Protein AF-0000000070378206 (afdb_homodimer)

Foldseek 3Di:
DDPDPPCVVCVVDDWDFDDAQWKKKKKKAWDPVVVQCVVLVADPPDRPLLQVLLVQLVQQLCVVPVQFFKKFDADRMIITIGDSRDCVVPRTFCVVNVVSQVSSQVSSQVCVCVRSVDHRPDRTHMHIGMDTHNAPVRVLVVLVVVQVVLQVVLLLRVLQVCCVPVVVDDSVVSCVVPVPDDSVVSQCCCCVVPNDRPVPPDLCSRGNKMKGKDKDFDPVVVVVVVVVVVVVVVVVVVVVVVPPVPPDPPDDPDDDDDDDPDDPDDDDDDDDDDDDDDPPPPPPPPPPPPPPCPPVSVVVVVVVRIDMDMDMDSDDSNDCPVCVVCVVRSVRDD/DDPDPVCCVCVVDDWDFDDAQWKKKKKKAWDPVVVQCVVLVADPPDRPLLQVLLVQLVQQLCVVPVQFFKKFDADRMIITIGDSRDCVVPRTFCVVNVVSQVSSQVSSQVCVCVRSVDHRPDRTHMHIGMDTHNAPVRVLVVLVVVQVVLQVVLLLRVLQVCCVPVVVDDSVVSCVVPVPDDSVVSQCCCCVVPNDRPVPPDLCSRGNKMKGKDKDFDPVVVVVVVVVVVVVVVVVVVVVVPPPVPPDPPDDDDDDDDDDPDDPDDDDDDDDDDPDCPPPPPPPPPPPPPPPCPPVSVVVVVSVRIDMDMDMDSDDSNDCPVCVVCVVRSVRDD

Organism: Tetrahymena thermophila (strain SB210) (NCBI:txid312017)

Sequence (668 aa):
MACSQYEYVKKFETYQTLLPNTYIVVRIDGKGFTKFTANHNFEKPNDKRGLDLMNKAAESVMETFNEIMLAYGQSDEFSFVFKKDAELYQRRTEKIVSCVVSCFTAAYAMHFSDYFNIKPSFLPMFDARAVCYPDFKNLRDYLNWRQVDCHINNLYNTCFWTMVQKGNMTPQKAQEILKDTLSDRKNEILFNDYGINYAKLEPQFRKGSTLIRVLVLKDKHANKEAEQAESQQKREKCEENQGLNKEGALQQQNEEGEEQKENAEELLKEESDSVMTKGEKKYIAGQKKQKKLNSKQLEKIEKSKYRSKIITLSDDIIQNEFWDKYKDSLKLQEMACSQYEYVKKFETYQTLLPNTYIVVRIDGKGFTKFTANHNFEKPNDKRGLDLMNKAAESVMETFNEIMLAYGQSDEFSFVFKKDAELYQRRTEKIVSCVVSCFTAAYAMHFSDYFNIKPSFLPMFDARAVCYPDFKNLRDYLNWRQVDCHINNLYNTCFWTMVQKGNMTPQKAQEILKDTLSDRKNEILFNDYGINYAKLEPQFRKGSTLIRVLVLKDKHANKEAEQAESQQKREKCEENQGLNKEGALQQQNEEGEEQKENAEELLKEESDSVMTKGEKKYIAGQKKQKKLNSKQLEKIEKSKYRSKIITLSDDIIQNEFWDKYKDSLKLQE

pLDDT: mean 78.63, std 29.26, range [15.64, 98.94]

Nearest PDB structures (foldseek):
  3otc-assembly1_B-2  TM=8.927E-01  e=5.371E-29  Homo sapiens
  7cv1-assembly1_D  TM=9.487E-01  e=8.049E-28  Homo sapiens
  7cv1-assembly1_B  TM=9.642E-01  e=3.622E-27  Homo sapiens
  7cv1-assembly1_A  TM=9.271E-01  e=4.410E-28  Homo sapiens
  3otc-assembly1_A-2  TM=8.741E-01  e=6.057E-29  Homo sapiens

Structure (mmCIF, N/CA/C/O backbone):
data_AF-0000000070378206-model_v1
#
loop_
_entity.id
_entity.type
_entity.pdbx_description
1 polymer 'tRNA(His) guanylyltransferase'
#
loop_
_atom_site.group_PDB
_atom_site.id
_atom_site.type_symbol
_atom_site.label_atom_id
_atom_site.label_alt_id
_atom_site.label_comp_id
_atom_site.label_asym_id
_atom_site.label_entity_id
_atom_site.label_seq_id
_atom_site.pdbx_PDB_ins_code
_atom_site.Cartn_x
_atom_site.Cartn_y
_atom_site.Cartn_z
_atom_site.occupancy
_atom_site.B_iso_or_equiv
_atom_site.auth_seq_id
_atom_site.auth_comp_id
_atom_site.auth_asym_id
_atom_site.auth_atom_id
_atom_site.pdbx_PDB_model_num
ATOM 1 N N . MET A 1 1 ? 10.484 -13.492 -20.547 1 46.25 1 MET A N 1
ATOM 2 C CA . MET A 1 1 ? 9.055 -13.789 -20.625 1 46.25 1 MET A CA 1
ATOM 3 C C . MET A 1 1 ? 8.758 -14.711 -21.797 1 46.25 1 MET A C 1
ATOM 5 O O . MET A 1 1 ? 9.219 -14.469 -22.922 1 46.25 1 MET A O 1
ATOM 9 N N . ALA A 1 2 ? 8.531 -15.969 -21.531 1 51.62 2 ALA A N 1
ATOM 10 C CA . ALA A 1 2 ? 8.359 -16.984 -22.578 1 51.62 2 ALA A CA 1
ATOM 11 C C . ALA A 1 2 ? 7.238 -16.594 -23.531 1 51.62 2 ALA A C 1
ATOM 13 O O . ALA A 1 2 ? 6.215 -16.047 -23.109 1 51.62 2 ALA A O 1
ATOM 14 N N . CYS A 1 3 ? 7.633 -16.578 -24.781 1 63.62 3 CYS A N 1
ATOM 15 C CA . CYS A 1 3 ? 6.719 -16.344 -25.891 1 63.62 3 CYS A CA 1
ATOM 16 C C . CYS A 1 3 ? 5.602 -17.375 -25.922 1 63.62 3 CYS A C 1
ATOM 18 O O . CYS A 1 3 ? 5.84 -18.547 -26.219 1 63.62 3 CYS A O 1
ATOM 20 N N . SER A 1 4 ? 4.617 -17.219 -24.969 1 73.38 4 SER A N 1
ATOM 21 C CA . SER A 1 4 ? 3.48 -18.125 -25.031 1 73.38 4 SER A CA 1
ATOM 22 C C . SER A 1 4 ? 2.393 -17.609 -25.953 1 73.38 4 SER A C 1
ATOM 24 O O . SER A 1 4 ? 2.412 -16.438 -26.344 1 73.38 4 SER A O 1
ATOM 26 N N . GLN A 1 5 ? 1.573 -18.453 -26.453 1 86.31 5 GLN A N 1
ATOM 27 C CA . GLN A 1 5 ? 0.438 -18.125 -27.312 1 86.31 5 GLN A CA 1
ATOM 28 C C . GLN A 1 5 ? -0.484 -17.125 -26.625 1 86.31 5 GLN A C 1
ATOM 30 O O . GLN A 1 5 ? -1.308 -16.484 -27.297 1 86.31 5 GLN A O 1
ATOM 35 N N . TYR A 1 6 ? -0.263 -16.906 -25.328 1 91.06 6 TYR A N 1
ATOM 36 C CA . TYR A 1 6 ? -1.155 -16.047 -24.562 1 91.06 6 TYR A CA 1
ATOM 37 C C . TYR A 1 6 ? -0.575 -14.641 -24.422 1 91.06 6 TYR A C 1
ATOM 39 O O . TYR A 1 6 ? -1.22 -13.742 -23.875 1 91.06 6 TYR A O 1
ATOM 47 N N . GLU A 1 7 ? 0.493 -14.328 -25 1 90 7 GLU A N 1
ATOM 48 C CA . GLU A 1 7 ? 1.244 -13.102 -24.781 1 90 7 GLU A CA 1
ATOM 49 C C . GLU A 1 7 ? 0.476 -11.883 -25.281 1 90 7 GLU A C 1
ATOM 51 O O . GLU A 1 7 ? 0.762 -10.75 -24.891 1 90 7 GLU A O 1
ATOM 56 N N . TYR A 1 8 ? -0.521 -12.156 -26.188 1 92.38 8 TYR A N 1
ATOM 57 C CA . TYR A 1 8 ? -1.282 -11.047 -26.75 1 92.38 8 TYR A CA 1
ATOM 58 C C . TYR A 1 8 ? -2.018 -10.281 -25.656 1 92.38 8 TYR A C 1
ATOM 60 O O . TYR A 1 8 ? -2.338 -9.102 -25.828 1 92.38 8 TYR A O 1
ATOM 68 N N . VAL A 1 9 ? -2.256 -10.852 -24.469 1 93.56 9 VAL A N 1
ATOM 69 C CA . VAL A 1 9 ? -3.029 -10.242 -23.391 1 93.56 9 VAL A CA 1
ATOM 70 C C . VAL A 1 9 ? -2.254 -9.062 -22.812 1 93.56 9 VAL A C 1
ATOM 72 O O . VAL A 1 9 ? -2.83 -8.203 -22.141 1 93.56 9 VAL A O 1
ATOM 75 N N . LYS A 1 10 ? -0.994 -9.031 -23.047 1 92.5 10 LYS A N 1
ATOM 76 C CA . LYS A 1 10 ? -0.169 -7.914 -22.609 1 92.5 10 LYS A CA 1
ATOM 77 C C . LYS A 1 10 ? -0.597 -6.613 -23.281 1 92.5 10 LYS A C 1
ATOM 79 O O . LYS A 1 10 ? -0.397 -5.531 -22.734 1 92.5 10 LYS A O 1
ATOM 84 N N . LYS A 1 11 ? -1.199 -6.766 -24.422 1 93.62 11 LYS A N 1
ATOM 85 C CA . LYS A 1 11 ? -1.599 -5.598 -25.203 1 93.62 11 LYS A CA 1
ATOM 86 C C . LYS A 1 11 ? -2.73 -4.84 -24.516 1 93.62 11 LYS A C 1
ATOM 88 O O . LYS A 1 11 ? -2.998 -3.682 -24.844 1 93.62 11 LYS A O 1
ATOM 93 N N . PHE A 1 12 ? -3.402 -5.508 -23.578 1 95.56 12 PHE A N 1
ATOM 94 C CA . PHE A 1 12 ? -4.488 -4.852 -22.859 1 95.56 12 PHE A CA 1
ATOM 95 C C . PHE A 1 12 ? -3.938 -3.906 -21.797 1 95.56 12 PHE A C 1
ATOM 97 O O . PHE A 1 12 ? -4.664 -3.053 -21.281 1 95.56 12 PHE A O 1
ATOM 104 N N . GLU A 1 13 ? -2.68 -4.102 -21.469 1 93.88 13 GLU A N 1
ATOM 105 C CA . GLU A 1 13 ? -2.064 -3.232 -20.469 1 93.88 13 GLU A CA 1
ATOM 106 C C . GLU A 1 13 ? -1.88 -1.816 -21 1 93.88 13 GLU A C 1
ATOM 108 O O . GLU A 1 13 ? -1.353 -1.629 -22.109 1 93.88 13 GLU A O 1
ATOM 113 N N . THR A 1 14 ? -2.451 -0.897 -20.297 1 90.19 14 THR A N 1
ATOM 114 C CA . THR A 1 14 ? -2.27 0.521 -20.594 1 90.19 14 THR A CA 1
ATOM 115 C C . THR A 1 14 ? -1.779 1.268 -19.359 1 90.19 14 THR A C 1
ATOM 117 O O . THR A 1 14 ? -1.916 0.777 -18.234 1 90.19 14 THR A O 1
ATOM 120 N N . TYR A 1 15 ? -0.938 2.332 -19.656 1 88.88 15 TYR A N 1
ATOM 121 C CA . TYR A 1 15 ? -0.542 3.148 -18.516 1 88.88 15 TYR A CA 1
ATOM 122 C C . TYR A 1 15 ? -0.722 4.633 -18.812 1 88.88 15 TYR A C 1
ATOM 124 O O . TYR A 1 15 ? -0.643 5.051 -19.969 1 88.88 15 TYR A O 1
ATOM 132 N N . GLN A 1 16 ? -1.082 5.312 -17.766 1 93.38 16 GLN A N 1
ATOM 133 C CA . GLN A 1 16 ? -1.147 6.77 -17.797 1 93.38 16 GLN A CA 1
ATOM 134 C C . GLN A 1 16 ? 0.08 7.395 -17.141 1 93.38 16 GLN A C 1
ATOM 136 O O . GLN A 1 16 ? 0.667 6.812 -16.234 1 93.38 16 GLN A O 1
ATOM 141 N N . THR A 1 17 ? 0.446 8.5 -17.703 1 96.25 17 THR A N 1
ATOM 142 C CA . THR A 1 17 ? 1.583 9.211 -17.141 1 96.25 17 THR A CA 1
ATOM 143 C C . THR A 1 17 ? 1.162 10.594 -16.641 1 96.25 17 THR A C 1
ATOM 145 O O . THR A 1 17 ? 0.266 11.219 -17.219 1 96.25 17 THR A O 1
ATOM 148 N N . LEU A 1 18 ? 1.827 11.031 -15.609 1 97.75 18 LEU A N 1
ATOM 149 C CA . LEU A 1 18 ? 1.624 12.375 -15.086 1 97.75 18 LEU A CA 1
ATOM 150 C C . LEU A 1 18 ? 2.371 13.406 -15.922 1 97.75 18 LEU A C 1
ATOM 152 O O . LEU A 1 18 ? 3.455 13.125 -16.438 1 97.75 18 LEU A O 1
ATOM 156 N N . LEU A 1 19 ? 1.802 14.602 -16.031 1 97.25 19 LEU A N 1
ATOM 157 C CA . LEU A 1 19 ? 2.299 15.648 -16.906 1 97.25 19 LEU A CA 1
ATOM 158 C C . LEU A 1 19 ? 3.717 16.062 -16.531 1 97.25 19 LEU A C 1
ATOM 160 O O . LEU A 1 19 ? 4.012 16.25 -15.344 1 97.25 19 LEU A O 1
ATOM 164 N N . PRO A 1 20 ? 4.578 16.125 -17.5 1 96.44 20 PRO A N 1
ATOM 165 C CA . PRO A 1 20 ? 5.918 16.641 -17.219 1 96.44 20 PRO A CA 1
ATOM 166 C C . PRO A 1 20 ? 5.902 18.094 -16.719 1 96.44 20 PRO A C 1
ATOM 168 O O . PRO A 1 20 ? 4.922 18.812 -16.922 1 96.44 20 PRO A O 1
ATOM 171 N N . ASN A 1 21 ? 6.969 18.484 -16.031 1 96.31 21 ASN A N 1
ATOM 172 C CA . ASN A 1 21 ? 7.176 19.859 -15.586 1 96.31 21 ASN A CA 1
ATOM 173 C C . ASN A 1 21 ? 6.035 20.344 -14.688 1 96.31 21 ASN A C 1
ATOM 175 O O . ASN A 1 21 ? 5.543 21.453 -14.844 1 96.31 21 ASN A O 1
ATOM 179 N N . THR A 1 22 ? 5.488 19.438 -13.93 1 98 22 THR A N 1
ATOM 180 C CA . THR A 1 22 ? 4.52 19.734 -12.875 1 98 22 THR A CA 1
ATOM 181 C C . THR A 1 22 ? 4.957 19.125 -11.547 1 98 22 THR A C 1
ATOM 183 O O . THR A 1 22 ? 5.75 18.172 -11.523 1 98 2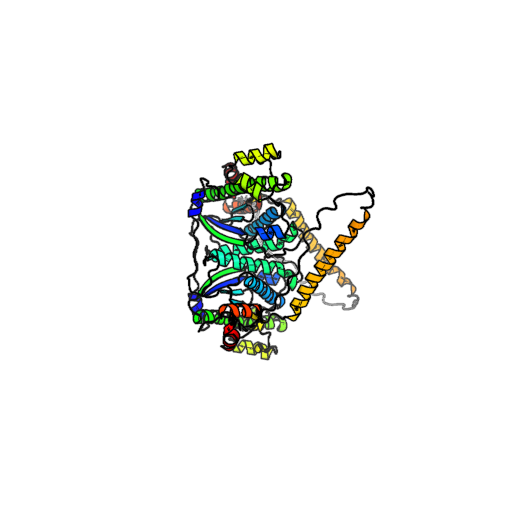2 THR A O 1
ATOM 186 N N . TYR A 1 23 ? 4.477 19.75 -10.422 1 98.12 23 TYR A N 1
ATOM 187 C CA . TYR A 1 23 ? 4.621 19.125 -9.117 1 98.12 23 TYR A CA 1
ATOM 188 C C . TYR A 1 23 ? 3.613 18 -8.945 1 98.12 23 TYR A C 1
ATOM 190 O O . TYR A 1 23 ? 2.404 18.203 -9.055 1 98.12 23 TYR A O 1
ATOM 198 N N . ILE A 1 24 ? 4.141 16.828 -8.781 1 98.62 24 ILE A N 1
ATOM 199 C CA . ILE A 1 24 ? 3.268 15.711 -8.453 1 98.62 24 ILE A CA 1
ATOM 200 C C . ILE A 1 24 ? 3.006 15.688 -6.945 1 98.62 24 ILE A C 1
ATOM 202 O O . ILE A 1 24 ? 3.943 15.719 -6.148 1 98.62 24 ILE A O 1
ATOM 206 N N . VAL A 1 25 ? 1.767 15.703 -6.547 1 98.88 25 VAL A N 1
ATOM 207 C CA . VAL A 1 25 ? 1.389 15.492 -5.152 1 98.88 25 VAL A CA 1
ATOM 208 C C . VAL A 1 25 ? 0.644 14.164 -5.012 1 98.88 25 VAL A C 1
ATOM 210 O O . VAL A 1 25 ? -0.417 13.977 -5.613 1 98.88 25 VAL A O 1
ATOM 213 N N . VAL A 1 26 ? 1.234 13.219 -4.309 1 98.94 26 VAL A N 1
ATOM 214 C CA . VAL A 1 26 ? 0.526 12 -3.928 1 98.94 26 VAL A CA 1
ATOM 215 C C . VAL A 1 26 ? -0.104 12.18 -2.549 1 98.94 26 VAL A C 1
ATOM 217 O O . VAL A 1 26 ? 0.604 12.344 -1.552 1 98.94 26 VAL A O 1
ATOM 220 N N . ARG A 1 27 ? -1.399 12.172 -2.5 1 98.88 27 ARG A N 1
ATOM 221 C CA . ARG A 1 27 ? -2.113 12.305 -1.233 1 98.88 27 ARG A CA 1
ATOM 222 C C . ARG A 1 27 ? -2.635 10.953 -0.755 1 98.88 27 ARG A C 1
ATOM 224 O O . ARG A 1 27 ? -3.348 10.266 -1.486 1 98.88 27 ARG A O 1
ATOM 231 N N . ILE A 1 28 ? -2.242 10.586 0.389 1 98.81 28 ILE A N 1
ATOM 232 C CA . ILE A 1 28 ? -2.684 9.352 1.04 1 98.81 28 ILE A CA 1
ATOM 233 C C . ILE A 1 28 ? -3.717 9.68 2.115 1 98.81 28 ILE A C 1
ATOM 235 O O . ILE A 1 28 ? -3.625 10.719 2.779 1 98.81 28 ILE A O 1
ATOM 239 N N . ASP A 1 29 ? -4.703 8.812 2.271 1 98.62 29 ASP A N 1
ATOM 240 C CA . ASP A 1 29 ? -5.766 8.984 3.26 1 98.62 29 ASP A CA 1
ATOM 241 C C . ASP A 1 29 ? -6.184 7.645 3.857 1 98.62 29 ASP A C 1
ATOM 243 O O . ASP A 1 29 ? -6.43 6.684 3.127 1 98.62 29 ASP A O 1
ATOM 247 N N . GLY A 1 30 ? -6.305 7.582 5.133 1 98.62 30 GLY A N 1
ATOM 248 C CA . GLY A 1 30 ? -6.676 6.352 5.812 1 98.62 30 GLY A CA 1
ATOM 249 C C . GLY A 1 30 ? -8.047 5.84 5.414 1 98.62 30 GLY A C 1
ATOM 250 O O . GLY A 1 30 ? -8.984 6.621 5.234 1 98.62 30 GLY A O 1
ATOM 251 N N . LYS A 1 31 ? -8.148 4.555 5.246 1 97.94 31 LYS A N 1
ATOM 252 C CA . LYS A 1 31 ? -9.422 3.896 4.98 1 97.94 31 LYS A CA 1
ATOM 253 C C . LYS A 1 31 ? -9.961 3.205 6.23 1 97.94 31 LYS A C 1
ATOM 255 O O . LYS A 1 31 ? -9.352 2.256 6.73 1 97.94 31 LYS A O 1
ATOM 260 N N . GLY A 1 32 ? -11.109 3.609 6.715 1 96.06 32 GLY A N 1
ATOM 261 C CA . GLY A 1 32 ? -11.711 2.998 7.891 1 96.06 32 GLY A CA 1
ATOM 262 C C . GLY A 1 32 ? -11.016 3.383 9.18 1 96.06 32 GLY A C 1
ATOM 263 O O . GLY A 1 32 ? -10.992 2.604 10.141 1 96.06 32 GLY A O 1
ATOM 264 N N . PHE A 1 33 ? -10.453 4.562 9.266 1 97.12 33 PHE A N 1
ATOM 265 C CA . PHE A 1 33 ? -9.633 4.93 10.414 1 97.12 33 PHE A CA 1
ATOM 266 C C . PHE A 1 33 ? -10.5 5.348 11.594 1 97.12 33 PHE A C 1
ATOM 268 O O . PHE A 1 33 ? -10.023 5.391 12.727 1 97.12 33 PHE A O 1
ATOM 275 N N . THR A 1 34 ? -11.766 5.727 11.32 1 94.88 34 THR A N 1
ATOM 276 C CA . THR A 1 34 ? -12.664 5.945 12.453 1 94.88 34 THR A CA 1
ATOM 277 C C . THR A 1 34 ? -12.773 4.688 13.305 1 94.88 34 THR A C 1
ATOM 279 O O . THR A 1 34 ? -12.555 4.738 14.523 1 94.88 34 THR A O 1
ATOM 282 N N . LYS A 1 35 ? -13.055 3.572 12.672 1 96 35 LYS A N 1
ATOM 283 C CA . LYS A 1 35 ? -13.141 2.287 13.359 1 96 35 LYS A CA 1
ATOM 284 C C 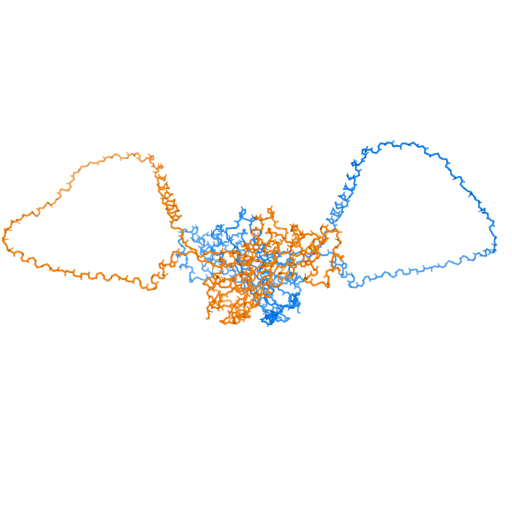. LYS A 1 35 ? -11.773 1.831 13.859 1 96 35 LYS A C 1
ATOM 286 O O . LYS A 1 35 ? -11.656 1.305 14.961 1 96 35 LYS A O 1
ATOM 291 N N . PHE A 1 36 ? -10.797 2.033 13.086 1 97.56 36 PHE A N 1
ATOM 292 C CA . PHE A 1 36 ? -9.438 1.615 13.422 1 97.56 36 PHE A CA 1
ATOM 293 C C . PHE A 1 36 ? -8.977 2.275 14.711 1 97.56 36 PHE A C 1
ATOM 295 O O . PHE A 1 36 ? -8.461 1.604 15.609 1 97.56 36 PHE A O 1
ATOM 302 N N . THR A 1 37 ? -9.109 3.654 14.805 1 97.19 37 THR A N 1
ATOM 303 C CA . THR A 1 37 ? -8.648 4.402 15.969 1 97.19 37 THR A CA 1
ATOM 304 C C . THR A 1 37 ? -9.5 4.086 17.188 1 97.19 37 THR A C 1
ATOM 306 O O . THR A 1 37 ? -8.992 4.035 18.312 1 97.19 37 THR A O 1
ATOM 309 N N . ALA A 1 38 ? -10.797 3.838 17.016 1 96 38 ALA A N 1
ATOM 310 C CA . ALA A 1 38 ? -11.68 3.459 18.125 1 96 38 ALA A CA 1
ATOM 311 C C . ALA A 1 38 ? -11.266 2.117 18.719 1 96 38 ALA A C 1
ATOM 313 O O . ALA A 1 38 ? -11.148 1.982 19.938 1 96 38 ALA A O 1
ATOM 314 N N . ASN A 1 39 ? -10.961 1.184 17.844 1 95.88 39 ASN A N 1
ATOM 315 C CA . ASN A 1 39 ? -10.617 -0.168 18.266 1 95.88 39 ASN A CA 1
ATOM 316 C C . ASN A 1 39 ? -9.266 -0.203 18.984 1 95.88 39 ASN A C 1
ATOM 318 O O . ASN A 1 39 ? -9.008 -1.105 19.781 1 95.88 39 ASN A O 1
ATOM 322 N N . HIS A 1 40 ? -8.477 0.753 18.734 1 97.31 40 HIS A N 1
ATOM 323 C CA . HIS A 1 40 ? -7.16 0.774 19.344 1 97.31 40 HIS A CA 1
ATOM 324 C C . HIS A 1 40 ? -7.074 1.849 20.422 1 97.31 40 HIS A C 1
ATOM 326 O O . HIS A 1 40 ? -5.98 2.211 20.859 1 97.31 40 HIS A O 1
ATOM 332 N N . ASN A 1 41 ? -8.188 2.492 20.75 1 96 41 ASN A N 1
ATOM 333 C CA . ASN A 1 41 ? -8.328 3.43 21.859 1 96 41 ASN A CA 1
ATOM 334 C C . ASN A 1 41 ? -7.43 4.652 21.688 1 96 41 ASN A C 1
ATOM 336 O O . ASN A 1 41 ? -6.719 5.047 22.609 1 96 41 ASN A O 1
ATOM 340 N N . PHE A 1 42 ? -7.445 5.184 20.531 1 97.69 42 PHE A N 1
ATOM 341 C CA . PHE A 1 42 ? -6.762 6.453 20.312 1 97.69 42 PHE A CA 1
ATOM 342 C C . PHE A 1 42 ? -7.375 7.547 21.188 1 97.69 42 PHE A C 1
ATOM 344 O O . PHE A 1 42 ? -8.594 7.629 21.312 1 97.69 42 PHE A O 1
ATOM 351 N N . GLU A 1 43 ? -6.516 8.367 21.688 1 97.38 43 GLU A N 1
ATOM 352 C CA . GLU A 1 43 ? -7.012 9.547 22.391 1 97.38 43 GLU A CA 1
ATOM 353 C C . GLU A 1 43 ? -7.742 10.492 21.438 1 97.38 43 GLU A C 1
ATOM 355 O O . GLU A 1 43 ? -7.359 10.633 20.281 1 97.38 43 GLU A O 1
ATOM 360 N N . LYS A 1 44 ? -8.773 11.102 21.938 1 96.12 44 LYS A N 1
ATOM 361 C CA . LYS A 1 44 ? -9.523 12.102 21.172 1 96.12 44 LYS A CA 1
ATOM 362 C C . LYS A 1 44 ? -9.359 13.492 21.781 1 96.12 44 LYS A C 1
ATOM 364 O O . LYS A 1 44 ? -9.266 13.633 23 1 96.12 44 LYS A O 1
ATOM 369 N N . PRO A 1 45 ? -9.312 14.578 21.031 1 96.75 45 PRO A N 1
ATOM 370 C CA . PRO A 1 45 ? -9.453 14.633 19.578 1 96.75 45 PRO A CA 1
ATOM 371 C C . PRO A 1 45 ? -8.164 14.273 18.844 1 96.75 45 PRO A C 1
ATOM 373 O O . PRO A 1 45 ? -8.188 13.961 17.656 1 96.75 45 PRO A O 1
ATOM 376 N N . ASN A 1 46 ? -7.031 14.43 19.547 1 97.44 46 ASN A N 1
ATOM 377 C CA . ASN A 1 46 ? -5.738 14.117 18.953 1 97.44 46 ASN A CA 1
ATOM 378 C C . ASN A 1 46 ? -4.969 13.086 19.766 1 97.44 46 ASN A C 1
ATOM 380 O O . ASN A 1 46 ? -4.895 13.195 21 1 97.44 46 ASN A O 1
ATOM 384 N N . ASP A 1 47 ? -4.449 12.07 19.156 1 98.06 47 ASP A N 1
ATOM 385 C CA . ASP A 1 47 ? -3.545 11.109 19.781 1 98.06 47 ASP A CA 1
ATOM 386 C C . ASP A 1 47 ? -2.115 11.289 19.281 1 98.06 47 ASP A C 1
ATOM 388 O O . ASP A 1 47 ? -1.808 10.953 18.125 1 98.06 47 ASP A O 1
ATOM 392 N N . LYS A 1 48 ? -1.313 11.867 20.125 1 98.06 48 LYS A N 1
ATOM 393 C CA . LYS A 1 48 ? 0.062 12.188 19.75 1 98.06 48 LYS A CA 1
ATOM 394 C C . LYS A 1 48 ? 0.791 10.945 19.234 1 98.06 48 LYS A C 1
ATOM 396 O O . LYS A 1 48 ? 1.59 11.031 18.312 1 98.06 48 LYS A O 1
ATOM 401 N N . ARG A 1 49 ? 0.59 9.734 19.859 1 98.12 49 ARG A N 1
ATOM 402 C CA . ARG A 1 49 ? 1.208 8.5 19.391 1 98.12 49 ARG A CA 1
ATOM 403 C C . ARG A 1 49 ? 0.844 8.211 17.938 1 98.12 49 ARG A C 1
ATOM 405 O O . ARG A 1 49 ? 1.714 7.883 17.125 1 98.12 49 ARG A O 1
ATOM 412 N N . GLY A 1 50 ? -0.486 8.383 17.625 1 98.44 50 GLY A N 1
ATOM 413 C CA . GLY A 1 50 ? -0.965 8.148 16.281 1 98.44 50 GLY A CA 1
ATOM 414 C C . GLY A 1 50 ? -0.386 9.109 15.266 1 98.44 50 GLY A C 1
ATOM 415 O O . GLY A 1 50 ? 0.007 8.703 14.164 1 98.44 50 GLY A O 1
ATOM 416 N N . LEU A 1 51 ? -0.322 10.367 15.641 1 98.69 51 LEU A N 1
ATOM 417 C CA . LEU A 1 51 ? 0.191 11.391 14.742 1 98.69 51 LEU A CA 1
ATOM 418 C C . LEU A 1 51 ? 1.688 11.211 14.516 1 98.69 51 LEU A C 1
ATOM 420 O O . LEU A 1 51 ? 2.18 11.414 13.398 1 98.69 51 LEU A O 1
ATOM 424 N N . ASP A 1 52 ? 2.396 10.867 15.562 1 98.75 52 ASP A N 1
ATOM 425 C CA . ASP A 1 52 ? 3.83 10.625 15.43 1 98.75 52 ASP A CA 1
ATOM 426 C C . ASP A 1 52 ? 4.102 9.383 14.594 1 98.75 52 ASP A C 1
ATOM 428 O O . ASP A 1 52 ? 5.098 9.32 13.867 1 98.75 52 ASP A O 1
ATOM 432 N N . LEU A 1 53 ? 3.268 8.375 14.711 1 98.81 53 LEU A N 1
ATOM 433 C CA . LEU A 1 53 ? 3.367 7.195 13.859 1 98.81 53 LEU A CA 1
ATOM 434 C C . LEU A 1 53 ? 3.168 7.559 12.391 1 98.81 53 LEU A C 1
ATOM 436 O O . LEU A 1 53 ? 3.889 7.062 11.523 1 98.81 53 LEU A O 1
ATOM 440 N N . MET A 1 54 ? 2.178 8.43 12.125 1 98.88 54 MET A N 1
ATOM 441 C CA . MET A 1 54 ? 1.988 8.93 10.766 1 98.88 54 MET A CA 1
ATOM 442 C C . MET A 1 54 ? 3.256 9.609 10.25 1 98.88 54 MET A C 1
ATOM 444 O O . MET A 1 54 ? 3.66 9.391 9.109 1 98.88 54 MET A O 1
ATOM 448 N N . ASN A 1 55 ? 3.875 10.406 11.125 1 98.88 55 ASN A N 1
ATOM 449 C CA . ASN A 1 55 ? 5.117 11.086 10.766 1 98.88 55 ASN A CA 1
ATOM 450 C C . ASN A 1 55 ? 6.227 10.086 10.453 1 98.88 55 ASN A C 1
ATOM 452 O O . ASN A 1 55 ? 6.996 10.281 9.508 1 98.88 55 ASN A O 1
ATOM 456 N N . LYS A 1 56 ? 6.301 9.062 11.227 1 98.81 56 LYS A N 1
ATOM 457 C CA . LYS A 1 56 ? 7.316 8.039 11 1 98.81 56 LYS A CA 1
ATOM 458 C C . LYS A 1 56 ? 7.117 7.348 9.656 1 98.81 56 LYS A C 1
ATOM 460 O O . LYS A 1 56 ? 8.078 7.098 8.93 1 98.81 56 LYS A O 1
ATOM 465 N N . ALA A 1 57 ? 5.91 7.02 9.352 1 98.88 57 ALA A N 1
ATOM 466 C CA . ALA A 1 57 ? 5.602 6.426 8.055 1 98.88 57 ALA A CA 1
ATOM 467 C C . ALA A 1 57 ? 5.98 7.363 6.914 1 98.88 57 ALA A C 1
ATOM 469 O O . ALA A 1 57 ? 6.559 6.93 5.914 1 98.88 57 ALA A O 1
ATOM 470 N N . ALA A 1 58 ? 5.688 8.641 7.082 1 98.94 58 ALA A N 1
ATOM 471 C CA . ALA A 1 58 ? 6.016 9.633 6.059 1 98.94 58 ALA A CA 1
ATOM 472 C C . ALA A 1 58 ? 7.527 9.758 5.883 1 98.94 58 ALA A C 1
ATOM 474 O O . ALA A 1 58 ? 8.016 9.883 4.758 1 98.94 58 ALA A O 1
ATOM 475 N N . GLU A 1 59 ? 8.195 9.75 6.977 1 98.81 59 GLU A N 1
ATOM 476 C CA . GLU A 1 59 ? 9.656 9.797 6.922 1 98.81 59 GLU A CA 1
ATOM 477 C C . GLU A 1 59 ? 10.211 8.633 6.117 1 98.81 59 GLU A C 1
ATOM 479 O O . GLU A 1 59 ? 11.125 8.812 5.305 1 98.81 59 GLU A O 1
ATOM 484 N N . SER A 1 60 ? 9.672 7.453 6.316 1 98.62 60 SER A N 1
ATOM 485 C CA . SER A 1 60 ? 10.094 6.262 5.586 1 98.62 60 SER A CA 1
ATOM 486 C C . SER A 1 60 ? 9.859 6.422 4.086 1 98.62 60 SER A C 1
ATOM 488 O O . SER A 1 60 ? 10.688 6 3.275 1 98.62 60 SER A O 1
ATOM 490 N N . VAL A 1 61 ? 8.75 7.027 3.715 1 98.88 61 VAL A N 1
ATOM 491 C CA . VAL A 1 61 ? 8.445 7.27 2.309 1 98.88 61 VAL A CA 1
ATOM 492 C C . VAL A 1 61 ? 9.477 8.219 1.709 1 98.88 61 VAL A C 1
ATOM 494 O O . VAL A 1 61 ? 10.016 7.957 0.631 1 98.88 61 VAL A O 1
ATOM 497 N N . MET A 1 62 ? 9.82 9.258 2.426 1 98.69 62 MET A N 1
ATOM 498 C CA . MET A 1 62 ? 10.773 10.242 1.917 1 98.69 62 MET A CA 1
ATOM 499 C C . MET A 1 62 ? 12.172 9.641 1.829 1 98.69 62 MET A C 1
ATOM 501 O O . MET A 1 62 ? 12.945 9.984 0.935 1 98.69 62 MET A O 1
ATOM 505 N N . GLU A 1 63 ? 12.469 8.766 2.75 1 97.94 63 GLU A N 1
ATOM 506 C CA . GLU A 1 63 ? 13.758 8.078 2.688 1 97.94 63 GLU A CA 1
ATOM 507 C C . GLU A 1 63 ? 13.836 7.172 1.464 1 97.94 63 GLU A C 1
ATOM 509 O O . GLU A 1 63 ? 14.906 7.027 0.861 1 97.94 63 GLU A O 1
ATOM 514 N N . THR A 1 64 ? 12.75 6.613 1.127 1 98.19 64 THR A N 1
ATOM 515 C CA . THR A 1 64 ? 12.688 5.66 0.024 1 98.19 64 THR A CA 1
ATOM 516 C C . THR A 1 64 ? 12.695 6.387 -1.318 1 98.19 64 THR A C 1
ATOM 518 O O . THR A 1 64 ? 13.344 5.945 -2.266 1 98.19 64 THR A O 1
ATOM 521 N N . PHE A 1 65 ? 11.945 7.48 -1.384 1 98.19 65 PHE A N 1
ATOM 522 C CA . PHE A 1 65 ? 11.82 8.234 -2.625 1 98.19 65 PHE A CA 1
ATOM 523 C C . PHE A 1 65 ? 12.492 9.594 -2.506 1 98.19 65 PHE A C 1
ATOM 525 O O . PHE A 1 65 ? 11.883 10.555 -2.037 1 98.19 65 PHE A O 1
ATOM 532 N N . ASN A 1 66 ? 13.617 9.703 -3.041 1 95.56 66 ASN A N 1
ATOM 533 C CA . ASN A 1 66 ? 14.477 10.859 -2.832 1 95.56 66 ASN A CA 1
ATOM 534 C C . ASN A 1 66 ? 13.977 12.078 -3.602 1 95.56 66 ASN A C 1
ATOM 536 O O . ASN A 1 66 ? 14.398 13.203 -3.33 1 95.56 66 ASN A O 1
ATOM 540 N N . GLU A 1 67 ? 13.086 11.867 -4.512 1 97.06 67 GLU A N 1
ATOM 541 C CA . GLU A 1 67 ? 12.609 12.984 -5.316 1 97.06 67 GLU A CA 1
ATOM 542 C C . GLU A 1 67 ? 11.461 13.711 -4.625 1 97.06 67 GLU A C 1
ATOM 544 O O . GLU A 1 67 ? 10.961 14.719 -5.129 1 97.06 67 GLU A O 1
ATOM 549 N N . ILE A 1 68 ? 11.055 13.195 -3.486 1 98.31 68 ILE A N 1
ATOM 550 C CA . ILE A 1 68 ? 10.078 13.914 -2.678 1 98.31 68 ILE A CA 1
ATOM 551 C C . ILE A 1 68 ? 10.758 15.039 -1.913 1 98.31 68 ILE A C 1
ATOM 553 O O . ILE A 1 68 ? 11.664 14.797 -1.112 1 98.31 68 ILE A O 1
ATOM 557 N N . MET A 1 69 ? 10.312 16.25 -2.051 1 96.5 69 MET A N 1
ATOM 558 C CA . MET A 1 69 ? 10.984 17.391 -1.464 1 96.5 69 MET A CA 1
ATOM 559 C C . MET A 1 69 ? 10.32 17.812 -0.158 1 96.5 69 MET A C 1
ATOM 561 O O . MET A 1 69 ? 10.945 18.453 0.689 1 96.5 69 MET A O 1
ATOM 565 N N . LEU A 1 70 ? 9.047 17.531 -0.039 1 97.94 70 LEU A N 1
ATOM 566 C CA . LEU A 1 70 ? 8.242 17.969 1.1 1 97.94 70 LEU A CA 1
ATOM 567 C C . LEU A 1 70 ? 7.055 17.031 1.318 1 97.94 70 LEU A C 1
ATOM 569 O O . LEU A 1 70 ? 6.48 16.516 0.357 1 97.94 70 LEU A O 1
ATOM 573 N N . ALA A 1 71 ? 6.727 16.781 2.547 1 98.88 71 ALA A N 1
ATOM 574 C CA . ALA A 1 71 ? 5.492 16.078 2.9 1 98.88 71 ALA A CA 1
ATOM 575 C C . ALA A 1 71 ? 4.711 16.859 3.963 1 98.88 71 ALA A C 1
ATOM 577 O O . ALA A 1 71 ? 5.305 17.453 4.859 1 98.88 71 ALA A O 1
ATOM 578 N N . TYR A 1 72 ? 3.41 16.922 3.822 1 98.88 72 TYR A N 1
ATOM 579 C CA . TYR A 1 72 ? 2.531 17.531 4.805 1 98.88 72 TYR A CA 1
ATOM 580 C C . TYR A 1 72 ? 1.458 16.562 5.273 1 98.88 72 TYR A C 1
ATOM 582 O O . TYR A 1 72 ? 0.801 15.914 4.453 1 98.88 72 TYR A O 1
ATOM 590 N N . GLY A 1 73 ? 1.326 16.406 6.574 1 98.75 73 GLY A N 1
ATOM 591 C CA . GLY A 1 73 ? 0.353 15.477 7.113 1 98.75 73 GLY A CA 1
ATOM 592 C C . GLY A 1 73 ? -0.559 16.094 8.156 1 98.75 73 GLY A C 1
ATOM 593 O O . GLY A 1 73 ? -0.137 16.969 8.914 1 98.75 73 GLY A O 1
ATOM 594 N N . GLN A 1 74 ? -1.798 15.68 8.18 1 98 74 GLN A N 1
ATOM 595 C CA . GLN A 1 74 ? -2.801 15.953 9.203 1 98 74 GLN A CA 1
ATOM 596 C C . GLN A 1 74 ? -3.764 14.781 9.359 1 98 74 GLN A C 1
ATOM 598 O O . GLN A 1 74 ? -4.09 14.102 8.383 1 98 74 GLN A O 1
ATOM 603 N N . SER A 1 75 ? -4.156 14.508 10.578 1 97 75 SER A N 1
ATOM 604 C CA . SER A 1 75 ? -5.062 13.398 10.859 1 97 75 SER A CA 1
ATOM 605 C C . SER A 1 75 ? -4.551 12.102 10.258 1 97 75 SER A C 1
ATOM 607 O O . SER A 1 75 ? -3.424 11.68 10.531 1 97 75 SER A O 1
ATOM 609 N N . ASP A 1 76 ? -5.324 11.453 9.438 1 98.06 76 ASP A N 1
ATOM 610 C CA . ASP A 1 76 ? -4.91 10.219 8.781 1 98.06 76 ASP A CA 1
ATOM 611 C C . ASP A 1 76 ? -4.562 10.461 7.316 1 98.06 76 ASP A C 1
ATOM 613 O O . ASP A 1 76 ? -4.629 9.539 6.496 1 98.06 76 ASP A O 1
ATOM 617 N N . GLU A 1 77 ? -4.156 11.719 6.984 1 98.62 77 GLU A N 1
ATOM 618 C CA . GLU A 1 77 ? -3.842 12.117 5.617 1 98.62 77 GLU A CA 1
ATOM 619 C C . GLU A 1 77 ? -2.406 12.625 5.508 1 98.62 77 GLU A C 1
ATOM 621 O O . GLU A 1 77 ? -1.912 13.305 6.41 1 98.62 77 GLU A O 1
ATOM 626 N N . PHE A 1 78 ? -1.754 12.281 4.414 1 98.88 78 PHE A N 1
ATOM 627 C CA . PHE A 1 78 ? -0.447 12.844 4.094 1 98.88 78 PHE A CA 1
ATOM 628 C C . PHE A 1 78 ? -0.345 13.164 2.607 1 98.88 78 PHE A C 1
ATOM 630 O O . PHE A 1 78 ? -0.81 12.391 1.768 1 98.88 78 PHE A O 1
ATOM 637 N N . SER A 1 79 ? 0.256 14.305 2.322 1 98.94 79 SER A N 1
ATOM 638 C CA . SER A 1 79 ? 0.581 14.719 0.961 1 98.94 79 SER A CA 1
ATOM 639 C C . SER A 1 79 ? 2.086 14.688 0.718 1 98.94 79 SER A C 1
ATOM 641 O O . SER A 1 79 ? 2.852 15.336 1.435 1 98.94 79 SER A O 1
ATOM 643 N N . PHE A 1 80 ? 2.514 13.945 -0.268 1 98.94 80 PHE A N 1
ATOM 644 C CA . PHE A 1 80 ? 3.916 13.875 -0.662 1 98.94 80 PHE A CA 1
ATOM 645 C C . PHE A 1 80 ? 4.16 14.664 -1.941 1 98.94 80 PHE A C 1
ATOM 647 O O . PHE A 1 80 ? 3.576 14.359 -2.984 1 98.94 80 PHE A O 1
ATOM 654 N N . VAL A 1 81 ? 5.043 15.648 -1.869 1 98.81 81 VAL A N 1
ATOM 655 C CA . VAL A 1 81 ? 5.297 16.547 -2.988 1 98.81 81 VAL A CA 1
ATOM 656 C C . VAL A 1 81 ? 6.605 16.172 -3.674 1 98.81 81 VAL A C 1
ATOM 658 O O . VAL A 1 81 ? 7.68 16.266 -3.074 1 98.81 81 VAL A O 1
ATOM 661 N N . PHE A 1 82 ? 6.477 15.773 -4.93 1 98.44 82 PHE A N 1
ATOM 662 C CA . PHE A 1 82 ? 7.656 15.508 -5.742 1 98.44 82 PHE A CA 1
ATOM 663 C C . PHE A 1 82 ? 8.172 16.797 -6.383 1 98.44 82 PHE A C 1
ATOM 665 O O . PHE A 1 82 ? 7.398 17.703 -6.66 1 98.44 82 PHE A O 1
ATOM 672 N N . LYS A 1 83 ? 9.453 16.781 -6.59 1 96.69 83 LYS A N 1
ATOM 673 C CA . LYS A 1 83 ? 10.062 17.891 -7.332 1 96.69 83 LYS A CA 1
ATOM 674 C C . LYS A 1 83 ? 9.414 18.047 -8.703 1 96.69 83 LYS A C 1
ATOM 676 O O . LYS A 1 83 ? 8.938 17.078 -9.289 1 96.69 83 LYS A O 1
ATOM 681 N N . LYS A 1 84 ? 9.508 19.25 -9.148 1 96.62 84 LYS A N 1
ATOM 682 C CA . LYS A 1 84 ? 8.852 19.562 -10.414 1 96.62 84 LYS A CA 1
ATOM 683 C C . LYS A 1 84 ? 9.445 18.75 -11.562 1 96.62 84 LYS A C 1
ATOM 685 O O . LYS A 1 84 ? 8.734 18.375 -12.5 1 96.62 84 LYS A O 1
ATOM 690 N N . ASP A 1 85 ? 10.734 18.453 -11.531 1 95.75 85 ASP A N 1
ATOM 691 C CA . ASP A 1 85 ? 11.43 17.734 -12.594 1 95.75 85 ASP A CA 1
ATOM 692 C C . ASP A 1 85 ? 11.555 16.25 -12.266 1 95.75 85 ASP A C 1
ATOM 694 O O . ASP A 1 85 ? 12.359 15.531 -12.875 1 95.75 85 ASP A O 1
ATOM 698 N N . ALA A 1 86 ? 10.789 15.797 -11.242 1 97.06 86 ALA A N 1
ATOM 699 C CA . ALA A 1 86 ? 10.836 14.383 -10.875 1 97.06 86 ALA A CA 1
ATOM 700 C C . ALA A 1 86 ? 10.492 13.492 -12.07 1 97.06 86 ALA A C 1
ATOM 702 O O . ALA A 1 86 ? 9.586 13.82 -12.852 1 97.06 86 ALA A O 1
ATOM 703 N N . GLU A 1 87 ? 11.242 12.391 -12.203 1 97.5 87 GLU A N 1
ATOM 704 C CA . GLU A 1 87 ? 11.039 11.453 -13.305 1 97.5 87 GLU A CA 1
ATOM 705 C C . GLU A 1 87 ? 10.867 10.023 -12.797 1 97.5 87 GLU A C 1
ATOM 707 O O . GLU A 1 87 ? 11.047 9.062 -13.547 1 97.5 87 GLU A O 1
ATOM 712 N N . LEU A 1 88 ? 10.539 9.953 -11.555 1 97.25 88 LEU A N 1
ATOM 713 C CA . LEU A 1 88 ? 10.359 8.648 -10.93 1 97.25 88 LEU A CA 1
ATOM 714 C C . LEU A 1 88 ? 9.438 7.773 -11.766 1 97.25 88 LEU A C 1
ATOM 716 O O . LEU A 1 88 ? 8.336 8.195 -12.133 1 97.25 88 LEU A O 1
ATOM 720 N N . TYR A 1 89 ? 9.914 6.52 -12.109 1 97.81 89 TYR A N 1
ATOM 721 C CA . TYR A 1 89 ? 9.148 5.508 -12.828 1 97.81 89 TYR A CA 1
ATOM 722 C C . TYR A 1 89 ? 8.57 6.078 -14.125 1 97.81 89 TYR A C 1
ATOM 724 O O . TYR A 1 89 ? 7.461 5.723 -14.523 1 97.81 89 TYR A O 1
ATOM 732 N N . GLN A 1 90 ? 9.273 7.02 -14.719 1 97.62 90 GLN A N 1
ATOM 733 C CA . GLN A 1 90 ? 8.859 7.664 -15.961 1 97.62 90 GLN A CA 1
ATOM 734 C C . GLN A 1 90 ? 7.492 8.32 -15.805 1 97.62 90 GLN A C 1
ATOM 736 O O . GLN A 1 90 ? 6.691 8.328 -16.75 1 97.62 90 GLN A O 1
ATOM 741 N N . ARG A 1 91 ? 7.113 8.648 -14.547 1 98.06 91 ARG A N 1
ATOM 742 C CA . ARG A 1 91 ? 5.918 9.391 -14.172 1 98.06 91 ARG A CA 1
ATOM 743 C C . ARG A 1 91 ? 4.656 8.578 -14.445 1 98.06 91 ARG A C 1
ATOM 745 O O . ARG A 1 91 ? 3.602 9.141 -14.742 1 98.06 91 ARG A O 1
ATOM 752 N N . ARG A 1 92 ? 4.781 7.242 -14.422 1 97.81 92 ARG A N 1
ATOM 753 C CA . ARG A 1 92 ? 3.602 6.387 -14.516 1 97.81 92 ARG A CA 1
ATOM 754 C C . ARG A 1 92 ? 2.74 6.496 -13.266 1 97.81 92 ARG A C 1
ATOM 756 O O . ARG A 1 92 ? 3.195 6.184 -12.164 1 97.81 92 ARG A O 1
ATOM 763 N N . THR A 1 93 ? 1.471 6.832 -13.461 1 98 93 THR A N 1
ATOM 764 C CA . THR A 1 93 ? 0.576 7.203 -12.375 1 98 93 THR A CA 1
ATOM 765 C C . THR A 1 93 ? 0.395 6.039 -11.406 1 98 93 THR A C 1
ATOM 767 O O . THR A 1 93 ? 0.664 6.176 -10.211 1 98 93 THR A O 1
ATOM 770 N N . GLU A 1 94 ? 0.049 4.883 -11.875 1 98 94 GLU A N 1
ATOM 771 C CA . GLU A 1 94 ? -0.267 3.746 -11.016 1 98 94 GLU A CA 1
ATOM 772 C C . GLU A 1 94 ? 0.974 3.252 -10.281 1 98 94 GLU A C 1
ATOM 774 O O . GLU A 1 94 ? 0.888 2.824 -9.125 1 98 94 GLU A O 1
ATOM 779 N N . LYS A 1 95 ? 2.088 3.293 -10.953 1 98.31 95 LYS A N 1
ATOM 780 C CA . LYS A 1 95 ? 3.318 2.836 -10.312 1 98.31 95 LYS A CA 1
ATOM 781 C C . LYS A 1 95 ? 3.721 3.764 -9.164 1 98.31 95 LYS A C 1
ATOM 783 O O . LYS A 1 95 ? 4.066 3.303 -8.078 1 98.31 95 LYS A O 1
ATOM 788 N N . ILE A 1 96 ? 3.621 5.09 -9.367 1 98.75 96 ILE A N 1
ATOM 789 C CA . ILE A 1 96 ? 3.969 6.059 -8.336 1 98.75 96 ILE A CA 1
ATOM 790 C C . ILE A 1 96 ? 2.998 5.938 -7.168 1 98.75 96 ILE A C 1
ATOM 792 O O . ILE A 1 96 ? 3.42 5.789 -6.02 1 98.75 96 ILE A O 1
ATOM 796 N N . VAL A 1 97 ? 1.758 5.914 -7.469 1 98.75 97 VAL A N 1
ATOM 797 C CA . VAL A 1 97 ? 0.724 5.895 -6.438 1 98.75 97 VAL A CA 1
ATOM 798 C C . VAL A 1 97 ? 0.829 4.605 -5.625 1 98.75 97 VAL A C 1
ATOM 800 O O . VAL A 1 97 ? 0.832 4.645 -4.391 1 98.75 97 VAL A O 1
ATOM 803 N N . SER A 1 98 ? 0.993 3.469 -6.281 1 98.81 98 SER A N 1
ATOM 804 C CA . SER A 1 98 ? 1.021 2.176 -5.605 1 98.81 98 SER A CA 1
ATOM 805 C C . SER A 1 98 ? 2.289 2.016 -4.773 1 98.81 98 SER A C 1
ATOM 807 O O . SER A 1 98 ? 2.236 1.539 -3.637 1 98.81 98 SER A O 1
ATOM 809 N N . CYS A 1 99 ? 3.398 2.453 -5.27 1 98.88 99 CYS A N 1
ATOM 810 C CA . CYS A 1 99 ? 4.645 2.303 -4.527 1 98.88 99 CYS A CA 1
ATOM 811 C C . CYS A 1 99 ? 4.66 3.203 -3.297 1 98.88 99 CYS A C 1
ATOM 813 O O . CYS A 1 99 ? 5.082 2.783 -2.219 1 98.88 99 CYS A O 1
ATOM 815 N N . VAL A 1 100 ? 4.168 4.43 -3.436 1 98.94 100 VAL A N 1
ATOM 816 C CA . VAL A 1 100 ? 4.172 5.379 -2.326 1 98.94 100 VAL A CA 1
ATOM 817 C C . VAL A 1 100 ? 3.248 4.883 -1.218 1 98.94 100 VAL A C 1
ATOM 819 O O . VAL A 1 100 ? 3.639 4.836 -0.049 1 98.94 100 VAL A O 1
ATOM 822 N N . VAL A 1 101 ? 2.061 4.453 -1.599 1 98.94 101 VAL A N 1
ATOM 823 C CA . VAL A 1 101 ? 1.113 4.035 -0.57 1 98.94 101 VAL A CA 1
ATOM 824 C C . VAL A 1 101 ? 1.562 2.709 0.036 1 98.94 101 VAL A C 1
ATOM 826 O O . VAL A 1 101 ? 1.375 2.471 1.231 1 98.94 101 VAL A O 1
ATOM 829 N N . SER A 1 102 ? 2.135 1.811 -0.774 1 98.94 102 SER A N 1
ATOM 830 C CA . SER A 1 102 ? 2.678 0.558 -0.258 1 98.94 102 SER A CA 1
ATOM 831 C C . SER A 1 102 ? 3.77 0.812 0.776 1 98.94 102 SER A C 1
ATOM 833 O O . SER A 1 102 ? 3.77 0.205 1.849 1 98.94 102 SER A O 1
ATOM 835 N N . CYS A 1 103 ? 4.652 1.731 0.498 1 98.94 103 CYS A N 1
ATOM 836 C CA . CYS A 1 103 ? 5.727 2.104 1.409 1 98.94 103 CYS A CA 1
ATOM 837 C C . CYS A 1 103 ? 5.168 2.67 2.709 1 98.94 103 CYS A C 1
ATOM 839 O O . CYS A 1 103 ? 5.578 2.26 3.797 1 98.94 103 CYS A O 1
ATOM 841 N N . PHE A 1 104 ? 4.227 3.582 2.57 1 98.94 104 PHE A N 1
ATOM 842 C CA . PHE A 1 104 ? 3.6 4.215 3.727 1 98.94 104 PHE A CA 1
ATOM 843 C C . PHE A 1 104 ? 2.912 3.176 4.605 1 98.94 104 PHE A C 1
ATOM 845 O O . PHE A 1 104 ? 3.102 3.162 5.824 1 98.94 104 PHE A O 1
ATOM 852 N N . THR A 1 105 ? 2.186 2.271 4.004 1 98.94 105 THR A N 1
ATOM 853 C CA . THR A 1 105 ? 1.437 1.237 4.711 1 98.94 105 THR A CA 1
ATOM 854 C C . THR A 1 105 ? 2.381 0.28 5.43 1 98.94 105 THR A C 1
ATOM 856 O O . THR A 1 105 ? 2.154 -0.07 6.59 1 98.94 105 THR A O 1
ATOM 859 N N . ALA A 1 106 ? 3.41 -0.16 4.691 1 98.88 106 ALA A N 1
ATOM 860 C CA . ALA A 1 106 ? 4.387 -1.054 5.309 1 98.88 106 ALA A CA 1
ATOM 861 C C . ALA A 1 106 ? 5.004 -0.42 6.551 1 98.88 106 ALA A C 1
ATOM 863 O O . ALA A 1 106 ? 5.07 -1.051 7.609 1 98.88 106 ALA A O 1
ATOM 864 N N . ALA A 1 107 ? 5.402 0.845 6.438 1 98.81 107 ALA A N 1
ATOM 865 C CA . ALA A 1 107 ? 6.02 1.554 7.555 1 98.81 107 ALA A CA 1
ATOM 866 C C . ALA A 1 107 ? 5.039 1.71 8.711 1 98.81 107 ALA A C 1
ATOM 868 O O . ALA A 1 107 ? 5.395 1.476 9.867 1 98.81 107 ALA A O 1
ATOM 869 N N . TYR A 1 108 ? 3.811 2.107 8.383 1 98.81 108 TYR A N 1
ATOM 870 C CA . TYR A 1 108 ? 2.797 2.293 9.414 1 98.81 108 TYR A CA 1
ATOM 871 C C . TYR A 1 108 ? 2.555 0.996 10.18 1 98.81 108 TYR A C 1
ATOM 873 O O . TYR A 1 108 ? 2.555 0.985 11.414 1 98.81 108 TYR A O 1
ATOM 881 N N . ALA A 1 109 ? 2.402 -0.102 9.438 1 98.38 109 ALA A N 1
ATOM 882 C CA . ALA A 1 109 ? 2.129 -1.402 10.039 1 98.38 109 ALA A CA 1
ATOM 883 C C . ALA A 1 109 ? 3.312 -1.882 10.875 1 98.38 109 ALA A C 1
ATOM 885 O O . ALA A 1 109 ? 3.137 -2.365 12 1 98.38 109 ALA A O 1
ATOM 886 N N . MET A 1 110 ? 4.461 -1.715 10.383 1 97.75 110 MET A N 1
ATOM 887 C CA . MET A 1 110 ? 5.656 -2.256 11.023 1 97.75 110 MET A CA 1
ATOM 888 C C . MET A 1 110 ? 6.008 -1.463 12.281 1 97.75 110 MET A C 1
ATOM 890 O O . MET A 1 110 ? 6.512 -2.025 13.25 1 97.75 110 MET A O 1
ATOM 894 N N . HIS A 1 111 ? 5.695 -0.131 12.297 1 98 111 HIS A N 1
ATOM 895 C CA . HIS A 1 111 ? 6.113 0.706 13.422 1 98 111 HIS A CA 1
ATOM 896 C C . HIS A 1 111 ? 4.973 0.91 14.414 1 98 111 HIS A C 1
ATOM 898 O O . HIS A 1 111 ? 5.152 1.547 15.453 1 98 111 HIS A O 1
ATOM 904 N N . PHE A 1 112 ? 3.818 0.367 14.141 1 98.31 112 PHE A N 1
ATOM 905 C CA . PHE A 1 112 ? 2.648 0.577 14.984 1 98.31 112 PHE A CA 1
ATOM 906 C C . PHE A 1 112 ? 2.949 0.198 16.438 1 98.31 112 PHE A C 1
ATOM 908 O O . PHE A 1 112 ? 2.67 0.969 17.359 1 98.31 112 PHE A O 1
ATOM 915 N N . SER A 1 113 ? 3.57 -0.937 16.656 1 96.69 113 SER A N 1
ATOM 916 C CA . SER A 1 113 ? 3.809 -1.444 18.016 1 96.69 113 SER A CA 1
ATOM 917 C C . SER A 1 113 ? 4.828 -0.588 18.75 1 96.69 113 SER A C 1
ATOM 919 O O . SER A 1 113 ? 4.84 -0.551 19.984 1 96.69 113 SER A O 1
ATOM 921 N N . ASP A 1 114 ? 5.68 0.101 18.016 1 97.06 114 ASP A N 1
ATOM 922 C CA . ASP A 1 114 ? 6.652 0.997 18.625 1 97.06 114 ASP A CA 1
ATOM 923 C C . ASP A 1 114 ? 5.957 2.15 19.344 1 97.06 114 ASP A C 1
ATOM 925 O O . ASP A 1 114 ? 6.496 2.707 20.312 1 97.06 114 ASP A O 1
ATOM 929 N N . TYR A 1 115 ? 4.77 2.477 18.922 1 98.06 115 TYR A N 1
ATOM 930 C CA . TYR A 1 115 ? 4.082 3.65 19.453 1 98.06 115 TYR A CA 1
ATOM 931 C C . TYR A 1 115 ? 2.936 3.246 20.359 1 98.06 115 TYR A C 1
ATOM 933 O O . TYR A 1 115 ? 2.605 3.967 21.312 1 98.06 115 TYR A O 1
ATOM 941 N N . PHE A 1 116 ? 2.375 2.074 20.156 1 97.5 116 PHE A N 1
ATOM 942 C CA . PHE A 1 116 ? 1.185 1.697 20.922 1 97.5 116 PHE A CA 1
ATOM 943 C C . PHE A 1 116 ? 1.46 0.477 21.781 1 97.5 116 PHE A C 1
ATOM 945 O O . PHE A 1 116 ? 0.635 0.107 22.625 1 97.5 116 PHE A O 1
ATOM 952 N N . ASN A 1 117 ? 2.562 -0.174 21.625 1 95.56 117 ASN A N 1
ATOM 953 C CA . ASN A 1 117 ? 2.996 -1.327 22.406 1 95.56 117 ASN A CA 1
ATOM 954 C C . ASN A 1 117 ? 2.023 -2.494 22.266 1 95.56 117 ASN A C 1
ATOM 956 O O . ASN A 1 117 ? 1.812 -3.246 23.219 1 95.56 117 ASN A O 1
ATOM 960 N N . ILE A 1 118 ? 1.272 -2.521 21.203 1 94.25 118 ILE A N 1
ATOM 961 C CA . ILE A 1 118 ? 0.393 -3.623 20.812 1 94.25 118 ILE A CA 1
ATOM 962 C C . ILE A 1 118 ? 0.468 -3.846 19.312 1 94.25 118 ILE A C 1
ATOM 964 O O . ILE A 1 118 ? 0.9 -2.963 18.562 1 94.25 118 ILE A O 1
ATOM 968 N N . LYS A 1 119 ? 0.099 -5.047 18.891 1 91.44 119 LYS A N 1
ATOM 969 C CA . LYS A 1 119 ? -0.067 -5.301 17.469 1 91.44 119 LYS A CA 1
ATOM 970 C C . LYS A 1 119 ? -1.41 -4.773 16.969 1 91.44 119 LYS A C 1
ATOM 972 O O . LYS A 1 119 ? -2.414 -4.848 17.688 1 91.44 119 LYS A O 1
ATOM 977 N N . PRO A 1 120 ? -1.407 -4.297 15.758 1 94.56 120 PRO A N 1
ATOM 978 C CA . PRO A 1 120 ? -2.707 -3.877 15.234 1 94.56 120 PRO A CA 1
ATOM 979 C C . PRO A 1 120 ? -3.705 -5.027 15.133 1 94.56 120 PRO A C 1
ATOM 981 O O . PRO A 1 120 ? -3.328 -6.148 14.781 1 94.56 120 PRO A O 1
ATOM 984 N N . SER A 1 121 ? -4.941 -4.758 15.477 1 91.38 121 SER A N 1
ATOM 985 C CA . SER A 1 121 ? -6 -5.758 15.406 1 91.38 121 SER A CA 1
ATOM 986 C C . SER A 1 121 ? -6.641 -5.793 14.023 1 91.38 121 SER A C 1
ATOM 988 O O . SER A 1 121 ? -7.328 -6.754 13.68 1 91.38 121 SER A O 1
ATOM 990 N N . PHE A 1 122 ? -6.484 -4.727 13.32 1 93.5 122 PHE A N 1
ATOM 991 C CA . PHE A 1 122 ? -6.98 -4.559 11.961 1 93.5 122 PHE A CA 1
ATOM 992 C C . PHE A 1 122 ? -5.863 -4.113 11.023 1 93.5 122 PHE A C 1
ATOM 994 O O . PHE A 1 122 ? -4.875 -3.523 11.469 1 93.5 122 PHE A O 1
ATOM 1001 N N . LEU A 1 123 ? -6.066 -4.438 9.758 1 97.5 123 LEU A N 1
ATOM 1002 C CA . LEU A 1 123 ? -5.09 -3.977 8.781 1 97.5 123 LEU A CA 1
ATOM 1003 C C . LEU A 1 123 ? -5.203 -2.471 8.562 1 97.5 123 LEU A C 1
ATOM 1005 O O . LEU A 1 123 ? -6.266 -1.975 8.18 1 97.5 123 LEU A O 1
ATOM 1009 N N . PRO A 1 124 ? -4.133 -1.736 8.922 1 98.62 124 PRO A N 1
ATOM 1010 C CA . PRO A 1 124 ? -4.172 -0.339 8.492 1 98.62 124 PRO A CA 1
ATOM 1011 C C . PRO A 1 124 ? -4.141 -0.193 6.969 1 98.62 124 PRO A C 1
ATOM 1013 O O . PRO A 1 124 ? -3.27 -0.769 6.309 1 98.62 124 PRO A O 1
ATOM 1016 N N . MET A 1 125 ? -5.066 0.48 6.418 1 98.56 125 MET A N 1
ATOM 1017 C CA . MET A 1 125 ? -5.164 0.637 4.969 1 98.56 125 MET A CA 1
ATOM 1018 C C . MET A 1 125 ? -5.281 2.109 4.586 1 98.56 125 MET A C 1
ATOM 1020 O O . MET A 1 125 ? -5.875 2.9 5.32 1 98.56 125 MET A O 1
ATOM 1024 N N . PHE A 1 126 ? -4.754 2.441 3.449 1 98.88 126 PHE A N 1
ATOM 1025 C CA . PHE A 1 126 ? -4.762 3.805 2.93 1 98.88 126 PHE A CA 1
ATOM 1026 C C . PHE A 1 126 ? -5.121 3.818 1.449 1 98.88 126 PHE A C 1
ATOM 1028 O O . PHE A 1 126 ? -4.777 2.891 0.713 1 98.88 126 PHE A O 1
ATOM 1035 N N . ASP A 1 127 ? -5.82 4.773 1.032 1 98.31 127 ASP A N 1
ATOM 1036 C CA . ASP A 1 127 ? -5.941 5.059 -0.395 1 98.31 127 ASP A CA 1
ATOM 1037 C C . ASP A 1 127 ? -5.02 6.203 -0.807 1 98.31 127 ASP A C 1
ATOM 1039 O O . ASP A 1 127 ? -4.461 6.895 0.047 1 98.31 127 ASP A O 1
ATOM 1043 N N . ALA A 1 128 ? -4.762 6.309 -2.084 1 98.75 128 ALA A N 1
ATOM 1044 C CA . ALA A 1 128 ? -3.855 7.344 -2.572 1 98.75 128 ALA A CA 1
ATOM 1045 C C . ALA A 1 128 ? -4.281 7.84 -3.951 1 98.75 128 ALA A C 1
ATOM 1047 O O . ALA A 1 128 ? -4.902 7.102 -4.723 1 98.75 128 ALA A O 1
ATOM 1048 N N . ARG A 1 129 ? -3.963 9.055 -4.223 1 98.38 129 ARG A N 1
ATOM 1049 C CA . ARG A 1 129 ? -4.164 9.672 -5.535 1 98.38 129 ARG A CA 1
ATOM 1050 C C . ARG A 1 129 ? -3.041 10.648 -5.859 1 98.38 129 ARG A C 1
ATOM 1052 O O . ARG A 1 129 ? -2.416 11.203 -4.957 1 98.38 129 ARG A O 1
ATOM 1059 N N . ALA A 1 130 ? -2.812 10.766 -7.133 1 98.62 130 ALA A N 1
ATOM 1060 C CA . ALA A 1 130 ? -1.8 11.711 -7.598 1 98.62 130 ALA A CA 1
ATOM 1061 C C . ALA A 1 130 ? -2.441 12.883 -8.328 1 98.62 130 ALA A C 1
ATOM 1063 O O . ALA A 1 130 ? -3.375 12.703 -9.109 1 98.62 130 ALA A O 1
ATOM 1064 N N . VAL A 1 131 ? -1.984 14.117 -8.047 1 98.56 131 VAL A N 1
ATOM 1065 C CA . VAL A 1 131 ? -2.457 15.336 -8.695 1 98.56 131 VAL A CA 1
ATOM 1066 C C . VAL A 1 131 ? -1.267 16.172 -9.164 1 98.56 131 VAL A C 1
ATOM 1068 O O . VAL A 1 131 ? -0.26 16.281 -8.461 1 98.56 131 VAL A O 1
ATOM 1071 N N . CYS A 1 132 ? -1.364 16.75 -10.344 1 98.44 132 CYS A N 1
ATOM 1072 C CA . CYS A 1 132 ? -0.309 17.594 -10.891 1 98.44 132 CYS A CA 1
ATOM 1073 C C . CYS A 1 132 ? -0.644 19.062 -10.711 1 98.44 132 CYS A C 1
ATOM 1075 O O . CYS A 1 132 ? -1.753 19.5 -11.031 1 98.44 132 CYS A O 1
ATOM 1077 N N . TYR A 1 133 ? 0.284 19.797 -10.172 1 98.25 133 TYR A N 1
ATOM 1078 C CA . TYR A 1 133 ? 0.18 21.234 -10.07 1 98.25 133 TYR A CA 1
ATOM 1079 C C . TYR A 1 133 ? 1.227 21.922 -10.945 1 98.25 133 TYR A C 1
ATOM 1081 O O . TYR A 1 133 ? 2.428 21.719 -10.766 1 98.25 133 TYR A O 1
ATOM 1089 N N . PRO A 1 134 ? 0.857 22.797 -11.812 1 96.75 134 PRO A N 1
ATOM 1090 C CA . PRO A 1 134 ? 1.765 23.297 -12.844 1 96.75 134 PRO A CA 1
ATOM 1091 C C . PRO A 1 134 ? 2.791 24.281 -12.289 1 96.75 134 PRO A C 1
ATOM 1093 O O . PRO A 1 134 ? 3.93 24.328 -12.766 1 96.75 134 PRO A O 1
ATOM 1096 N N . ASP A 1 135 ? 2.398 25.141 -11.312 1 95.62 135 ASP A N 1
ATOM 1097 C CA . ASP A 1 135 ? 3.342 26.125 -10.805 1 95.62 135 ASP A CA 1
ATOM 1098 C C . ASP A 1 135 ? 3.373 26.125 -9.281 1 95.62 135 ASP A C 1
ATOM 1100 O O . ASP A 1 135 ? 2.545 25.484 -8.641 1 95.62 135 ASP A O 1
ATOM 1104 N N . PHE A 1 136 ? 4.312 26.828 -8.766 1 95.75 136 PHE A N 1
ATOM 1105 C CA . PHE A 1 136 ? 4.539 26.828 -7.324 1 95.75 136 PHE A CA 1
ATOM 1106 C C . PHE A 1 136 ? 3.375 27.469 -6.59 1 95.75 136 PHE A C 1
ATOM 1108 O O . PHE A 1 136 ? 3.016 27.062 -5.488 1 95.75 136 PHE A O 1
ATOM 1115 N N . LYS A 1 137 ? 2.82 28.453 -7.176 1 95.75 137 LYS A N 1
ATOM 1116 C CA . LYS A 1 137 ? 1.676 29.109 -6.543 1 95.75 137 LYS A CA 1
ATOM 1117 C C . LYS A 1 137 ? 0.53 28.125 -6.336 1 95.75 137 LYS A C 1
ATOM 1119 O O . LYS A 1 137 ? -0.098 28.109 -5.277 1 95.75 137 LYS A O 1
ATOM 1124 N N . ASN A 1 138 ? 0.235 27.312 -7.379 1 97.19 138 ASN A N 1
ATOM 1125 C CA . ASN A 1 138 ? -0.809 26.297 -7.258 1 97.19 138 ASN A CA 1
ATOM 1126 C C . ASN A 1 138 ? -0.474 25.281 -6.18 1 97.19 138 ASN A C 1
ATOM 1128 O O . ASN A 1 138 ? -1.346 24.875 -5.402 1 97.19 138 ASN A O 1
ATOM 1132 N N . LEU A 1 139 ? 0.776 24.891 -6.152 1 97.62 139 LEU A N 1
ATOM 1133 C CA . LEU A 1 139 ? 1.217 23.922 -5.148 1 97.62 139 LEU A CA 1
ATOM 1134 C C . LEU A 1 139 ? 1.072 24.5 -3.744 1 97.62 139 LEU A C 1
ATOM 1136 O O . LEU A 1 139 ? 0.548 23.844 -2.848 1 97.62 139 LEU A O 1
ATOM 1140 N N . ARG A 1 140 ? 1.586 25.688 -3.525 1 97 140 ARG A N 1
ATOM 1141 C CA . ARG A 1 140 ? 1.506 26.344 -2.223 1 97 140 ARG A CA 1
ATOM 1142 C C . ARG A 1 140 ? 0.056 26.5 -1.775 1 97 140 ARG A C 1
ATOM 1144 O O . ARG A 1 140 ? -0.267 26.266 -0.606 1 97 140 ARG A O 1
ATOM 1151 N N . ASP A 1 141 ? -0.791 26.906 -2.697 1 97.62 141 ASP A N 1
ATOM 1152 C CA . ASP A 1 141 ? -2.207 27.047 -2.373 1 97.62 141 ASP A CA 1
ATOM 1153 C C . ASP A 1 141 ? -2.814 25.703 -1.963 1 97.62 141 ASP A C 1
ATOM 1155 O O . ASP A 1 141 ? -3.684 25.656 -1.091 1 97.62 141 ASP A O 1
ATOM 1159 N N . TYR A 1 142 ? -2.371 24.688 -2.598 1 98.25 142 TYR A N 1
ATOM 1160 C CA . TYR A 1 142 ? -2.82 23.359 -2.199 1 98.25 142 TYR A CA 1
ATOM 1161 C C . TYR A 1 142 ? -2.428 23.047 -0.757 1 98.25 142 TYR A C 1
ATOM 1163 O O . TYR A 1 142 ? -3.258 22.609 0.038 1 98.25 142 TYR A O 1
ATOM 1171 N N . LEU A 1 143 ? -1.203 23.266 -0.466 1 98.31 143 LEU A N 1
ATOM 1172 C CA . LEU A 1 143 ? -0.719 23 0.885 1 98.31 143 LEU A CA 1
ATOM 1173 C C . LEU A 1 143 ? -1.417 23.906 1.896 1 98.31 143 LEU A C 1
ATOM 1175 O O . LEU A 1 143 ? -1.733 23.469 3.008 1 98.31 143 LEU A O 1
ATOM 1179 N N . ASN A 1 144 ? -1.653 25.172 1.494 1 97.94 144 ASN A N 1
ATOM 1180 C CA . ASN A 1 144 ? -2.434 26.078 2.332 1 97.94 144 ASN A CA 1
ATOM 1181 C C . ASN A 1 144 ? -3.83 25.516 2.604 1 97.94 144 ASN A C 1
ATOM 1183 O O . ASN A 1 144 ? -4.316 25.578 3.734 1 97.94 144 ASN A O 1
ATOM 1187 N N . TRP A 1 145 ? -4.371 25.047 1.547 1 97.75 145 TRP A N 1
ATOM 1188 C CA . TRP A 1 145 ? -5.707 24.469 1.659 1 97.75 145 TRP A CA 1
ATOM 1189 C C . TRP A 1 145 ? -5.727 23.328 2.672 1 97.75 145 TRP A C 1
ATOM 1191 O O . TRP A 1 145 ? -6.641 23.234 3.492 1 97.75 145 TRP A O 1
ATOM 1201 N N . ARG A 1 146 ? -4.758 22.469 2.645 1 97.81 146 ARG A N 1
ATOM 1202 C CA . ARG A 1 146 ? -4.691 21.328 3.568 1 97.81 146 ARG A CA 1
ATOM 1203 C C . ARG A 1 146 ? -4.488 21.812 5.004 1 97.81 146 ARG A C 1
ATOM 1205 O O . ARG A 1 146 ? -5.074 21.266 5.938 1 97.81 146 ARG A O 1
ATOM 1212 N N . GLN A 1 147 ? -3.609 22.797 5.234 1 98 147 GLN A N 1
ATOM 1213 C CA . GLN A 1 147 ? -3.357 23.266 6.594 1 98 147 GLN A CA 1
ATOM 1214 C C . GLN A 1 147 ? -4.57 24 7.164 1 98 147 GLN A C 1
ATOM 1216 O O . GLN A 1 147 ? -4.879 23.875 8.352 1 98 147 GLN A O 1
ATOM 1221 N N . VAL A 1 148 ? -5.242 24.781 6.309 1 96.62 148 VAL A N 1
ATOM 1222 C CA . VAL A 1 148 ? -6.473 25.422 6.746 1 96.62 148 VAL A CA 1
ATOM 1223 C C . VAL A 1 148 ? -7.492 24.375 7.172 1 96.62 148 VAL A C 1
ATOM 1225 O O . VAL A 1 148 ? -8.156 24.516 8.203 1 96.62 148 VAL A O 1
ATOM 1228 N N . ASP A 1 149 ? -7.586 23.344 6.367 1 96.12 149 ASP A N 1
ATOM 1229 C CA . ASP A 1 149 ? -8.484 22.25 6.695 1 96.12 149 ASP A CA 1
ATOM 1230 C C . ASP A 1 149 ? -8.109 21.625 8.039 1 96.12 149 ASP A C 1
ATOM 1232 O O . ASP A 1 149 ? -8.992 21.266 8.828 1 96.12 149 ASP A O 1
ATOM 1236 N N . CYS A 1 150 ? -6.848 21.438 8.266 1 97.5 150 CYS A N 1
ATOM 1237 C CA . CYS A 1 150 ? -6.352 20.922 9.539 1 97.5 150 CYS A CA 1
ATOM 1238 C C . CYS A 1 150 ? -6.832 21.781 10.703 1 97.5 150 CYS A C 1
ATOM 1240 O O . CYS A 1 150 ? -7.344 21.25 11.695 1 97.5 150 CYS A O 1
ATOM 1242 N N . HIS A 1 151 ? -6.688 23.078 10.602 1 96.12 151 HIS A N 1
ATOM 1243 C CA . HIS A 1 151 ? -7.078 24.016 11.641 1 96.12 151 HIS A CA 1
ATOM 1244 C C . HIS A 1 151 ? -8.578 23.969 11.898 1 96.12 151 HIS A C 1
ATOM 1246 O O . HIS A 1 151 ? -9.016 23.875 13.047 1 96.12 151 HIS A O 1
ATOM 1252 N N . ILE A 1 152 ? -9.336 23.969 10.844 1 94.81 152 ILE A N 1
ATOM 1253 C CA . ILE A 1 152 ? -10.789 24 10.953 1 94.81 152 ILE A CA 1
ATOM 1254 C C . ILE A 1 152 ? -11.281 22.719 11.625 1 94.81 152 ILE A C 1
ATOM 1256 O O . ILE A 1 152 ? -12.055 22.766 12.586 1 94.81 152 ILE A O 1
ATOM 1260 N N . ASN A 1 153 ? -10.805 21.625 11.148 1 95.56 153 ASN A N 1
ATOM 1261 C CA . ASN A 1 153 ? -11.234 20.328 11.68 1 95.56 153 ASN A CA 1
ATOM 1262 C C . ASN A 1 153 ? -10.789 20.141 13.125 1 95.56 153 ASN A C 1
ATOM 1264 O O . ASN A 1 153 ? -11.547 19.641 13.953 1 95.56 153 ASN A O 1
ATOM 1268 N N . ASN A 1 154 ? -9.57 20.5 13.406 1 97.44 154 ASN A N 1
ATOM 1269 C CA . ASN A 1 154 ? -9.078 20.297 14.766 1 97.44 154 ASN A CA 1
ATOM 1270 C C . ASN A 1 154 ? -9.789 21.219 15.758 1 97.44 154 ASN A C 1
ATOM 1272 O O . ASN A 1 154 ? -10.047 20.828 16.906 1 97.44 154 ASN A O 1
ATOM 1276 N N . LEU A 1 155 ? -10.055 22.5 15.383 1 97.31 155 LEU A N 1
ATOM 1277 C CA . LEU A 1 155 ? -10.797 23.391 16.266 1 97.31 155 LEU A CA 1
ATOM 1278 C C . LEU A 1 155 ? -12.172 22.812 16.594 1 97.31 155 LEU A C 1
ATOM 1280 O O . LEU A 1 155 ? -12.578 22.797 17.75 1 97.31 155 LEU A O 1
ATOM 1284 N N . TYR A 1 156 ? -12.836 22.359 15.562 1 96.81 156 TYR A N 1
ATOM 1285 C CA . TYR A 1 156 ? -14.133 21.719 15.766 1 96.81 156 TYR A CA 1
ATOM 1286 C C . TYR A 1 156 ? -14.008 20.516 16.703 1 96.81 156 TYR A C 1
ATOM 1288 O O . TYR A 1 156 ? -14.742 20.406 17.688 1 96.81 156 TYR A O 1
ATOM 1296 N N . ASN A 1 157 ? -13.109 19.625 16.375 1 97.12 157 ASN A N 1
ATOM 1297 C CA . ASN A 1 157 ? -12.953 18.391 17.141 1 97.12 157 ASN A CA 1
ATOM 1298 C C . ASN A 1 157 ? -12.539 18.672 18.578 1 97.12 157 ASN A C 1
ATOM 1300 O O . ASN A 1 157 ? -12.969 17.969 19.5 1 97.12 157 ASN A O 1
ATOM 1304 N N . THR A 1 158 ? -11.656 19.641 18.75 1 97.88 158 THR A N 1
ATOM 1305 C CA . THR A 1 158 ? -11.25 20.031 20.109 1 97.88 158 THR A CA 1
ATOM 1306 C C . THR A 1 158 ? -12.461 20.5 20.922 1 97.88 158 THR A C 1
ATOM 1308 O O . THR A 1 158 ? -12.641 20.078 22.062 1 97.88 158 THR A O 1
ATOM 1311 N N . CYS A 1 159 ? -13.227 21.328 20.344 1 97.62 159 CYS A N 1
ATOM 1312 C CA . CYS A 1 159 ? -14.43 21.812 21.016 1 97.62 159 CYS A CA 1
ATOM 1313 C C . CYS A 1 159 ? -15.383 20.656 21.297 1 97.62 159 CYS A C 1
ATOM 1315 O O . CYS A 1 159 ? -15.859 20.5 22.438 1 97.62 159 CYS A O 1
ATOM 1317 N N . PHE A 1 160 ? -15.695 19.891 20.344 1 97.81 160 PHE A N 1
ATOM 1318 C CA . PHE A 1 160 ? -16.625 18.766 20.438 1 97.81 160 PHE A CA 1
ATOM 1319 C C . PHE A 1 160 ? -16.219 17.812 21.562 1 97.81 160 PHE A C 1
ATOM 1321 O O . PHE A 1 160 ? -17.016 17.562 22.469 1 97.81 160 PHE A O 1
ATOM 1328 N N . TRP A 1 161 ? -15 17.391 21.5 1 97.5 161 TRP A N 1
ATOM 1329 C CA . TRP A 1 161 ? -14.57 16.359 22.453 1 97.5 161 TRP A CA 1
ATOM 1330 C C . TRP A 1 161 ? -14.398 16.953 23.844 1 97.5 161 TRP A C 1
ATOM 1332 O O . TRP A 1 161 ? -14.578 16.266 24.844 1 97.5 161 TRP A O 1
ATOM 1342 N N . THR A 1 162 ? -14.039 18.25 23.922 1 97.69 162 THR A N 1
ATOM 1343 C CA . THR A 1 162 ? -14 18.922 25.219 1 97.69 162 THR A CA 1
ATOM 1344 C C . THR A 1 162 ? -15.383 18.953 25.859 1 97.69 162 THR A C 1
ATOM 1346 O O . THR A 1 162 ? -15.539 18.656 27.047 1 97.69 162 THR A O 1
ATOM 1349 N N . MET A 1 163 ? -16.344 19.266 25.031 1 97.5 163 MET A N 1
ATOM 1350 C CA . MET A 1 163 ? -17.719 19.328 25.531 1 97.5 163 MET A CA 1
ATOM 1351 C C . MET A 1 163 ? -18.203 17.938 25.953 1 97.5 163 MET A C 1
ATOM 1353 O O . MET A 1 163 ? -18.906 17.797 26.953 1 97.5 163 MET A O 1
ATOM 1357 N N . VAL A 1 164 ? -17.812 16.953 25.25 1 97.5 164 VAL A N 1
ATOM 1358 C CA . VAL A 1 164 ? -18.25 15.586 25.531 1 97.5 164 VAL A CA 1
ATOM 1359 C C . VAL A 1 164 ? -17.516 15.055 26.75 1 97.5 164 VAL A C 1
ATOM 1361 O O . VAL A 1 164 ? -18.125 14.539 27.688 1 97.5 164 VAL A O 1
ATOM 1364 N N . GLN A 1 165 ? -16.234 15.203 26.734 1 96.88 165 GLN A N 1
ATOM 1365 C CA . GLN A 1 165 ? -15.406 14.578 27.766 1 96.88 165 GLN A CA 1
ATOM 1366 C C . GLN A 1 165 ? -15.422 15.391 29.062 1 96.88 165 GLN A C 1
ATOM 1368 O O . GLN A 1 165 ? -15.57 14.828 30.141 1 96.88 165 GLN A O 1
ATOM 1373 N N . LYS A 1 166 ? -15.211 16.641 29 1 95.75 166 LYS A N 1
ATOM 1374 C CA . LYS A 1 166 ? -15.125 17.5 30.188 1 95.75 166 LYS A CA 1
ATOM 1375 C C . LYS A 1 166 ? -16.5 18.062 30.547 1 95.75 166 LYS A C 1
ATOM 1377 O O . LYS A 1 166 ? -16.781 18.297 31.719 1 95.75 166 LYS A O 1
ATOM 1382 N N . GLY A 1 167 ? -17.281 18.281 29.531 1 95.5 167 GLY A N 1
ATOM 1383 C CA . GLY A 1 167 ? -18.594 18.875 29.75 1 95.5 167 GLY A CA 1
ATOM 1384 C C . GLY A 1 167 ? -19.688 17.844 29.984 1 95.5 167 GLY A C 1
ATOM 1385 O O . GLY A 1 167 ? -20.828 18.188 30.266 1 95.5 167 GLY A O 1
ATOM 1386 N N . ASN A 1 168 ? -19.297 16.578 29.844 1 95.25 168 ASN A N 1
ATOM 1387 C CA . ASN A 1 168 ? -20.219 15.461 30.031 1 95.25 168 ASN A CA 1
ATOM 1388 C C . ASN A 1 168 ? -21.453 15.586 29.141 1 95.25 168 ASN A C 1
ATOM 1390 O O . ASN A 1 168 ? -22.562 15.281 29.562 1 95.25 168 ASN A O 1
ATOM 1394 N N . MET A 1 169 ? -21.234 16.141 28.016 1 95.81 169 MET A N 1
ATOM 1395 C CA . MET A 1 169 ? -22.312 16.25 27.031 1 95.81 169 MET A CA 1
ATOM 1396 C C . MET A 1 169 ? -22.359 14.992 26.156 1 95.81 169 MET A C 1
ATOM 1398 O O . MET A 1 169 ? -21.344 14.344 25.922 1 95.81 169 MET A O 1
ATOM 1402 N N . THR A 1 170 ? -23.562 14.734 25.719 1 97.12 170 THR A N 1
ATOM 1403 C CA . THR A 1 170 ? -23.672 13.672 24.719 1 97.12 170 THR A CA 1
ATOM 1404 C C . THR A 1 170 ? -23.125 14.141 23.375 1 97.12 170 THR A C 1
ATOM 1406 O O . THR A 1 170 ? -23.156 15.336 23.078 1 97.12 170 THR A O 1
ATOM 1409 N N . PRO A 1 171 ? -22.656 13.242 22.547 1 96 171 PRO A N 1
ATOM 1410 C CA . PRO A 1 171 ? -22.188 13.617 21.219 1 96 171 PRO A CA 1
ATOM 1411 C C . PRO A 1 171 ? -23.234 14.352 20.406 1 96 171 PRO A C 1
ATOM 1413 O O . PRO A 1 171 ? -22.922 15.305 19.688 1 96 171 PRO A O 1
ATOM 1416 N N . GLN A 1 172 ? -24.391 13.953 20.531 1 96.31 172 GLN A N 1
ATOM 1417 C CA . GLN A 1 172 ? -25.484 14.562 19.781 1 96.31 172 GLN A CA 1
ATOM 1418 C C . GLN A 1 172 ? -25.672 16.016 20.188 1 96.31 172 GLN A C 1
ATOM 1420 O O . GLN A 1 172 ? -25.844 16.891 19.328 1 96.31 172 GLN A O 1
ATOM 1425 N N . LYS A 1 173 ? -25.719 16.25 21.422 1 95.94 173 LYS A N 1
ATOM 1426 C CA . LYS A 1 173 ? -25.906 17.609 21.922 1 95.94 173 LYS A CA 1
ATOM 1427 C C . LYS A 1 173 ? -24.734 18.5 21.516 1 95.94 173 LYS A C 1
ATOM 1429 O O . LYS A 1 173 ? -24.922 19.656 21.141 1 95.94 173 LYS A O 1
ATOM 1434 N N . ALA A 1 174 ? -23.547 18 21.734 1 96.69 174 ALA A N 1
ATOM 1435 C CA . ALA A 1 174 ? -22.344 18.75 21.344 1 96.69 174 ALA A CA 1
ATOM 1436 C C . ALA A 1 174 ? -22.406 19.141 19.859 1 96.69 174 ALA A C 1
ATOM 1438 O O . ALA A 1 174 ? -22.078 20.281 19.5 1 96.69 174 ALA A O 1
ATOM 1439 N N . GLN A 1 175 ? -22.797 18.188 19.031 1 95.88 175 GLN A N 1
ATOM 1440 C CA . GLN A 1 175 ? -22.906 18.438 17.594 1 95.88 175 GLN A CA 1
ATOM 1441 C C . GLN A 1 175 ? -23.938 19.531 17.312 1 95.88 175 GLN A C 1
ATOM 1443 O O . GLN A 1 175 ? -23.734 20.375 16.422 1 95.88 175 GLN A O 1
ATOM 1448 N N . GLU A 1 176 ? -25.016 19.484 17.984 1 95.12 176 GLU A N 1
ATOM 1449 C CA . GLU A 1 176 ? -26.078 20.469 17.797 1 95.12 176 GLU A CA 1
ATOM 1450 C C . GLU A 1 176 ? -25.594 21.875 18.125 1 95.12 176 GLU A C 1
ATOM 1452 O O . GLU A 1 176 ? -25.922 22.844 17.422 1 95.12 176 GLU A O 1
ATOM 1457 N N . ILE A 1 177 ? -24.875 22 19.156 1 93.69 177 ILE A N 1
ATOM 1458 C CA . ILE A 1 177 ? -24.359 23.281 19.609 1 93.69 177 ILE A CA 1
ATOM 1459 C C . ILE A 1 177 ? -23.344 23.812 18.594 1 93.69 177 ILE A C 1
ATOM 1461 O O . ILE A 1 177 ? -23.328 25.016 18.312 1 93.69 177 ILE A O 1
ATOM 1465 N N . LEU A 1 178 ? -22.625 22.906 17.984 1 95.62 178 LEU A N 1
ATOM 1466 C CA . LEU A 1 178 ? -21.484 23.312 17.172 1 95.62 178 LEU A CA 1
ATOM 1467 C C . LEU A 1 178 ? -21.891 23.469 15.703 1 95.62 178 LEU A C 1
ATOM 1469 O O . LEU A 1 178 ? -21.172 24.094 14.914 1 95.62 178 LEU A O 1
ATOM 1473 N N . LYS A 1 179 ? -22.891 22.844 15.172 1 90.12 179 LYS A N 1
ATOM 1474 C CA . LYS A 1 179 ? -23.312 22.734 13.773 1 90.12 179 LYS A CA 1
ATOM 1475 C C . LYS A 1 179 ? -23.281 24.094 13.078 1 90.12 179 LYS A C 1
ATOM 1477 O O . LYS A 1 179 ? -22.844 24.203 11.938 1 90.12 179 LYS A O 1
ATOM 1482 N N . ASP A 1 180 ? -23.609 25.125 13.766 1 85.62 180 ASP A N 1
ATOM 1483 C CA . ASP A 1 180 ? -23.703 26.406 13.07 1 85.62 180 ASP A CA 1
ATOM 1484 C C . ASP A 1 180 ? -22.797 27.453 13.711 1 85.62 180 ASP A C 1
ATOM 1486 O O . ASP A 1 180 ? -23.047 28.656 13.602 1 85.62 180 ASP A O 1
ATOM 1490 N N . THR A 1 181 ? -21.75 26.953 14.211 1 88.5 181 THR A N 1
ATOM 1491 C CA . THR A 1 181 ? -20.828 27.891 14.859 1 88.5 181 THR A CA 1
ATOM 1492 C C . THR A 1 181 ? -19.656 28.219 13.945 1 88.5 181 THR A C 1
ATOM 1494 O O . THR A 1 181 ? -19.25 27.391 13.125 1 88.5 181 THR A O 1
ATOM 1497 N N . LEU A 1 182 ? -19.25 29.406 14.07 1 90.12 182 LEU A N 1
ATOM 1498 C CA . LEU A 1 182 ? -18.031 29.844 13.391 1 90.12 182 LEU A CA 1
ATOM 1499 C C . LEU A 1 182 ? -16.812 29.734 14.312 1 90.12 182 LEU A C 1
ATOM 1501 O O . LEU A 1 182 ? -16.953 29.359 15.484 1 90.12 182 LEU A O 1
ATOM 1505 N N . SER A 1 183 ? -15.656 30.016 13.82 1 92.94 183 SER A N 1
ATOM 1506 C CA . SER A 1 183 ? -14.406 29.859 14.555 1 92.94 183 SER A CA 1
ATOM 1507 C C . SER A 1 183 ? -14.43 30.641 15.859 1 92.94 183 SER A C 1
ATOM 1509 O O . SER A 1 183 ? -13.977 30.156 16.891 1 92.94 183 SER A O 1
ATOM 1511 N N . ASP A 1 184 ? -14.961 31.828 15.805 1 94.06 184 ASP A N 1
ATOM 1512 C CA . ASP A 1 184 ? -14.961 32.688 16.969 1 94.06 184 ASP A CA 1
ATOM 1513 C C . ASP A 1 184 ? -15.773 32.094 18.109 1 94.06 184 ASP A C 1
ATOM 1515 O O . ASP A 1 184 ? -15.344 32.125 19.266 1 94.06 184 ASP A O 1
ATOM 1519 N N . ARG A 1 185 ? -16.906 31.609 17.812 1 94.81 185 ARG A N 1
ATOM 1520 C CA . ARG A 1 185 ? -17.781 31.016 18.812 1 94.81 185 ARG A CA 1
ATOM 1521 C C . ARG A 1 185 ? -17.125 29.781 19.438 1 94.81 185 ARG A C 1
ATOM 1523 O O . ARG A 1 185 ? -17.25 29.547 20.641 1 94.81 185 ARG A O 1
ATOM 1530 N N . LYS A 1 186 ? -16.516 28.953 18.672 1 97.12 186 LYS A N 1
ATOM 1531 C CA . LYS A 1 186 ? -15.836 27.766 19.188 1 97.12 186 LYS A CA 1
ATOM 1532 C C . LYS A 1 186 ? -14.703 28.156 20.141 1 97.12 186 LYS A C 1
ATOM 1534 O O . LYS A 1 186 ? -14.531 27.547 21.188 1 97.12 186 LYS A O 1
ATOM 1539 N N . ASN A 1 187 ? -13.969 29.188 19.734 1 96.56 187 ASN A N 1
ATOM 1540 C CA . ASN A 1 187 ? -12.914 29.688 20.609 1 96.56 187 ASN A CA 1
ATOM 1541 C C . ASN A 1 187 ? -13.484 30.203 21.938 1 96.56 187 ASN A C 1
ATOM 1543 O O . ASN A 1 187 ? -12.883 30 23 1 96.56 187 ASN A O 1
ATOM 1547 N N . GLU A 1 188 ? -14.586 30.812 21.828 1 96.56 188 GLU A N 1
ATOM 1548 C CA . GLU A 1 188 ? -15.25 31.328 23.016 1 96.56 188 GLU A CA 1
ATOM 1549 C C . GLU A 1 188 ? -15.68 30.203 23.953 1 96.56 188 GLU A C 1
ATOM 1551 O O . GLU A 1 188 ? -15.492 30.281 25.156 1 96.56 188 GLU A O 1
ATOM 1556 N N . ILE A 1 189 ? -16.266 29.234 23.344 1 96.06 189 ILE A N 1
ATOM 1557 C CA . ILE A 1 189 ? -16.703 28.094 24.125 1 96.06 189 ILE A CA 1
ATOM 1558 C C . ILE A 1 189 ? -15.508 27.469 24.844 1 96.06 189 ILE A C 1
ATOM 1560 O O . ILE A 1 189 ? -15.555 27.234 26.047 1 96.06 189 ILE A O 1
ATOM 1564 N N . LEU A 1 190 ? -14.461 27.203 24.172 1 97.62 190 LEU A N 1
ATOM 1565 C CA . LEU A 1 190 ? -13.273 26.578 24.734 1 97.62 190 LEU A CA 1
ATOM 1566 C C . LEU A 1 190 ? -12.688 27.438 25.844 1 97.62 190 LEU A C 1
ATOM 1568 O O . LEU A 1 190 ? -12.383 26.922 26.938 1 97.62 190 LEU A O 1
ATOM 1572 N N . PHE A 1 191 ? -12.57 28.719 25.594 1 97.31 191 PHE A N 1
ATOM 1573 C CA . PHE A 1 191 ? -11.914 29.609 26.531 1 97.31 191 PHE A CA 1
ATOM 1574 C C . PHE A 1 191 ? -12.812 29.906 27.719 1 97.31 191 PHE A C 1
ATOM 1576 O O . PHE A 1 191 ? -12.406 29.719 28.875 1 97.31 191 PHE A O 1
ATOM 1583 N N . ASN A 1 192 ? -14.023 30.281 27.484 1 97.19 192 ASN A N 1
ATOM 1584 C CA . ASN A 1 192 ? -14.922 30.75 28.547 1 97.19 192 ASN A CA 1
ATOM 1585 C C . ASN A 1 192 ? -15.453 29.578 29.375 1 97.19 192 ASN A C 1
ATOM 1587 O O . ASN A 1 192 ? -15.547 29.672 30.594 1 97.19 192 ASN A O 1
ATOM 1591 N N . ASP A 1 193 ? -15.789 28.547 28.688 1 96.31 193 ASP A N 1
ATOM 1592 C CA . ASP A 1 193 ? -16.484 27.469 29.375 1 96.31 193 ASP A CA 1
ATOM 1593 C C . ASP A 1 193 ? -15.484 26.453 29.922 1 96.31 193 ASP A C 1
ATOM 1595 O O . ASP A 1 193 ? -15.758 25.797 30.938 1 96.31 193 ASP A O 1
ATOM 1599 N N . TYR A 1 194 ? -14.359 26.328 29.312 1 97.25 194 TYR A N 1
ATOM 1600 C CA . TYR A 1 194 ? -13.508 25.219 29.719 1 97.25 194 TYR A CA 1
ATOM 1601 C C . TYR A 1 194 ? -12.094 25.703 30 1 97.25 194 TYR A C 1
ATOM 1603 O O . TYR A 1 194 ? -11.219 24.891 30.328 1 97.25 194 TYR A O 1
ATOM 1611 N N . GLY A 1 195 ? -11.773 26.984 29.766 1 97.44 195 GLY A N 1
ATOM 1612 C CA . GLY A 1 195 ? -10.469 27.531 30.078 1 97.44 195 GLY A CA 1
ATOM 1613 C C . GLY A 1 195 ? -9.375 27.078 29.125 1 97.44 195 GLY A C 1
ATOM 1614 O O . GLY A 1 195 ? -8.203 27.016 29.5 1 97.44 195 GLY A O 1
ATOM 1615 N N . ILE A 1 196 ? -9.758 26.656 27.984 1 97.44 196 ILE A N 1
ATOM 1616 C CA . ILE A 1 196 ? -8.797 26.156 27 1 97.44 196 ILE A CA 1
ATOM 1617 C C . ILE A 1 196 ? -8.523 27.234 25.953 1 97.44 196 ILE A C 1
ATOM 1619 O O . ILE A 1 196 ? -9.445 27.719 25.297 1 97.44 196 ILE A O 1
ATOM 1623 N N . ASN A 1 197 ? -7.273 27.703 25.859 1 97.75 197 ASN A N 1
ATOM 1624 C CA . ASN A 1 197 ? -6.828 28.578 24.781 1 97.75 197 ASN A CA 1
ATOM 1625 C C . ASN A 1 197 ? -6.328 27.75 23.578 1 97.75 197 ASN A C 1
ATOM 1627 O O . ASN A 1 197 ? -5.223 27.219 23.609 1 97.75 197 ASN A O 1
ATOM 1631 N N . TYR A 1 198 ? -7.109 27.734 22.578 1 97.25 198 TYR A N 1
ATOM 1632 C CA . TYR A 1 198 ? -6.816 26.891 21.422 1 97.25 198 TYR A CA 1
ATOM 1633 C C . TYR A 1 198 ? -5.445 27.234 20.844 1 97.25 198 TYR A C 1
ATOM 1635 O O . TYR A 1 198 ? -4.727 26.344 20.375 1 97.25 198 TYR A O 1
ATOM 1643 N N . ALA A 1 199 ? -5.012 28.453 20.812 1 95.5 199 ALA A N 1
ATOM 1644 C CA . ALA A 1 199 ? -3.771 28.922 20.203 1 95.5 199 ALA A CA 1
ATOM 1645 C C . ALA A 1 199 ? -2.555 28.359 20.938 1 95.5 199 ALA A C 1
ATOM 1647 O O . ALA A 1 199 ? -1.443 28.375 20.406 1 95.5 199 ALA A O 1
ATOM 1648 N N . LYS A 1 200 ? -2.77 27.844 22.141 1 96.38 200 LYS A N 1
ATOM 1649 C CA . LYS A 1 200 ? -1.661 27.359 22.953 1 96.38 200 LYS A CA 1
ATOM 1650 C C . LYS A 1 200 ? -1.555 25.844 22.891 1 96.38 200 LYS A C 1
ATOM 1652 O O . LYS A 1 200 ? -0.612 25.25 23.438 1 96.38 200 LYS A O 1
ATOM 1657 N N . LEU A 1 201 ? -2.496 25.25 22.219 1 96.69 201 LEU A N 1
ATOM 1658 C CA . LEU A 1 201 ? -2.42 23.797 22.062 1 96.69 201 LEU A CA 1
ATOM 1659 C C . LEU A 1 201 ? -1.199 23.422 21.234 1 96.69 201 LEU A C 1
ATOM 1661 O O . LEU A 1 201 ? -0.61 24.266 20.547 1 96.69 201 LEU A O 1
ATOM 1665 N N . GLU A 1 202 ? -0.779 22.156 21.312 1 96.94 202 GLU A N 1
ATOM 1666 C CA . GLU A 1 202 ? 0.355 21.625 20.562 1 96.94 202 GLU A CA 1
ATOM 1667 C C . GLU A 1 202 ? 0.259 22.016 19.094 1 96.94 202 GLU A C 1
ATOM 1669 O O . GLU A 1 202 ? -0.766 21.781 18.438 1 96.94 202 GLU A O 1
ATOM 1674 N N . PRO A 1 203 ? 1.331 22.625 18.484 1 98 203 PRO A N 1
ATOM 1675 C CA . PRO A 1 203 ? 1.29 23.094 17.094 1 98 203 PRO A CA 1
ATOM 1676 C C . PRO A 1 203 ? 0.982 21.969 16.109 1 98 203 PRO A C 1
ATOM 1678 O O . PRO A 1 203 ? 0.32 22.188 15.094 1 98 203 PRO A O 1
ATOM 1681 N N . GLN A 1 204 ? 1.462 20.812 16.406 1 98.44 204 GLN A N 1
ATOM 1682 C CA . GLN A 1 204 ? 1.202 19.688 15.516 1 98.44 204 GLN A CA 1
ATOM 1683 C C . GLN A 1 204 ? -0.296 19.469 15.32 1 98.44 204 GLN A C 1
ATOM 1685 O O . GLN A 1 204 ? -0.743 19.125 14.227 1 98.44 204 GLN A O 1
ATOM 1690 N N . PHE A 1 205 ? -1.064 19.672 16.422 1 98.31 205 PHE A N 1
ATOM 1691 C CA . PHE A 1 205 ? -2.506 19.453 16.375 1 98.31 205 PHE A CA 1
ATOM 1692 C C . PHE A 1 205 ? -3.178 20.531 15.523 1 98.31 205 PHE A C 1
ATOM 1694 O O . PHE A 1 205 ? -4.113 20.25 14.773 1 98.31 205 PHE A O 1
ATOM 1701 N N . ARG A 1 206 ? -2.641 21.719 15.57 1 97.81 206 ARG A N 1
ATOM 1702 C CA . ARG A 1 206 ? -3.293 22.875 14.977 1 97.81 206 ARG A CA 1
ATOM 1703 C C . ARG A 1 206 ? -2.83 23.094 13.539 1 97.81 206 ARG A C 1
ATOM 1705 O O . ARG A 1 206 ? -3.578 23.609 12.711 1 97.81 206 ARG A O 1
ATOM 1712 N N . LYS A 1 207 ? -1.613 22.672 13.328 1 98.31 207 LYS A N 1
ATOM 1713 C CA . LYS A 1 207 ? -0.994 23.062 12.062 1 98.31 207 LYS A CA 1
ATOM 1714 C C . LYS A 1 207 ? -0.566 21.828 11.266 1 98.31 207 LYS A C 1
ATOM 1716 O O . LYS A 1 207 ? -0.093 21.953 10.133 1 98.31 207 LYS A O 1
ATOM 1721 N N . GLY A 1 208 ? -0.655 20.656 11.75 1 98.62 208 GLY A N 1
ATOM 1722 C CA . GLY A 1 208 ? -0.193 19.453 11.086 1 98.62 208 GLY A CA 1
ATOM 1723 C C . GLY A 1 208 ? 1.311 19.266 11.164 1 98.62 208 GLY A C 1
ATOM 1724 O O . GLY A 1 208 ? 1.965 19.812 12.055 1 98.62 208 GLY A O 1
ATOM 1725 N N . SER A 1 209 ? 1.782 18.359 10.375 1 98.81 209 SER A N 1
ATOM 1726 C CA . SER A 1 209 ? 3.209 18.062 10.305 1 98.81 209 SER A CA 1
ATOM 1727 C C . SER A 1 209 ? 3.766 18.328 8.914 1 98.81 209 SER A C 1
ATOM 1729 O O . SER A 1 209 ? 3.15 17.953 7.914 1 98.81 209 SER A O 1
ATOM 1731 N N . THR A 1 210 ? 4.891 18.984 8.875 1 98.75 210 THR A N 1
ATOM 1732 C CA . THR A 1 210 ? 5.625 19.219 7.633 1 98.75 210 THR A CA 1
ATOM 1733 C C . THR A 1 210 ? 7 18.547 7.691 1 98.75 210 THR A C 1
ATOM 1735 O O . THR A 1 210 ? 7.77 18.797 8.625 1 98.75 210 THR A O 1
ATOM 1738 N N . LEU A 1 211 ? 7.254 17.703 6.754 1 98.75 211 LEU A N 1
ATOM 1739 C CA . LEU A 1 211 ? 8.57 17.078 6.645 1 98.75 211 LEU A CA 1
ATOM 1740 C C . LEU A 1 211 ? 9.336 17.625 5.441 1 98.75 211 LEU A C 1
ATOM 1742 O O . LEU A 1 211 ? 8.781 17.734 4.348 1 98.75 211 LEU A O 1
ATOM 1746 N N . ILE A 1 212 ? 10.602 18.016 5.668 1 97.81 212 ILE A N 1
ATOM 1747 C CA . ILE A 1 212 ? 11.445 18.516 4.586 1 97.81 212 ILE A CA 1
ATOM 1748 C C . ILE A 1 212 ? 12.852 17.922 4.711 1 97.81 212 ILE A C 1
ATOM 1750 O O . ILE A 1 212 ? 13.219 17.406 5.766 1 97.81 212 ILE A O 1
ATOM 1754 N N . ARG A 1 213 ? 13.547 17.969 3.604 1 94.69 213 ARG A N 1
ATOM 1755 C CA . ARG A 1 213 ? 14.953 17.562 3.574 1 94.69 213 ARG A CA 1
ATOM 1756 C C . ARG A 1 213 ? 15.859 18.781 3.771 1 94.69 213 ARG A C 1
ATOM 1758 O O . ARG A 1 213 ? 15.734 19.781 3.061 1 94.69 213 ARG A O 1
ATOM 1765 N N . VAL A 1 214 ? 16.781 18.656 4.742 1 92.19 214 VAL A N 1
ATOM 1766 C CA . VAL A 1 214 ? 17.734 19.734 4.969 1 92.19 214 VAL A CA 1
ATOM 1767 C C . VAL A 1 214 ? 19.156 19.188 4.914 1 92.19 214 VAL A C 1
ATOM 1769 O O . VAL A 1 214 ? 19.375 18 5.109 1 92.19 214 VAL A O 1
ATOM 1772 N N . LEU A 1 215 ? 20.062 20.047 4.527 1 86.38 215 LEU A N 1
ATOM 1773 C CA . LEU A 1 215 ? 21.469 19.688 4.52 1 86.38 215 LEU A CA 1
ATOM 1774 C C . LEU A 1 215 ? 22.125 20.016 5.863 1 86.38 215 LEU A C 1
ATOM 1776 O O . LEU A 1 215 ? 21.938 21.109 6.406 1 86.38 215 LEU A O 1
ATOM 1780 N N . VAL A 1 216 ? 22.688 18.984 6.414 1 86 216 VAL A N 1
ATOM 1781 C CA . VAL A 1 216 ? 23.375 19.188 7.676 1 86 216 VAL A CA 1
ATOM 1782 C C . VAL A 1 216 ? 24.859 18.828 7.52 1 86 216 VAL A C 1
ATOM 1784 O O . VAL A 1 216 ? 25.203 17.922 6.758 1 86 216 VAL A O 1
ATOM 1787 N N . LEU A 1 217 ? 25.781 19.609 8.148 1 80.88 217 LEU A N 1
ATOM 1788 C CA . LEU A 1 217 ? 27.219 19.359 8.094 1 80.88 217 LEU A CA 1
ATOM 1789 C C . LEU A 1 217 ? 27.547 18 8.727 1 80.88 217 LEU A C 1
ATOM 1791 O O . LEU A 1 217 ? 26.984 17.641 9.766 1 80.88 217 LEU A O 1
ATOM 1795 N N . LYS A 1 218 ? 28.297 17.156 7.941 1 72.75 218 LYS A N 1
ATOM 1796 C CA . LYS A 1 218 ? 28.75 15.891 8.492 1 72.75 218 LYS A CA 1
ATOM 1797 C C . LYS A 1 218 ? 29.688 16.109 9.672 1 72.75 218 LYS A C 1
ATOM 1799 O O . LYS A 1 218 ? 30.562 16.969 9.625 1 72.75 218 LYS A O 1
ATOM 1804 N N . ASP A 1 219 ? 29.391 15.953 10.914 1 60.25 219 ASP A N 1
ATOM 1805 C CA . ASP A 1 219 ? 30.312 16.078 12.039 1 60.25 219 ASP A CA 1
ATOM 1806 C C . ASP A 1 219 ? 31.594 15.281 11.789 1 60.25 219 ASP A C 1
ATOM 1808 O O . ASP A 1 219 ? 31.531 14.078 11.539 1 60.25 219 ASP A O 1
ATOM 1812 N N . LYS A 1 220 ? 32.656 15.781 11.445 1 51.12 220 LYS A N 1
ATOM 1813 C CA . LYS A 1 220 ? 33.969 15.141 11.312 1 51.12 220 LYS A CA 1
ATOM 1814 C C . LYS A 1 220 ? 34.25 14.195 12.477 1 51.12 220 LYS A C 1
ATOM 1816 O O . LYS A 1 220 ? 35.125 13.328 12.383 1 51.12 220 LYS A O 1
ATOM 1821 N N . HIS A 1 221 ? 33.969 14.477 13.664 1 48.84 221 HIS A N 1
ATOM 1822 C CA . HIS A 1 221 ? 34.469 13.688 14.789 1 48.84 221 HIS A CA 1
ATOM 1823 C C . HIS A 1 221 ? 33.75 12.352 14.875 1 48.84 221 HIS A C 1
ATOM 1825 O O . HIS A 1 221 ? 34.25 11.414 15.516 1 48.84 221 HIS A O 1
ATOM 1831 N N . ALA A 1 222 ? 32.531 12.188 14.508 1 43.44 222 ALA A N 1
ATOM 1832 C CA . ALA A 1 222 ? 31.812 10.938 14.703 1 43.44 222 ALA A CA 1
ATOM 1833 C C . ALA A 1 222 ? 32.25 9.883 13.703 1 43.44 222 ALA A C 1
ATOM 1835 O O . ALA A 1 222 ? 32.031 8.688 13.914 1 43.44 222 ALA A O 1
ATOM 1836 N N . ASN A 1 223 ? 32.656 10.273 12.562 1 42.97 223 ASN A N 1
ATOM 1837 C CA . ASN A 1 223 ? 33.125 9.297 11.594 1 42.97 223 ASN A CA 1
ATOM 1838 C C . ASN A 1 223 ? 34.5 8.734 12 1 42.97 223 ASN A C 1
ATOM 1840 O O . ASN A 1 223 ? 35.031 7.828 11.344 1 42.97 223 ASN A O 1
ATOM 1844 N N . LYS A 1 224 ? 35.312 9.492 12.703 1 41.25 224 LYS A N 1
ATOM 1845 C CA . LYS A 1 224 ? 36.562 8.922 13.188 1 41.25 224 LYS A CA 1
ATOM 1846 C C . LYS A 1 224 ? 36.312 7.781 14.172 1 41.25 224 LYS A C 1
ATOM 1848 O O . LYS A 1 224 ? 37.094 6.828 14.25 1 41.25 224 LYS A O 1
ATOM 1853 N N . GLU A 1 225 ? 35.312 7.832 15 1 41.41 225 GLU A N 1
ATOM 1854 C CA . GLU A 1 225 ? 35.031 6.758 15.953 1 41.41 225 GLU A CA 1
ATOM 1855 C C . GLU A 1 225 ? 34.438 5.539 15.258 1 41.41 225 GLU A C 1
ATOM 1857 O O . GLU A 1 225 ? 34.719 4.402 15.648 1 41.41 225 GLU A O 1
ATOM 1862 N N . ALA A 1 226 ? 33.562 5.766 14.219 1 41.47 226 ALA A N 1
ATOM 1863 C CA . ALA A 1 226 ? 33.031 4.629 13.492 1 41.47 226 ALA A CA 1
ATOM 1864 C C . ALA A 1 226 ? 34.062 4 12.57 1 41.47 226 ALA A C 1
ATOM 1866 O O . ALA A 1 226 ? 34.125 2.777 12.43 1 41.47 226 ALA A O 1
ATOM 1867 N N . GLU A 1 227 ? 34.906 4.734 12.031 1 42.22 227 GLU A N 1
ATOM 1868 C CA . GLU A 1 227 ? 36 4.203 11.242 1 42.22 227 GLU A CA 1
ATOM 1869 C C . GLU A 1 227 ? 37.062 3.547 12.141 1 42.22 227 GLU A C 1
ATOM 1871 O O . GLU A 1 227 ? 37.625 2.514 11.789 1 42.22 227 GLU A O 1
ATOM 1876 N N . GLN A 1 228 ? 37.344 4.125 13.297 1 43.72 228 GLN A N 1
ATOM 1877 C CA . GLN A 1 228 ? 38.219 3.504 14.266 1 43.72 228 GLN A CA 1
ATOM 1878 C C . GLN A 1 228 ? 37.594 2.26 14.883 1 43.72 228 GLN A C 1
ATOM 1880 O O . GLN A 1 228 ? 38.281 1.275 15.156 1 43.72 228 GLN A O 1
ATOM 1885 N N . ALA A 1 229 ? 36.281 2.307 15.141 1 44.62 229 ALA A N 1
ATOM 1886 C CA . ALA A 1 229 ? 35.594 1.134 15.664 1 44.62 229 ALA A CA 1
ATOM 1887 C C . ALA A 1 229 ? 35.531 0.023 14.625 1 44.62 229 ALA A C 1
ATOM 1889 O O . ALA A 1 229 ? 35.688 -1.156 14.953 1 44.62 229 ALA A O 1
ATOM 1890 N N . GLU A 1 230 ? 35.312 0.332 13.391 1 43.66 230 GLU A N 1
ATOM 1891 C CA . GLU A 1 230 ? 35.375 -0.672 12.328 1 43.66 230 GLU A CA 1
ATOM 1892 C C . GLU A 1 230 ? 36.781 -1.171 12.109 1 43.66 230 GLU A C 1
ATOM 1894 O O . GLU A 1 230 ? 37 -2.357 11.852 1 43.66 230 GLU A O 1
ATOM 1899 N N . SER A 1 231 ? 37.719 -0.31 12.297 1 46.38 231 SER A N 1
ATOM 1900 C CA . SER A 1 231 ? 39.125 -0.723 12.18 1 46.38 231 SER A CA 1
ATOM 1901 C C . SER A 1 231 ? 39.562 -1.561 13.383 1 46.38 231 SER A C 1
ATOM 1903 O O . SER A 1 231 ? 40.344 -2.5 13.234 1 46.38 231 SER A O 1
ATOM 1905 N N . GLN A 1 232 ? 39.094 -1.195 14.586 1 44.94 232 GLN A N 1
ATOM 1906 C CA . GLN A 1 232 ? 39.438 -1.973 15.773 1 44.94 232 GLN A CA 1
ATOM 1907 C C . GLN A 1 232 ? 38.75 -3.332 15.758 1 44.94 232 GLN A C 1
ATOM 1909 O O . GLN A 1 232 ? 39.312 -4.332 16.188 1 44.94 232 GLN A O 1
ATOM 1914 N N . GLN A 1 233 ? 37.469 -3.332 15.289 1 39.72 233 GLN A N 1
ATOM 1915 C CA . GLN A 1 233 ? 36.781 -4.617 15.227 1 39.72 233 GLN A CA 1
ATOM 1916 C C . GLN A 1 233 ? 37.406 -5.531 14.18 1 39.72 233 GLN A C 1
ATOM 1918 O O . GLN A 1 233 ? 37.406 -6.754 14.328 1 39.72 233 GLN A O 1
ATOM 1923 N N . LYS A 1 234 ? 37.969 -4.938 13.117 1 43.66 234 LYS A N 1
ATOM 1924 C CA . LYS A 1 234 ? 38.688 -5.742 12.133 1 43.66 234 LYS A CA 1
ATOM 1925 C C . LYS A 1 234 ? 40 -6.234 12.695 1 43.66 234 LYS A C 1
ATOM 1927 O O . LYS A 1 234 ? 40.469 -7.312 12.336 1 43.66 234 LYS A O 1
ATOM 1932 N N . ARG A 1 235 ? 40.594 -5.406 13.516 1 39.75 235 ARG A N 1
ATOM 1933 C CA . ARG A 1 235 ? 41.844 -5.84 14.125 1 39.75 235 ARG A CA 1
ATOM 1934 C C . ARG A 1 235 ? 41.594 -6.891 15.203 1 39.75 235 ARG A C 1
ATOM 1936 O O . ARG A 1 235 ? 42.406 -7.816 15.375 1 39.75 235 ARG A O 1
ATOM 1943 N N . GLU A 1 236 ? 40.5 -6.68 15.961 1 42.44 236 GLU A N 1
ATOM 1944 C CA . GLU A 1 236 ? 40.25 -7.648 17.031 1 42.44 236 GLU A CA 1
ATOM 1945 C C . GLU A 1 236 ? 39.812 -8.992 16.453 1 42.44 236 GLU A C 1
ATOM 1947 O O . GLU A 1 236 ? 40 -10.031 17.094 1 42.44 236 GLU A O 1
ATOM 1952 N N . LYS A 1 237 ? 39.031 -8.812 15.336 1 36.94 237 LYS A N 1
ATOM 1953 C CA . LYS A 1 237 ? 38.594 -10.086 14.742 1 36.94 237 LYS A CA 1
ATOM 1954 C C . LYS A 1 237 ? 39.781 -10.82 14.125 1 36.94 237 LYS A C 1
ATOM 1956 O O . LYS A 1 237 ? 39.719 -12.023 13.852 1 36.94 237 LYS A O 1
ATOM 1961 N N . CYS A 1 238 ? 40.719 -10.039 13.609 1 35.62 238 CYS A N 1
ATOM 1962 C CA . CYS A 1 238 ? 41.875 -10.742 13.07 1 35.62 238 CYS A CA 1
ATOM 1963 C C . CYS A 1 238 ? 42.656 -11.461 14.172 1 35.62 238 CYS A C 1
ATOM 1965 O O . CYS A 1 238 ? 43.312 -12.461 13.914 1 35.62 238 CYS A O 1
ATOM 1967 N N . GLU A 1 239 ? 42.719 -10.781 15.352 1 38.94 239 GLU A N 1
ATOM 1968 C CA . GLU A 1 239 ? 43.531 -11.375 16.391 1 38.94 239 GLU A CA 1
ATOM 1969 C C . GLU A 1 239 ? 42.906 -12.641 16.953 1 38.94 239 GLU A C 1
ATOM 1971 O O . GLU A 1 239 ? 43.594 -13.516 17.469 1 38.94 239 GLU A O 1
ATOM 1976 N N . GLU A 1 240 ? 41.5 -12.508 17.062 1 37 240 GLU A N 1
ATOM 1977 C CA . GLU A 1 240 ? 40.938 -13.633 17.781 1 37 240 GLU A CA 1
ATOM 1978 C C . GLU A 1 240 ? 41.062 -14.93 17 1 37 240 GLU A C 1
ATOM 1980 O O . GLU A 1 240 ? 40.969 -16.016 17.562 1 37 240 GLU A O 1
ATOM 1985 N N . ASN A 1 241 ? 41 -14.711 15.664 1 31.98 241 ASN A N 1
ATOM 1986 C CA . ASN A 1 241 ? 41 -15.984 14.953 1 31.98 241 ASN A CA 1
ATOM 1987 C C . ASN A 1 241 ? 42.344 -16.703 15.078 1 31.98 241 ASN A C 1
ATOM 1989 O O . ASN A 1 241 ? 42.531 -17.75 14.469 1 31.98 241 ASN A O 1
ATOM 1993 N N . GLN A 1 242 ? 43.312 -15.758 15.414 1 31.09 242 GLN A N 1
ATOM 1994 C CA . GLN A 1 242 ? 44.625 -16.375 15.32 1 31.09 242 GLN A CA 1
ATOM 1995 C C . GLN A 1 242 ? 44.844 -17.359 16.469 1 31.09 242 GLN A C 1
ATOM 1997 O O . GLN A 1 242 ? 45.875 -18.062 16.484 1 31.09 242 GLN A O 1
ATOM 2002 N N . GLY A 1 243 ? 44.094 -16.984 17.562 1 30.56 243 GLY A N 1
ATOM 2003 C CA . GLY A 1 243 ? 44.594 -17.609 18.781 1 30.56 243 GLY A CA 1
ATOM 2004 C C . GLY A 1 243 ? 44.5 -19.125 18.75 1 30.56 243 GLY A C 1
ATOM 2005 O O . GLY A 1 243 ? 45.031 -19.797 19.641 1 30.56 243 GLY A O 1
ATOM 2006 N N . LEU A 1 244 ? 43.25 -19.391 18.156 1 27.45 244 LEU A N 1
ATOM 2007 C CA . LEU A 1 244 ? 42.906 -20.703 18.672 1 27.45 244 LEU A CA 1
ATOM 2008 C C . LEU A 1 244 ? 43.906 -21.766 18.203 1 27.45 244 LEU A C 1
ATOM 2010 O O . LEU A 1 244 ? 43.844 -22.922 18.609 1 27.45 244 LEU A O 1
ATOM 2014 N N . ASN A 1 245 ? 44.438 -21.312 17.078 1 25.31 245 ASN A N 1
ATOM 2015 C CA . ASN A 1 245 ? 44.938 -22.516 16.406 1 25.31 245 ASN A CA 1
ATOM 2016 C C . ASN A 1 245 ? 46.219 -23.031 17.094 1 25.31 245 ASN A C 1
ATOM 2018 O O . ASN A 1 245 ? 46.969 -23.797 16.484 1 25.31 245 ASN A O 1
ATOM 2022 N N . LYS A 1 246 ? 46.562 -22.203 18.156 1 25.38 246 LYS A N 1
ATOM 2023 C CA . LYS A 1 246 ? 47.969 -22.422 18.5 1 25.38 246 LYS A CA 1
ATOM 2024 C C . LYS A 1 246 ? 48.219 -23.891 18.844 1 25.38 246 LYS A C 1
ATOM 2026 O O . LYS A 1 246 ? 49.344 -24.266 19.219 1 25.38 246 LYS A O 1
ATOM 2031 N N . GLU A 1 247 ? 47.031 -24.531 19.25 1 22.66 247 GLU A N 1
ATOM 2032 C CA . GLU A 1 247 ? 47.469 -25.578 20.156 1 22.66 247 GLU A CA 1
ATOM 2033 C C . GLU A 1 247 ? 48.438 -26.531 19.453 1 22.66 247 GLU A C 1
ATOM 2035 O O . GLU A 1 247 ? 49.312 -27.094 20.094 1 22.66 247 GLU A O 1
ATOM 2040 N N . GLY A 1 248 ? 47.875 -26.969 18.281 1 19.72 248 GLY A N 1
ATOM 2041 C CA . GLY A 1 248 ? 48.219 -28.375 18.172 1 19.72 248 GLY A CA 1
ATOM 2042 C C . GLY A 1 248 ? 49.688 -28.625 17.828 1 19.72 248 GLY A C 1
ATOM 2043 O O . GLY A 1 248 ? 50.094 -29.766 17.656 1 19.72 248 GLY A O 1
ATOM 2044 N N . ALA A 1 249 ? 50.188 -27.594 17.062 1 20.53 249 ALA A N 1
ATOM 2045 C CA . ALA A 1 249 ? 51.188 -28.094 16.109 1 20.53 249 ALA A CA 1
ATOM 2046 C C . ALA A 1 249 ? 52.5 -28.422 16.828 1 20.53 249 ALA A C 1
ATOM 2048 O O . ALA A 1 249 ? 53.312 -27.547 17.109 1 20.53 249 ALA A O 1
ATOM 2049 N N . LEU A 1 250 ? 52.438 -29.219 17.812 1 19.84 250 LEU A N 1
ATOM 2050 C CA . LEU A 1 250 ? 53.625 -29.5 18.609 1 19.84 250 LEU A CA 1
ATOM 2051 C C . LEU A 1 250 ? 54.812 -29.844 17.703 1 19.84 250 LEU A C 1
ATOM 2053 O O . LEU A 1 250 ? 55.938 -29.438 17.969 1 19.84 250 LEU A O 1
ATOM 2057 N N . GLN A 1 251 ? 54.531 -30.922 16.797 1 17.25 251 GLN A N 1
ATOM 2058 C CA . GLN A 1 251 ? 55.562 -31.953 16.969 1 17.25 251 GLN A CA 1
ATOM 2059 C C . GLN A 1 251 ? 56.875 -31.516 16.344 1 17.25 251 GLN A C 1
ATOM 2061 O O . GLN A 1 251 ? 57.938 -31.672 16.969 1 17.25 251 GLN A O 1
ATOM 2066 N N . GLN A 1 252 ? 56.969 -31.688 14.922 1 18.2 252 GLN A N 1
ATOM 2067 C CA . GLN A 1 252 ? 58.031 -32.531 14.375 1 18.2 252 GLN A CA 1
ATOM 2068 C C . GLN A 1 252 ? 59.312 -31.719 14.156 1 18.2 252 GLN A C 1
ATOM 2070 O O . GLN A 1 252 ? 59.312 -30.781 13.359 1 18.2 252 GLN A O 1
ATOM 2075 N N . GLN A 1 253 ? 60.219 -31.609 15.047 1 19.28 253 GLN A N 1
ATOM 2076 C CA . GLN A 1 253 ? 61.406 -30.766 15.188 1 19.28 253 GLN A CA 1
ATOM 2077 C C . GLN A 1 253 ? 62.406 -31.031 14.062 1 19.28 253 GLN A C 1
ATOM 2079 O O . GLN A 1 253 ? 63.25 -30.188 13.773 1 19.28 253 GLN A O 1
ATOM 2084 N N . ASN A 1 254 ? 62.438 -32.406 13.539 1 17.12 254 ASN A N 1
ATOM 2085 C CA . ASN A 1 254 ? 63.812 -32.812 13.555 1 17.12 254 ASN A CA 1
ATOM 2086 C C . ASN A 1 254 ? 64.688 -31.984 12.578 1 17.12 254 ASN A C 1
ATOM 2088 O O . ASN A 1 254 ? 65.688 -31.422 12.961 1 17.12 254 ASN A O 1
ATOM 2092 N N . GLU A 1 255 ? 65 -32.656 11.383 1 16.69 255 GLU A N 1
ATOM 2093 C CA . GLU A 1 255 ? 66.375 -33.094 11.055 1 16.69 255 GLU A CA 1
ATOM 2094 C C . GLU A 1 255 ? 67.062 -32.031 10.195 1 16.69 255 GLU A C 1
ATOM 2096 O O . GLU A 1 255 ? 68.25 -31.75 10.414 1 16.69 255 GLU A O 1
ATOM 2101 N N . GLU A 1 256 ? 66.438 -31.734 8.992 1 17.39 256 GLU A N 1
ATOM 2102 C CA . GLU A 1 256 ? 67.375 -31.984 7.879 1 17.39 256 GLU A CA 1
ATOM 2103 C C . GLU A 1 256 ? 68.375 -30.828 7.695 1 17.39 256 GLU A C 1
ATOM 2105 O O . GLU A 1 256 ? 68 -29.656 7.816 1 17.39 256 GLU A O 1
ATOM 2110 N N . GLY A 1 257 ? 69.688 -31.109 7.695 1 17.06 257 GLY A N 1
ATOM 2111 C CA . GLY A 1 257 ? 71 -30.516 7.824 1 17.06 257 GLY A CA 1
ATOM 2112 C C . GLY A 1 257 ? 71.25 -29.453 6.777 1 17.06 257 GLY A C 1
ATOM 2113 O O . GLY A 1 257 ? 71.625 -28.312 7.109 1 17.06 257 GLY A O 1
ATOM 2114 N N . GLU A 1 258 ? 71.875 -29.844 5.625 1 17.06 258 GLU A N 1
ATOM 2115 C CA . GLU A 1 258 ? 73.25 -29.531 5.246 1 17.06 258 GLU A CA 1
ATOM 2116 C C . GLU A 1 258 ? 73.312 -28.375 4.25 1 17.06 258 GLU A C 1
ATOM 2118 O O . GLU A 1 258 ? 74.25 -27.609 4.227 1 17.06 258 GLU A O 1
ATOM 2123 N N . GLU A 1 259 ? 72.312 -28.328 3.279 1 16.36 259 GLU A N 1
ATOM 2124 C CA . GLU A 1 259 ? 73 -28.25 1.991 1 16.36 259 GLU A CA 1
ATOM 2125 C C . GLU A 1 259 ? 73.688 -26.891 1.817 1 16.36 259 GLU A C 1
ATOM 2127 O O . GLU A 1 259 ? 73.438 -25.938 2.551 1 16.36 259 GLU A O 1
ATOM 2132 N N . GLN A 1 260 ? 73.5 -26.297 0.538 1 16.2 260 GLN A N 1
ATOM 2133 C CA . GLN A 1 260 ? 74.375 -25.969 -0.558 1 16.2 260 GLN A CA 1
ATOM 2134 C C . GLN A 1 260 ? 74.812 -24.5 -0.482 1 16.2 260 GLN A C 1
ATOM 2136 O O . GLN A 1 260 ? 74 -23.609 -0.324 1 16.2 260 GLN A O 1
ATOM 2141 N N . LYS A 1 261 ? 76.125 -24.25 -0.255 1 17.81 261 LYS A N 1
ATOM 2142 C CA . LYS A 1 261 ? 77.062 -23.172 -0.115 1 17.81 261 LYS A CA 1
ATOM 2143 C C . LYS A 1 261 ? 77.125 -22.328 -1.385 1 17.81 261 LYS A C 1
ATOM 2145 O O . LYS A 1 261 ? 78.062 -21.516 -1.551 1 17.81 261 LYS A O 1
ATOM 2150 N N . GLU A 1 262 ? 76.125 -22.406 -2.338 1 16.23 262 GLU A N 1
ATOM 2151 C CA . GLU A 1 262 ? 76.688 -21.969 -3.617 1 16.23 262 GLU A CA 1
ATOM 2152 C C . GLU A 1 262 ? 77.312 -20.594 -3.492 1 16.23 262 GLU A C 1
ATOM 2154 O O . GLU A 1 262 ? 77 -19.812 -2.602 1 16.23 262 GLU A O 1
ATOM 2159 N N . ASN A 1 263 ? 78.125 -20.141 -4.621 1 16.69 263 ASN A N 1
ATOM 2160 C CA . ASN A 1 263 ? 79.312 -19.531 -5.215 1 16.69 263 ASN A CA 1
ATOM 2161 C C . ASN A 1 263 ? 79.125 -18.016 -5.332 1 16.69 263 ASN A C 1
ATOM 2163 O O . ASN A 1 263 ? 78.188 -17.531 -5.926 1 16.69 263 ASN A O 1
ATOM 2167 N N . ALA A 1 264 ? 79.875 -17.25 -4.539 1 16.91 264 ALA A N 1
ATOM 2168 C CA . ALA A 1 264 ? 80.188 -15.859 -4.227 1 16.91 264 ALA A CA 1
ATOM 2169 C C . ALA A 1 264 ? 80.812 -15.141 -5.441 1 16.91 264 ALA A C 1
ATOM 2171 O O . ALA A 1 264 ? 81.438 -14.109 -5.305 1 16.91 264 ALA A O 1
ATOM 2172 N N . GLU A 1 265 ? 80.625 -15.742 -6.73 1 15.64 265 GLU A N 1
ATOM 2173 C CA . GLU A 1 265 ? 81.75 -15.289 -7.578 1 15.64 265 GLU A CA 1
ATOM 2174 C C . GLU A 1 265 ? 81.812 -13.766 -7.613 1 15.64 265 GLU A C 1
ATOM 2176 O O . GLU A 1 265 ? 82.875 -13.18 -7.387 1 15.64 265 GLU A O 1
ATOM 2181 N N . GLU A 1 266 ? 81.438 -13.117 -8.836 1 16.89 266 GLU A N 1
ATOM 2182 C CA . GLU A 1 266 ? 82.312 -12.398 -9.773 1 16.89 266 GLU A CA 1
ATOM 2183 C C . GLU A 1 266 ? 82.375 -10.906 -9.453 1 16.89 266 GLU A C 1
ATOM 2185 O O . GLU A 1 266 ? 81.312 -10.25 -9.398 1 16.89 266 GLU A O 1
ATOM 2190 N N . LEU A 1 267 ? 83.5 -10.336 -9.086 1 16.22 267 LEU A N 1
ATOM 2191 C CA . LEU A 1 267 ? 84.125 -9.172 -8.477 1 16.22 267 LEU A CA 1
ATOM 2192 C C . LEU A 1 267 ? 83.812 -7.91 -9.281 1 16.22 267 LEU A C 1
ATOM 2194 O O . LEU A 1 267 ? 83.312 -6.922 -8.727 1 16.22 267 LEU A O 1
ATOM 2198 N N . LEU A 1 268 ? 84.875 -7.07 -9.609 1 16.08 268 LEU A N 1
ATOM 2199 C CA . LEU A 1 268 ? 85.312 -5.734 -9.258 1 16.08 268 LEU A CA 1
ATOM 2200 C C . LEU A 1 268 ? 85.062 -4.754 -10.398 1 16.08 268 LEU A C 1
ATOM 2202 O O . LEU A 1 268 ? 84.688 -3.615 -10.172 1 16.08 268 LEU A O 1
ATOM 2206 N N . LYS A 1 269 ? 85.625 -4.93 -11.719 1 16.92 269 LYS A N 1
ATOM 2207 C CA . LYS A 1 269 ? 86.688 -3.967 -12.102 1 16.92 269 LYS A CA 1
ATOM 2208 C C . LYS A 1 269 ? 86.062 -2.779 -12.844 1 16.92 269 LYS A C 1
ATOM 2210 O O . LYS A 1 269 ? 86.812 -1.857 -13.242 1 16.92 269 LYS A O 1
ATOM 2215 N N . GLU A 1 270 ? 84.75 -2.646 -13.258 1 16.86 270 GLU A N 1
ATOM 2216 C CA . GLU A 1 270 ? 84.812 -1.986 -14.555 1 16.86 270 GLU A CA 1
ATOM 2217 C C . GLU A 1 270 ? 85.312 -0.548 -14.43 1 16.86 270 GLU A C 1
ATOM 2219 O O . GLU A 1 270 ? 85.188 0.066 -13.367 1 16.86 270 GLU A O 1
ATOM 2224 N N . GLU A 1 271 ? 85.625 0.186 -15.711 1 17.22 271 GLU A N 1
ATOM 2225 C CA . GLU A 1 271 ? 86.562 1.065 -16.391 1 17.22 271 GLU A CA 1
ATOM 2226 C C . GLU A 1 271 ? 86.25 2.533 -16.094 1 17.22 271 GLU A C 1
ATOM 2228 O O . GLU A 1 271 ? 87.125 3.277 -15.656 1 17.22 271 GLU A O 1
ATOM 2233 N N . SER A 1 272 ? 85.688 3.289 -17.188 1 17.2 272 SER A N 1
ATOM 2234 C CA . SER A 1 272 ? 86.312 4.371 -17.922 1 17.2 272 SER A CA 1
ATOM 2235 C C . SER A 1 272 ? 86 5.723 -17.281 1 17.2 272 SER A C 1
ATOM 2237 O O . SER A 1 272 ? 85.188 5.824 -16.375 1 17.2 272 SER A O 1
ATOM 2239 N N . ASP A 1 273 ? 85.688 6.812 -18.219 1 19.2 273 ASP A N 1
ATOM 2240 C CA . ASP A 1 273 ? 86.25 8.109 -18.531 1 19.2 273 ASP A CA 1
ATOM 2241 C C . ASP A 1 273 ? 85.688 9.203 -17.641 1 19.2 273 ASP A C 1
ATOM 2243 O O . ASP A 1 273 ? 84.625 9.039 -17.047 1 19.2 273 ASP A O 1
ATOM 2247 N N . SER A 1 274 ? 86.062 10.586 -18.094 1 19.86 274 SER A N 1
ATOM 2248 C CA . SER A 1 274 ? 86.438 11.859 -17.516 1 19.86 274 SER A CA 1
ATOM 2249 C C . SER A 1 274 ? 85.25 12.656 -16.984 1 19.86 274 SER A C 1
ATOM 2251 O O . SER A 1 274 ? 84.188 12.586 -17.531 1 19.86 274 SER A O 1
ATOM 2253 N N . VAL A 1 275 ? 85.375 13.484 -15.867 1 20.19 275 VAL A N 1
ATOM 2254 C CA . VAL A 1 275 ? 84.812 14 -14.641 1 20.19 275 VAL A CA 1
ATOM 2255 C C . VAL A 1 275 ? 84.25 15.398 -14.891 1 20.19 275 VAL A C 1
ATOM 2257 O O . VAL A 1 275 ? 83.75 16.047 -13.969 1 20.19 275 VAL A O 1
ATOM 2260 N N . MET A 1 276 ? 84.312 16.031 -16.156 1 21.28 276 MET A N 1
ATOM 2261 C CA . MET A 1 276 ? 84.375 17.469 -15.867 1 21.28 276 MET A CA 1
ATOM 2262 C C . MET A 1 276 ? 83.125 17.922 -15.141 1 21.28 276 MET A C 1
ATOM 2264 O O . MET A 1 276 ? 82.062 17.328 -15.289 1 21.28 276 MET A O 1
ATOM 2268 N N . THR A 1 277 ? 83.125 19.219 -14.273 1 20.83 277 THR A N 1
ATOM 2269 C CA . THR A 1 277 ? 82.812 19.797 -12.961 1 20.83 277 THR A CA 1
ATOM 2270 C C . THR A 1 277 ? 81.5 20.547 -12.992 1 20.83 277 THR A C 1
ATOM 2272 O O . THR A 1 277 ? 80.938 20.859 -11.938 1 20.83 277 THR A O 1
ATOM 2275 N N . LYS A 1 278 ? 80.938 21.125 -14.156 1 22.45 278 LYS A N 1
ATOM 2276 C CA . LYS A 1 278 ? 80.25 22.422 -14.164 1 22.45 278 LYS A CA 1
ATOM 2277 C C . LYS A 1 278 ? 78.938 22.344 -13.484 1 22.45 278 LYS A C 1
ATOM 2279 O O . LYS A 1 278 ? 78.062 21.562 -13.906 1 22.45 278 LYS A O 1
ATOM 2284 N N . GLY A 1 279 ? 78.688 22.797 -12.18 1 22.19 279 GLY A N 1
ATOM 2285 C CA . GLY A 1 279 ? 77.625 22.594 -11.227 1 22.19 279 GLY A CA 1
ATOM 2286 C C . GLY A 1 279 ? 76.375 23.391 -11.555 1 22.19 279 GLY A C 1
ATOM 2287 O O . GLY A 1 279 ? 76.125 24.438 -10.953 1 22.19 279 GLY A O 1
ATOM 2288 N N . GLU A 1 280 ? 76 23.656 -12.867 1 22.56 280 GLU A N 1
ATOM 2289 C CA . GLU A 1 280 ? 74.938 24.672 -13.109 1 22.56 280 GLU A CA 1
ATOM 2290 C C . GLU A 1 280 ? 73.625 24.312 -12.406 1 22.56 280 GLU A C 1
ATOM 2292 O O . GLU A 1 280 ? 73.188 23.172 -12.484 1 22.56 280 GLU A O 1
ATOM 2297 N N . LYS A 1 281 ? 73.25 25.156 -11.367 1 22.94 281 LYS A N 1
ATOM 2298 C CA . LYS A 1 281 ? 72.062 25.094 -10.469 1 22.94 281 LYS A CA 1
ATOM 2299 C C . LYS A 1 281 ? 70.75 25.125 -11.258 1 22.94 281 LYS A C 1
ATOM 2301 O O . LYS A 1 281 ? 70.438 26.141 -11.844 1 22.94 281 LYS A O 1
ATOM 2306 N N . LYS A 1 282 ? 70.25 24.188 -11.992 1 23.73 282 LYS A N 1
ATOM 2307 C CA . LYS A 1 282 ? 68.938 24.172 -12.672 1 23.73 282 LYS A CA 1
ATOM 2308 C C . LYS A 1 282 ? 67.812 24.328 -11.68 1 23.73 282 LYS A C 1
ATOM 2310 O O . LYS A 1 282 ? 67.625 23.469 -10.828 1 23.73 282 LYS A O 1
ATOM 2315 N N . TYR A 1 283 ? 67.438 25.562 -11.227 1 22.19 283 TYR A N 1
ATOM 2316 C CA . TYR A 1 283 ? 66.25 25.891 -10.43 1 22.19 283 TYR A CA 1
ATOM 2317 C C . TYR A 1 283 ? 65 25.359 -11.094 1 22.19 283 TYR A C 1
ATOM 2319 O O . TYR A 1 283 ? 64.625 25.734 -12.219 1 22.19 283 TYR A O 1
ATOM 2327 N N . ILE A 1 284 ? 64.625 24.094 -11.039 1 24.59 284 ILE A N 1
ATOM 2328 C CA . ILE A 1 284 ? 63.375 23.531 -11.531 1 24.59 284 ILE A CA 1
ATOM 2329 C C . ILE A 1 284 ? 62.219 24.172 -10.805 1 24.59 284 ILE A C 1
ATOM 2331 O O . ILE A 1 284 ? 62.062 24.016 -9.594 1 24.59 284 ILE A O 1
ATOM 2335 N N . ALA A 1 285 ? 61.75 25.422 -11.148 1 25.88 285 ALA A N 1
ATOM 2336 C CA . ALA A 1 285 ? 60.469 26.031 -10.734 1 25.88 285 ALA A CA 1
ATOM 2337 C C . ALA A 1 285 ? 59.312 25.062 -10.961 1 25.88 285 ALA A C 1
ATOM 2339 O O . ALA A 1 285 ? 58.938 24.797 -12.102 1 25.88 285 ALA A O 1
ATOM 2340 N N . GLY A 1 286 ? 59.25 23.953 -10.391 1 26.72 286 GLY A N 1
ATOM 2341 C CA . GLY A 1 286 ? 58.031 23.141 -10.383 1 26.72 286 GLY A CA 1
ATOM 2342 C C . GLY A 1 286 ? 56.812 23.906 -9.953 1 26.72 286 GLY A C 1
ATOM 2343 O O . GLY A 1 286 ? 56.688 24.297 -8.797 1 26.72 286 GLY A O 1
ATOM 2344 N N . GLN A 1 287 ? 56.344 24.891 -10.727 1 28.73 287 GLN A N 1
ATOM 2345 C CA . GLN A 1 287 ? 55.031 25.453 -10.469 1 28.73 287 GLN A CA 1
ATOM 2346 C C . GLN A 1 287 ? 54 24.359 -10.18 1 28.73 287 GLN A C 1
ATOM 2348 O O . GLN A 1 287 ? 53.75 23.5 -11.023 1 28.73 287 GLN A O 1
ATOM 2353 N N . LYS A 1 288 ? 53.969 23.844 -9.031 1 28.47 288 LYS A N 1
ATOM 2354 C CA . LYS A 1 288 ? 52.812 23.078 -8.617 1 28.47 288 LYS A CA 1
ATOM 2355 C C . LYS A 1 288 ? 51.531 23.75 -9.062 1 28.47 288 LYS A C 1
ATOM 2357 O O . LYS A 1 288 ? 51.219 24.875 -8.648 1 28.47 288 LYS A O 1
ATOM 2362 N N . LYS A 1 289 ? 51.125 23.672 -10.297 1 31.78 289 LYS A N 1
ATOM 2363 C CA . LYS A 1 289 ? 49.75 23.891 -10.641 1 31.78 289 LYS A CA 1
ATOM 2364 C C . LYS A 1 289 ? 48.812 23.359 -9.555 1 31.78 289 LYS A C 1
ATOM 2366 O O . LYS A 1 289 ? 48.781 22.141 -9.305 1 31.78 289 LYS A O 1
ATOM 2371 N N . GLN A 1 290 ? 48.719 23.969 -8.445 1 31.11 290 GLN A N 1
ATOM 2372 C CA . GLN A 1 290 ? 47.531 23.766 -7.582 1 31.11 290 GLN A CA 1
ATOM 2373 C C . GLN A 1 290 ? 46.281 23.531 -8.406 1 31.11 290 GLN A C 1
ATOM 2375 O O . GLN A 1 290 ? 45.844 24.406 -9.156 1 31.11 290 GLN A O 1
ATOM 2380 N N . LYS A 1 291 ? 46.156 22.438 -9.031 1 34.47 291 LYS A N 1
ATOM 2381 C CA . LYS A 1 291 ? 44.844 22.078 -9.602 1 34.47 291 LYS A CA 1
ATOM 2382 C C . LYS A 1 291 ? 43.719 22.703 -8.812 1 34.47 291 LYS A C 1
ATOM 2384 O O . LYS A 1 291 ? 43.469 22.328 -7.66 1 34.47 291 LYS A O 1
ATOM 2389 N N . LYS A 1 292 ? 43.406 23.938 -8.953 1 36.94 292 LYS A N 1
ATOM 2390 C CA . LYS A 1 292 ? 42.125 24.5 -8.609 1 36.94 292 LYS A CA 1
ATOM 2391 C C . LYS A 1 292 ? 41 23.469 -8.773 1 36.94 292 LYS A C 1
ATOM 2393 O O . LYS A 1 292 ? 40.812 22.922 -9.859 1 36.94 292 LYS A O 1
ATOM 2398 N N . LEU A 1 293 ? 40.875 22.734 -7.789 1 42.97 293 LEU A N 1
ATOM 2399 C CA . LEU A 1 293 ? 39.656 21.906 -7.844 1 42.97 293 LEU A CA 1
ATOM 2400 C C . LEU A 1 293 ? 38.562 22.625 -8.602 1 42.97 293 LEU A C 1
ATOM 2402 O O . LEU A 1 293 ? 38.219 23.766 -8.305 1 42.97 293 LEU A O 1
ATOM 2406 N N . ASN A 1 294 ? 38.312 22.328 -9.867 1 45.44 294 ASN A N 1
ATOM 2407 C CA . ASN A 1 294 ? 37.219 22.906 -10.641 1 45.44 294 ASN A CA 1
ATOM 2408 C C . ASN A 1 294 ? 35.969 23.062 -9.789 1 45.44 294 ASN A C 1
ATOM 2410 O O . ASN A 1 294 ? 35.812 22.422 -8.758 1 45.44 294 ASN A O 1
ATOM 2414 N N . SER A 1 295 ? 35.312 24.188 -10.07 1 47.25 295 SER A N 1
ATOM 2415 C CA . SER A 1 295 ? 34.062 24.5 -9.375 1 47.25 295 SER A CA 1
ATOM 2416 C C . SER A 1 295 ? 33.219 23.25 -9.141 1 47.25 295 SER A C 1
ATOM 2418 O O . SER A 1 295 ? 32.594 23.094 -8.086 1 47.25 295 SER A O 1
ATOM 2420 N N . LYS A 1 296 ? 33.312 22.375 -10.047 1 54.41 296 LYS A N 1
ATOM 2421 C CA . LYS A 1 296 ? 32.531 21.141 -9.922 1 54.41 296 LYS A CA 1
ATOM 2422 C C . LYS A 1 296 ? 33.156 20.219 -8.859 1 54.41 296 LYS A C 1
ATOM 2424 O O . LYS A 1 296 ? 32.406 19.562 -8.117 1 54.41 296 LYS A O 1
ATOM 2429 N N . GLN A 1 297 ? 34.469 20.172 -8.961 1 55.81 297 GLN A N 1
ATOM 2430 C CA . GLN A 1 297 ? 35.125 19.344 -7.969 1 55.81 297 GLN A CA 1
ATOM 2431 C C . GLN A 1 297 ? 35 19.922 -6.57 1 55.81 297 GLN A C 1
ATOM 2433 O O . GLN A 1 297 ? 34.844 19.188 -5.59 1 55.81 297 GLN A O 1
ATOM 2438 N N . LEU A 1 298 ? 35.094 21.188 -6.527 1 50.38 298 LEU A N 1
ATOM 2439 C CA . LEU A 1 298 ? 34.875 21.875 -5.258 1 50.38 298 LEU A CA 1
ATOM 2440 C C . LEU A 1 298 ? 33.438 21.688 -4.77 1 50.38 298 LEU A C 1
ATOM 2442 O O . LEU A 1 298 ? 33.219 21.484 -3.576 1 50.38 298 LEU A O 1
ATOM 2446 N N . GLU A 1 299 ? 32.5 21.781 -5.688 1 52.62 299 GLU A N 1
ATOM 2447 C CA . GLU A 1 299 ? 31.109 21.5 -5.363 1 52.62 299 GLU A CA 1
ATOM 2448 C C . GLU A 1 299 ? 30.938 20.062 -4.871 1 52.62 299 GLU A C 1
ATOM 2450 O O . GLU A 1 299 ? 30.156 19.812 -3.941 1 52.62 299 GLU A O 1
ATOM 2455 N N . LYS A 1 300 ? 31.625 19.188 -5.469 1 54.41 300 LYS A N 1
ATOM 2456 C CA . LYS A 1 300 ? 31.594 17.797 -5.02 1 54.41 300 LYS A CA 1
ATOM 2457 C C . LYS A 1 300 ? 32.219 17.656 -3.637 1 54.41 300 LYS A C 1
ATOM 2459 O O . LYS A 1 300 ? 31.719 16.922 -2.791 1 54.41 300 LYS A O 1
ATOM 2464 N N . ILE A 1 301 ? 33.312 18.203 -3.51 1 55.06 301 ILE A N 1
ATOM 2465 C CA . ILE A 1 301 ? 34 18.156 -2.227 1 55.06 301 ILE A CA 1
ATOM 2466 C C . ILE A 1 301 ? 33.156 18.844 -1.157 1 55.06 301 ILE A C 1
ATOM 2468 O O . ILE A 1 301 ? 33.031 18.344 -0.034 1 55.06 301 ILE A O 1
ATOM 2472 N N . GLU A 1 302 ? 32.594 19.984 -1.481 1 52.22 302 GLU A N 1
ATOM 2473 C CA . GLU A 1 302 ? 31.75 20.672 -0.517 1 52.22 302 GLU A CA 1
ATOM 2474 C C . GLU A 1 302 ? 30.469 19.875 -0.259 1 52.22 302 GLU A C 1
ATOM 2476 O O . GLU A 1 302 ? 30 19.812 0.877 1 52.22 302 GLU A O 1
ATOM 2481 N N . LYS A 1 303 ? 29.859 19.297 -1.316 1 58.66 303 LYS A N 1
ATOM 2482 C CA . LYS A 1 303 ? 28.672 18.453 -1.161 1 58.66 303 LYS A CA 1
ATOM 2483 C C . LYS A 1 303 ? 28.969 17.219 -0.323 1 58.66 303 LYS A C 1
ATOM 2485 O O . LYS A 1 303 ? 28.094 16.688 0.355 1 58.66 303 LYS A O 1
ATOM 2490 N N . SER A 1 304 ? 30.234 16.906 -0.455 1 63.56 304 SER A N 1
ATOM 2491 C CA . SER A 1 304 ? 30.641 15.75 0.331 1 63.56 304 SER A CA 1
ATOM 2492 C C . SER A 1 304 ? 30.609 16.062 1.824 1 63.56 304 SER A C 1
ATOM 2494 O O . SER A 1 304 ? 30.578 15.141 2.65 1 63.56 304 SER A O 1
ATOM 2496 N N . LYS A 1 305 ? 30.578 17.297 2.17 1 67.12 305 LYS A N 1
ATOM 2497 C CA . LYS A 1 305 ? 30.625 17.656 3.582 1 67.12 305 LYS A CA 1
ATOM 2498 C C . LYS A 1 305 ? 29.219 17.625 4.195 1 67.12 305 LYS A C 1
ATOM 2500 O O . LYS A 1 305 ? 29.078 17.641 5.418 1 67.12 305 LYS A O 1
ATOM 2505 N N . TYR A 1 306 ? 28.188 17.531 3.348 1 77.62 306 TYR A N 1
ATOM 2506 C CA . TYR A 1 306 ? 26.828 17.656 3.871 1 77.62 306 TYR A CA 1
ATOM 2507 C C . TYR A 1 306 ? 26.047 16.359 3.66 1 77.62 306 TYR A C 1
ATOM 2509 O O . TYR A 1 306 ? 26.297 15.633 2.699 1 77.62 306 TYR A O 1
ATOM 2517 N N . ARG A 1 307 ? 25.312 16.047 4.785 1 82.81 307 ARG A N 1
ATOM 2518 C CA . ARG A 1 307 ? 24.391 14.922 4.676 1 82.81 307 ARG A CA 1
ATOM 2519 C C . ARG A 1 307 ? 22.938 15.398 4.707 1 82.81 307 ARG A C 1
ATOM 2521 O O . ARG A 1 307 ? 22.594 16.328 5.445 1 82.81 307 ARG A O 1
ATOM 2528 N N . SER A 1 308 ? 22.156 14.797 3.857 1 88.81 308 SER A N 1
ATOM 2529 C CA . SER A 1 308 ? 20.719 15.117 3.832 1 88.81 308 SER A CA 1
ATOM 2530 C C . SER A 1 308 ? 20 14.477 5.012 1 88.81 308 SER A C 1
ATOM 2532 O O . SER A 1 308 ? 20.234 13.312 5.34 1 88.81 308 SER A O 1
ATOM 2534 N N . LYS A 1 309 ? 19.25 15.375 5.691 1 93.62 309 LYS A N 1
ATOM 2535 C CA . LYS A 1 309 ? 18.469 14.891 6.82 1 93.62 309 LYS A CA 1
ATOM 2536 C C . LYS A 1 309 ? 17.016 15.328 6.695 1 93.62 309 LYS A C 1
ATOM 2538 O O . LYS A 1 309 ? 16.719 16.453 6.293 1 93.62 309 LYS A O 1
ATOM 2543 N N . ILE A 1 310 ? 16.109 14.375 6.984 1 97.62 310 ILE A N 1
ATOM 2544 C CA . ILE A 1 310 ? 14.68 14.703 7 1 97.62 310 ILE A CA 1
ATOM 2545 C C . ILE A 1 310 ? 14.289 15.234 8.383 1 97.62 310 ILE A C 1
ATOM 2547 O O . ILE A 1 310 ? 14.562 14.594 9.398 1 97.62 310 ILE A O 1
ATOM 2551 N N . ILE A 1 311 ? 13.711 16.406 8.445 1 97.44 311 ILE A N 1
ATOM 2552 C CA . ILE A 1 311 ? 13.25 16.969 9.719 1 97.44 311 ILE A CA 1
ATOM 2553 C C . ILE A 1 311 ? 11.734 17.125 9.695 1 97.44 311 ILE A C 1
ATOM 2555 O O . ILE A 1 311 ? 11.141 17.297 8.625 1 97.44 311 ILE A O 1
ATOM 2559 N N . THR A 1 312 ? 11.156 17.016 10.805 1 98.25 312 THR A N 1
ATOM 2560 C CA . THR A 1 312 ? 9.711 17.172 10.977 1 98.25 312 THR A CA 1
ATOM 2561 C C . THR A 1 312 ? 9.398 18.453 11.75 1 98.25 312 THR A C 1
ATOM 2563 O O . THR A 1 312 ? 9.938 18.672 12.828 1 98.25 312 THR A O 1
ATOM 2566 N N . LEU A 1 313 ? 8.508 19.266 11.156 1 97.75 313 LEU A N 1
ATOM 2567 C CA . LEU A 1 313 ? 8.125 20.547 11.719 1 97.75 313 LEU A CA 1
ATOM 2568 C C . LEU A 1 313 ? 6.613 20.656 11.859 1 97.75 313 LEU A C 1
ATOM 2570 O O . LEU A 1 313 ? 5.871 19.875 11.25 1 97.75 313 LEU A O 1
ATOM 2574 N N . SER A 1 314 ? 6.168 21.531 12.719 1 97.38 314 SER A N 1
ATOM 2575 C CA . SER A 1 314 ? 4.766 21.922 12.812 1 97.38 314 SER A CA 1
ATOM 2576 C C . SER A 1 314 ? 4.598 23.422 12.664 1 97.38 314 SER A C 1
ATOM 2578 O O . SER A 1 314 ? 3.986 24.078 13.508 1 97.38 314 SER A O 1
ATOM 2580 N N . ASP A 1 315 ? 5.051 23.922 11.516 1 93.75 315 ASP A N 1
ATOM 2581 C CA . ASP A 1 315 ? 5.098 25.359 11.242 1 93.75 315 ASP A CA 1
ATOM 2582 C C . ASP A 1 315 ? 3.846 25.812 10.5 1 93.75 315 ASP A C 1
ATOM 2584 O O . ASP A 1 315 ? 3.121 25 9.93 1 93.75 315 ASP A O 1
ATOM 2588 N N . ASP A 1 316 ? 3.639 27.125 10.641 1 96.31 316 ASP A N 1
ATOM 2589 C CA . ASP A 1 316 ? 2.678 27.766 9.758 1 96.31 316 ASP A CA 1
ATOM 2590 C C . ASP A 1 316 ? 3.211 27.844 8.328 1 96.31 316 ASP A C 1
ATOM 2592 O O . ASP A 1 316 ? 4.133 28.609 8.039 1 96.31 316 ASP A O 1
ATOM 2596 N N . ILE A 1 317 ? 2.645 27.062 7.406 1 95.69 317 ILE A N 1
ATOM 2597 C CA . ILE A 1 317 ? 3.16 27.031 6.043 1 95.69 317 ILE A CA 1
ATOM 2598 C C . ILE A 1 317 ? 2.303 27.922 5.145 1 95.69 317 ILE A C 1
ATOM 2600 O O . ILE A 1 317 ? 2.484 27.938 3.924 1 95.69 317 ILE A O 1
ATOM 2604 N N . ILE A 1 318 ? 1.351 28.609 5.699 1 94.75 318 ILE A N 1
ATOM 2605 C CA . ILE A 1 318 ? 0.507 29.531 4.949 1 94.75 318 ILE A CA 1
ATOM 2606 C C . ILE A 1 318 ? 1.241 30.859 4.75 1 94.75 318 ILE A C 1
ATOM 2608 O O . ILE A 1 318 ? 1.251 31.406 3.646 1 94.75 318 ILE A O 1
ATOM 2612 N N . GLN A 1 319 ? 1.91 31.297 5.801 1 94 319 GLN A N 1
ATOM 2613 C CA . GLN A 1 319 ? 2.67 32.562 5.734 1 94 319 GLN A CA 1
ATOM 2614 C C . GLN A 1 319 ? 4.016 32.344 5.051 1 94 319 GLN A C 1
ATOM 2616 O O . GLN A 1 319 ? 4.457 31.203 4.875 1 94 319 GLN A O 1
ATOM 2621 N N . ASN A 1 320 ? 4.738 33.344 4.766 1 94.94 320 ASN A N 1
ATOM 2622 C CA . ASN A 1 320 ? 5.953 33.281 3.953 1 94.94 320 ASN A CA 1
ATOM 2623 C C . ASN A 1 320 ? 7.156 32.812 4.773 1 94.94 320 ASN A C 1
ATOM 2625 O O . ASN A 1 320 ? 8.172 32.406 4.215 1 94.94 320 ASN A O 1
ATOM 2629 N N . GLU A 1 321 ? 7.031 32.906 6.062 1 94.44 321 GLU A N 1
ATOM 2630 C CA . GLU A 1 321 ? 8.188 32.688 6.922 1 94.44 321 GLU A CA 1
ATOM 2631 C C . GLU A 1 321 ? 8.781 31.297 6.691 1 94.44 321 GLU A C 1
ATOM 2633 O O . GLU A 1 321 ? 10 31.156 6.559 1 94.44 32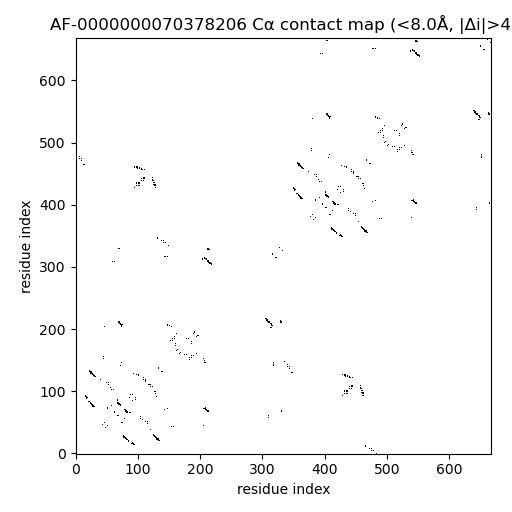1 GLU A O 1
ATOM 2638 N N . PHE A 1 322 ? 7.98 30.312 6.645 1 95.81 322 PHE A N 1
ATOM 2639 C CA . PHE A 1 322 ? 8.43 28.953 6.418 1 95.81 322 PHE A CA 1
ATOM 2640 C C . PHE A 1 322 ? 9.141 28.828 5.078 1 95.81 322 PHE A C 1
ATOM 2642 O O . PHE A 1 322 ? 10.219 28.234 4.996 1 95.81 322 PHE A O 1
ATOM 2649 N N . TRP A 1 323 ? 8.562 29.328 4.035 1 95.06 323 TRP A N 1
ATOM 2650 C CA . TRP A 1 323 ? 9.078 29.203 2.674 1 95.06 323 TRP A CA 1
ATOM 2651 C C . TRP A 1 323 ? 10.375 29.984 2.5 1 95.06 323 TRP A C 1
ATOM 2653 O O . TRP A 1 323 ? 11.281 29.547 1.782 1 95.06 323 TRP A O 1
ATOM 2663 N N . ASP A 1 324 ? 10.469 31.156 3.18 1 93.75 324 ASP A N 1
ATOM 2664 C CA . ASP A 1 324 ? 11.695 31.953 3.145 1 93.75 324 ASP A CA 1
ATOM 2665 C C . ASP A 1 324 ? 12.828 31.234 3.877 1 93.75 324 ASP A C 1
ATOM 2667 O O . ASP A 1 324 ? 13.969 31.234 3.406 1 93.75 324 ASP A O 1
ATOM 2671 N N . LYS A 1 325 ? 12.484 30.656 4.965 1 93.19 325 LYS A N 1
ATOM 2672 C CA . LYS A 1 325 ? 13.469 30 5.816 1 93.19 325 LYS A CA 1
ATOM 2673 C C . LYS A 1 325 ? 14.062 28.781 5.117 1 93.19 325 LYS A C 1
ATOM 2675 O O . LYS A 1 325 ? 15.258 28.5 5.242 1 93.19 325 LYS A O 1
ATOM 2680 N N . TYR A 1 326 ? 13.242 28.062 4.324 1 93.19 326 TYR A N 1
ATOM 2681 C CA . TYR A 1 326 ? 13.703 26.797 3.762 1 93.19 326 TYR A CA 1
ATOM 2682 C C . TYR A 1 326 ? 13.781 26.875 2.242 1 93.19 326 TYR A C 1
ATOM 2684 O O . TYR A 1 326 ? 13.695 25.844 1.559 1 93.19 326 TYR A O 1
ATOM 2692 N N . LYS A 1 327 ? 13.93 28.016 1.709 1 91 327 LYS A N 1
ATOM 2693 C CA . LYS A 1 327 ? 13.969 28.25 0.269 1 91 327 LYS A CA 1
ATOM 2694 C C . LYS A 1 327 ? 15.086 27.438 -0.388 1 91 327 LYS A C 1
ATOM 2696 O O . LYS A 1 327 ? 14.875 26.844 -1.444 1 91 327 LYS A O 1
ATOM 2701 N N . ASP A 1 328 ? 16.188 27.359 0.218 1 86.12 328 ASP A N 1
ATOM 2702 C CA . ASP A 1 328 ? 17.359 26.656 -0.334 1 86.12 328 ASP A CA 1
ATOM 2703 C C . ASP A 1 328 ? 17.172 25.141 -0.278 1 86.12 328 ASP A C 1
ATOM 2705 O O . ASP A 1 328 ? 17.547 24.438 -1.209 1 86.12 328 ASP A O 1
ATOM 2709 N N . SER A 1 329 ? 16.547 24.703 0.827 1 86.25 329 SER A N 1
ATOM 2710 C CA . SER A 1 329 ? 16.328 23.266 0.998 1 86.25 329 SER A CA 1
ATOM 2711 C C . SER A 1 329 ? 15.297 22.75 -0.003 1 86.25 329 SER A C 1
ATOM 2713 O O . SER A 1 329 ? 15.406 21.625 -0.488 1 86.25 329 SER A O 1
ATOM 2715 N N . LEU A 1 330 ? 14.359 23.594 -0.371 1 88.62 330 LEU A N 1
ATOM 2716 C CA . LEU A 1 330 ? 13.258 23.188 -1.232 1 88.62 330 LEU A CA 1
ATOM 2717 C C . LEU A 1 330 ? 13.562 23.5 -2.691 1 88.62 330 LEU A C 1
ATOM 2719 O O . LEU A 1 330 ? 12.789 23.141 -3.584 1 88.62 330 LEU A O 1
ATOM 2723 N N . LYS A 1 331 ? 14.695 23.984 -2.924 1 78.19 331 LYS A N 1
ATOM 2724 C CA . LYS A 1 331 ? 15.133 24.359 -4.266 1 78.19 331 LYS A CA 1
ATOM 2725 C C . LYS A 1 331 ? 14.016 25.078 -5.02 1 78.19 331 LYS A C 1
ATOM 2727 O O . LYS A 1 331 ? 13.719 24.75 -6.172 1 78.19 331 LYS A O 1
ATOM 2732 N N . LEU A 1 332 ? 13.352 25.891 -4.289 1 70.38 332 LEU A N 1
ATOM 2733 C CA . LEU A 1 332 ? 12.273 26.641 -4.906 1 70.38 332 LEU A CA 1
ATOM 2734 C C . LEU A 1 332 ? 12.82 27.734 -5.816 1 70.38 332 LEU A C 1
ATOM 2736 O O . LEU A 1 332 ? 13.766 28.438 -5.449 1 70.38 332 LEU A O 1
ATOM 2740 N N . GLN A 1 333 ? 13.062 27.359 -7.074 1 53.31 333 GLN A N 1
ATOM 2741 C CA . GLN A 1 333 ? 13.602 28.359 -8 1 53.31 333 GLN A CA 1
ATOM 2742 C C . GLN A 1 333 ? 12.641 29.547 -8.148 1 53.31 333 GLN A C 1
ATOM 2744 O O . GLN A 1 333 ? 11.422 29.359 -8.164 1 53.31 333 GLN A O 1
ATOM 2749 N N . GLU A 1 334 ? 13.086 30.734 -7.789 1 46.66 334 GLU A N 1
ATOM 2750 C CA . GLU A 1 334 ? 12.391 31.953 -8.195 1 46.66 334 GLU A CA 1
ATOM 2751 C C . GLU A 1 334 ? 12.008 31.906 -9.672 1 46.66 334 GLU A C 1
ATOM 2753 O O . GLU A 1 334 ? 12.719 31.297 -10.484 1 46.66 334 GLU A O 1
ATOM 2758 N N . MET B 1 1 ? -15.805 20.609 4.465 1 46.31 1 MET B N 1
ATOM 2759 C CA . MET B 1 1 ? -14.609 21.219 3.895 1 46.31 1 MET B CA 1
ATOM 2760 C C . MET B 1 1 ? -14.758 22.734 3.818 1 46.31 1 MET B C 1
ATOM 2762 O O . MET B 1 1 ? -15.781 23.234 3.342 1 46.31 1 MET B O 1
ATOM 2766 N N . ALA B 1 2 ? -14.117 23.438 4.711 1 52.16 2 ALA B N 1
ATOM 2767 C CA . ALA B 1 2 ? -14.273 24.875 4.824 1 52.16 2 ALA B CA 1
ATOM 2768 C C . ALA B 1 2 ? -13.945 25.578 3.506 1 52.16 2 ALA B C 1
ATOM 2770 O O . ALA B 1 2 ? -13.023 25.172 2.795 1 52.16 2 ALA B O 1
ATOM 2771 N N . CYS B 1 3 ? -14.914 26.359 3.104 1 64.19 3 CYS B N 1
ATOM 2772 C CA . CYS B 1 3 ? -14.805 27.203 1.92 1 64.19 3 CYS B CA 1
ATOM 2773 C C . CYS B 1 3 ? -13.648 28.188 2.061 1 64.19 3 CYS B C 1
ATOM 2775 O O . CYS B 1 3 ? -13.703 29.094 2.889 1 64.19 3 CYS B O 1
ATOM 2777 N N . SER B 1 4 ? -12.398 27.672 1.864 1 73.69 4 SER B N 1
ATOM 2778 C CA . SER B 1 4 ? -11.281 28.609 1.878 1 73.69 4 SER B CA 1
ATOM 2779 C C . SER B 1 4 ? -11 29.156 0.482 1 73.69 4 SER B C 1
ATOM 2781 O O . SER B 1 4 ? -11.5 28.625 -0.511 1 73.69 4 SER B O 1
ATOM 2783 N N . GLN B 1 5 ? -10.383 30.297 0.413 1 86.25 5 GLN B N 1
ATOM 2784 C CA . GLN B 1 5 ? -9.977 30.922 -0.835 1 86.25 5 GLN B CA 1
ATOM 2785 C C . GLN B 1 5 ? -9.109 30 -1.676 1 86.25 5 GLN B C 1
ATOM 2787 O O . GLN B 1 5 ? -8.938 30.219 -2.875 1 86.25 5 GLN B O 1
ATOM 2792 N N . TYR B 1 6 ? -8.656 28.891 -1.061 1 91.25 6 TYR B N 1
ATOM 2793 C CA . TYR B 1 6 ? -7.734 28 -1.748 1 91.25 6 TYR B CA 1
ATOM 2794 C C . TYR B 1 6 ? -8.484 26.812 -2.357 1 91.25 6 TYR B C 1
ATOM 2796 O O . TYR B 1 6 ? -7.883 25.984 -3.041 1 91.25 6 TYR B O 1
ATOM 2804 N N . GLU B 1 7 ? -9.727 26.75 -2.311 1 90.19 7 GLU B N 1
ATOM 2805 C CA . GLU B 1 7 ? -10.523 25.578 -2.666 1 90.19 7 GLU B CA 1
ATOM 2806 C C . GLU B 1 7 ? -10.453 25.297 -4.164 1 90.19 7 GLU B C 1
ATOM 2808 O O . GLU B 1 7 ? -10.758 24.188 -4.609 1 90.19 7 GLU B O 1
ATOM 2813 N N . TYR B 1 8 ? -10.039 26.344 -4.938 1 92.56 8 TYR B N 1
ATOM 2814 C CA . TYR B 1 8 ? -9.977 26.172 -6.387 1 92.56 8 TYR B CA 1
ATOM 2815 C C . TYR B 1 8 ? -8.984 25.078 -6.758 1 92.56 8 TYR B C 1
ATOM 2817 O O . TYR B 1 8 ? -9.094 24.469 -7.828 1 92.56 8 TYR B O 1
ATOM 2825 N N . VAL B 1 9 ? -8.039 24.703 -5.895 1 93.75 9 VAL B N 1
ATOM 2826 C CA . VAL B 1 9 ? -6.992 23.734 -6.188 1 93.75 9 VAL B CA 1
ATOM 2827 C C . VAL B 1 9 ? -7.605 22.344 -6.316 1 93.75 9 VAL B C 1
ATOM 2829 O O . VAL B 1 9 ? -6.988 21.438 -6.883 1 93.75 9 VAL B O 1
ATOM 2832 N N . LYS B 1 10 ? -8.773 22.172 -5.801 1 92.62 10 LYS B N 1
ATOM 2833 C CA . LYS B 1 10 ? -9.484 20.906 -5.934 1 92.62 10 LYS B CA 1
ATOM 2834 C C . LYS B 1 10 ? -9.797 20.609 -7.395 1 92.62 10 LYS B C 1
ATOM 2836 O O . LYS B 1 10 ? -9.938 19.438 -7.773 1 92.62 10 LYS B O 1
ATOM 2841 N N . LYS B 1 11 ? -9.867 21.641 -8.164 1 93.81 11 LYS B N 1
ATOM 2842 C CA . LYS B 1 11 ? -10.227 21.5 -9.57 1 93.81 11 LYS B CA 1
ATOM 2843 C C . LYS B 1 11 ? -9.125 20.781 -10.352 1 93.81 11 LYS B C 1
ATOM 2845 O O . LYS B 1 11 ? -9.352 20.297 -11.461 1 93.81 11 LYS B O 1
ATOM 2850 N N . PHE B 1 12 ? -7.922 20.75 -9.781 1 95.62 12 PHE B N 1
ATOM 2851 C CA . PHE B 1 12 ? -6.812 20.078 -10.445 1 95.62 12 PHE B CA 1
ATOM 2852 C C . PHE B 1 12 ? -6.938 18.562 -10.289 1 95.62 12 PHE B C 1
ATOM 2854 O O . PHE B 1 12 ? -6.277 17.812 -11.008 1 95.62 12 PHE B O 1
ATOM 2861 N N . GLU B 1 13 ? -7.742 18.141 -9.344 1 94 13 GLU B N 1
ATOM 2862 C CA . GLU B 1 13 ? -7.938 16.719 -9.141 1 94 13 GLU B CA 1
ATOM 2863 C C . GLU B 1 13 ? -8.711 16.094 -10.297 1 94 13 GLU B C 1
ATOM 2865 O O . GLU B 1 13 ? -9.758 16.594 -10.703 1 94 13 GLU B O 1
ATOM 2870 N N . THR B 1 14 ? -8.094 15.117 -10.875 1 90.19 14 THR B N 1
ATOM 2871 C CA . THR B 1 14 ? -8.734 14.32 -11.914 1 90.19 14 THR B CA 1
ATOM 2872 C C . THR B 1 14 ? -8.68 12.828 -11.57 1 90.19 14 THR B C 1
ATOM 2874 O O . THR B 1 14 ? -7.859 12.406 -10.758 1 90.19 14 THR B O 1
ATOM 2877 N N . TYR B 1 15 ? -9.797 12.125 -12.023 1 88.88 15 TYR B N 1
ATOM 2878 C CA . TYR B 1 15 ? -9.727 10.688 -11.82 1 88.88 15 TYR B CA 1
ATOM 2879 C C . TYR B 1 15 ? -10.094 9.938 -13.094 1 88.88 15 TYR B C 1
ATOM 2881 O O . TYR B 1 15 ? -10.867 10.438 -13.914 1 88.88 15 TYR B O 1
ATOM 2889 N N . GLN B 1 16 ? -9.406 8.836 -13.242 1 93.38 16 GLN B N 1
ATOM 2890 C CA . GLN B 1 16 ? -9.727 7.895 -14.305 1 93.38 16 GLN B CA 1
ATOM 2891 C C . GLN B 1 16 ? -10.547 6.719 -13.781 1 93.38 16 GLN B C 1
ATOM 2893 O O . GLN B 1 16 ? -10.398 6.324 -12.625 1 93.38 16 GLN B O 1
ATOM 2898 N N . THR B 1 17 ? -11.398 6.281 -14.625 1 96.25 17 THR B N 1
ATOM 2899 C CA . THR B 1 17 ? -12.211 5.125 -14.258 1 96.25 17 THR B CA 1
ATOM 2900 C C . THR B 1 17 ? -11.945 3.953 -15.195 1 96.25 17 THR B C 1
ATOM 2902 O O . THR B 1 17 ? -11.664 4.148 -16.375 1 96.25 17 THR B O 1
ATOM 2905 N N . LEU B 1 18 ? -12.07 2.775 -14.648 1 97.81 18 LEU B N 1
ATOM 2906 C CA . LEU B 1 18 ? -11.953 1.551 -15.438 1 97.81 18 LEU B CA 1
ATOM 2907 C C . LEU B 1 18 ? -13.25 1.258 -16.188 1 97.81 18 LEU B C 1
ATOM 2909 O O . LEU B 1 18 ? -14.336 1.55 -15.68 1 97.81 18 LEU B O 1
ATOM 2913 N N . LEU B 1 19 ? -13.125 0.673 -17.359 1 97.31 19 LEU B N 1
ATOM 2914 C CA . LEU B 1 19 ? -14.242 0.451 -18.266 1 97.31 19 LEU B CA 1
ATOM 2915 C C . LEU B 1 19 ? -15.305 -0.431 -17.625 1 97.31 19 LEU B C 1
ATOM 2917 O O . LEU B 1 19 ? -14.977 -1.453 -17.016 1 97.31 19 LEU B O 1
ATOM 2921 N N . PRO B 1 20 ? -16.531 -0.02 -17.719 1 96.5 20 PRO B N 1
ATOM 2922 C CA . PRO B 1 20 ? -17.609 -0.89 -17.234 1 96.5 20 PRO B CA 1
ATOM 2923 C C . PRO B 1 20 ? -17.688 -2.211 -18 1 96.5 20 PRO B C 1
ATOM 2925 O O . PRO B 1 20 ? -17.172 -2.32 -19.109 1 96.5 20 PRO B O 1
ATOM 2928 N N . ASN B 1 21 ? -18.297 -3.211 -17.375 1 96.31 21 ASN B N 1
ATOM 2929 C CA . ASN B 1 21 ? -18.578 -4.5 -18 1 96.31 21 ASN B CA 1
ATOM 2930 C C . ASN B 1 21 ? -17.297 -5.176 -18.469 1 96.31 21 ASN B C 1
ATOM 2932 O O . ASN B 1 21 ? -17.25 -5.707 -19.594 1 96.31 21 ASN B O 1
ATOM 2936 N N . THR B 1 22 ? -16.234 -4.969 -17.75 1 98.06 22 THR B N 1
ATOM 2937 C CA . THR B 1 22 ? -14.969 -5.664 -17.953 1 98.06 22 THR B CA 1
ATOM 2938 C C . THR B 1 22 ? -14.484 -6.281 -16.641 1 98.06 22 THR B C 1
ATOM 2940 O O . THR B 1 22 ? -14.891 -5.852 -15.555 1 98.06 22 THR B O 1
ATOM 2943 N N . TYR B 1 23 ? -13.656 -7.379 -16.766 1 98.12 23 TYR B N 1
ATOM 2944 C CA . TYR B 1 23 ? -12.945 -7.902 -15.609 1 98.12 23 TYR B CA 1
ATOM 2945 C C . TYR B 1 23 ? -11.75 -7.02 -15.258 1 98.12 23 TYR B C 1
ATOM 2947 O O . TYR B 1 23 ? -10.867 -6.797 -16.094 1 98.12 23 TYR B O 1
ATOM 2955 N N . ILE B 1 24 ? -11.828 -6.465 -14.094 1 98.62 24 ILE B N 1
ATOM 2956 C CA . ILE B 1 24 ? -10.664 -5.73 -13.609 1 98.62 24 ILE B CA 1
ATOM 2957 C C . ILE B 1 24 ? -9.664 -6.699 -12.984 1 98.62 24 ILE B C 1
ATOM 2959 O O . ILE B 1 24 ? -10.031 -7.504 -12.117 1 98.62 24 ILE B O 1
ATOM 2963 N N . VAL B 1 25 ? -8.445 -6.691 -13.43 1 98.88 25 VAL B N 1
ATOM 2964 C CA . VAL B 1 25 ? -7.359 -7.434 -12.797 1 98.88 25 VAL B CA 1
ATOM 2965 C C . VAL B 1 25 ? -6.352 -6.457 -12.188 1 98.88 25 VAL B C 1
ATOM 2967 O O . VAL B 1 25 ? -5.746 -5.656 -12.906 1 98.88 25 VAL B O 1
ATOM 2970 N N . VAL B 1 26 ? -6.242 -6.449 -10.883 1 98.94 26 VAL B N 1
ATOM 2971 C CA . VAL B 1 26 ? -5.168 -5.719 -10.211 1 98.94 26 VAL B CA 1
ATOM 2972 C C . VAL B 1 26 ? -3.98 -6.648 -9.977 1 98.94 26 VAL B C 1
ATOM 2974 O O . VAL B 1 26 ? -4.086 -7.621 -9.234 1 98.94 26 VAL B O 1
ATOM 2977 N N . ARG B 1 27 ? -2.895 -6.363 -10.617 1 98.88 27 ARG B N 1
ATOM 2978 C CA . ARG B 1 27 ? -1.685 -7.164 -10.453 1 98.88 27 ARG B CA 1
ATOM 2979 C C . ARG B 1 27 ? -0.68 -6.457 -9.555 1 98.88 27 ARG B C 1
ATOM 2981 O O . ARG B 1 27 ? -0.309 -5.309 -9.805 1 98.88 27 ARG B O 1
ATOM 2988 N N . ILE B 1 28 ? -0.313 -7.098 -8.523 1 98.81 28 ILE B N 1
ATOM 2989 C CA . ILE B 1 28 ? 0.686 -6.609 -7.574 1 98.81 28 ILE B CA 1
ATOM 2990 C C . ILE B 1 28 ? 2.01 -7.332 -7.805 1 98.81 28 ILE B C 1
ATOM 2992 O O . ILE B 1 28 ? 2.025 -8.516 -8.148 1 98.81 28 ILE B O 1
ATOM 2996 N N . ASP B 1 29 ? 3.109 -6.613 -7.625 1 98.62 29 ASP B N 1
ATOM 2997 C CA . ASP B 1 29 ? 4.449 -7.168 -7.805 1 98.62 29 ASP B CA 1
ATOM 2998 C C . ASP B 1 29 ? 5.426 -6.574 -6.793 1 98.62 29 ASP B C 1
ATOM 3000 O O . ASP B 1 29 ? 5.48 -5.355 -6.613 1 98.62 29 ASP B O 1
ATOM 3004 N N . GLY B 1 30 ? 6.199 -7.398 -6.18 1 98.62 30 GLY B N 1
ATOM 3005 C CA . GLY B 1 30 ? 7.156 -6.953 -5.18 1 98.62 30 GLY B CA 1
ATOM 3006 C C . GLY B 1 30 ? 8.195 -6 -5.73 1 98.62 30 GLY B C 1
ATOM 3007 O O . GLY B 1 30 ? 8.68 -6.18 -6.848 1 98.62 30 GLY B O 1
ATOM 3008 N N . LYS B 1 31 ? 8.508 -4.984 -4.973 1 97.94 31 LYS B N 1
ATOM 3009 C CA . LYS B 1 31 ? 9.57 -4.043 -5.309 1 97.94 31 LYS B CA 1
ATOM 3010 C C . LYS B 1 31 ? 10.828 -4.32 -4.488 1 97.94 31 LYS B C 1
ATOM 3012 O O . LYS B 1 31 ? 10.82 -4.168 -3.266 1 97.94 31 LYS B O 1
ATOM 3017 N N . GLY B 1 32 ? 11.914 -4.656 -5.117 1 96.06 32 GLY B N 1
ATOM 3018 C CA . GLY B 1 32 ? 13.164 -4.918 -4.422 1 96.06 32 GLY B CA 1
ATOM 3019 C C . GLY B 1 32 ? 13.18 -6.246 -3.693 1 96.06 32 GLY B C 1
ATOM 3020 O O . GLY B 1 32 ? 13.836 -6.391 -2.664 1 96.06 32 GLY B O 1
ATOM 3021 N N . PHE B 1 33 ? 12.484 -7.242 -4.195 1 97.12 33 PHE B N 1
ATOM 3022 C CA . PHE B 1 33 ? 12.305 -8.484 -3.459 1 97.12 33 PHE B CA 1
ATOM 3023 C C . PHE B 1 33 ? 13.531 -9.383 -3.611 1 97.12 33 PHE B C 1
ATOM 3025 O O . PHE B 1 33 ? 13.727 -10.32 -2.832 1 97.12 33 PHE B O 1
ATOM 3032 N N . THR B 1 34 ? 14.344 -9.141 -4.664 1 94.88 34 THR B N 1
ATOM 3033 C CA . THR B 1 34 ? 15.609 -9.859 -4.723 1 94.88 34 THR B CA 1
ATOM 3034 C C . THR B 1 34 ? 16.453 -9.578 -3.477 1 94.88 34 THR B C 1
ATOM 3036 O O . THR B 1 34 ? 16.891 -10.516 -2.797 1 94.88 34 THR B O 1
ATOM 3039 N N . LYS B 1 35 ? 16.609 -8.32 -3.158 1 96 35 LYS B N 1
ATOM 3040 C CA . LYS B 1 35 ? 17.359 -7.91 -1.971 1 96 35 LYS B CA 1
ATOM 3041 C C . LYS B 1 35 ? 16.594 -8.281 -0.697 1 96 35 LYS B C 1
ATOM 3043 O O . LYS B 1 35 ? 17.203 -8.727 0.281 1 96 35 LYS B O 1
ATOM 3048 N N . PHE B 1 36 ? 15.352 -8.109 -0.718 1 97.56 36 PHE B N 1
ATOM 3049 C CA . PHE B 1 36 ? 14.516 -8.391 0.443 1 97.56 36 PHE B CA 1
ATOM 3050 C C . PHE B 1 36 ? 14.641 -9.844 0.868 1 97.56 36 PHE B C 1
ATOM 3052 O O . PHE B 1 36 ? 14.844 -10.141 2.047 1 97.56 36 PHE B O 1
ATOM 3059 N N . THR B 1 37 ? 14.461 -10.805 -0.119 1 97.19 37 THR B N 1
ATOM 3060 C CA . THR B 1 37 ? 14.5 -12.234 0.179 1 97.19 37 THR B CA 1
ATOM 3061 C C . THR B 1 37 ? 15.914 -12.672 0.562 1 97.19 37 THR B C 1
ATOM 3063 O O . THR B 1 37 ? 16.094 -13.539 1.422 1 97.19 37 THR B O 1
ATOM 3066 N N . ALA B 1 38 ? 16.938 -12.078 -0.018 1 95.94 38 ALA B N 1
ATOM 3067 C CA . ALA B 1 38 ? 18.328 -12.375 0.333 1 95.94 38 ALA B CA 1
ATOM 3068 C C . ALA B 1 38 ? 18.625 -11.977 1.776 1 95.94 38 ALA B C 1
ATOM 3070 O O . ALA B 1 38 ? 19.188 -12.766 2.539 1 95.94 38 ALA B O 1
ATOM 3071 N N . ASN B 1 39 ? 18.141 -10.812 2.152 1 95.88 39 ASN B N 1
ATOM 3072 C CA . ASN B 1 39 ? 18.406 -10.281 3.484 1 95.88 39 ASN B CA 1
ATOM 3073 C C . ASN B 1 39 ? 17.688 -11.078 4.566 1 95.88 39 ASN B C 1
ATOM 3075 O O . ASN B 1 39 ? 18.109 -11.086 5.723 1 95.88 39 ASN B O 1
ATOM 3079 N N . HIS B 1 40 ? 16.672 -11.734 4.172 1 97.31 40 HIS B N 1
ATOM 3080 C CA . HIS B 1 40 ? 15.906 -12.5 5.152 1 97.31 40 HIS B CA 1
ATOM 3081 C C . HIS B 1 40 ? 16.141 -13.992 4.984 1 97.31 40 HIS B C 1
ATOM 3083 O O . HIS B 1 40 ? 15.375 -14.805 5.516 1 97.31 40 HIS B O 1
ATOM 3089 N N . ASN B 1 41 ? 17.062 -14.398 4.121 1 96 41 ASN B N 1
ATOM 3090 C CA . ASN B 1 41 ? 17.516 -15.773 3.947 1 96 41 ASN B CA 1
ATOM 3091 C C . ASN B 1 41 ? 16.391 -16.688 3.471 1 96 41 ASN B C 1
ATOM 3093 O O . ASN B 1 41 ? 16.203 -17.766 4.02 1 96 41 ASN B O 1
ATOM 3097 N N . PHE B 1 42 ? 15.688 -16.234 2.518 1 97.69 42 PHE B N 1
ATOM 3098 C CA . PHE B 1 42 ? 14.711 -17.109 1.883 1 97.69 42 PHE B CA 1
ATOM 3099 C C . PHE B 1 42 ? 15.398 -18.297 1.232 1 97.69 42 PHE B C 1
ATOM 3101 O O . PHE B 1 42 ? 16.453 -18.156 0.608 1 97.69 42 PHE B O 1
ATOM 3108 N N . GLU B 1 43 ? 14.742 -19.406 1.351 1 97.31 43 GLU B N 1
ATOM 3109 C CA . GLU B 1 43 ? 15.227 -20.578 0.626 1 97.31 43 GLU B CA 1
ATOM 3110 C C . GLU B 1 43 ? 15.109 -20.375 -0.883 1 97.31 43 GLU B C 1
ATOM 3112 O O . GLU B 1 43 ? 14.164 -19.75 -1.36 1 97.31 43 GLU B O 1
ATOM 3117 N N . LYS B 1 44 ? 16.062 -20.891 -1.592 1 96.06 44 LYS B N 1
ATOM 3118 C CA . LYS B 1 44 ? 16.047 -20.859 -3.051 1 96.06 44 LYS B CA 1
ATOM 3119 C C . LYS B 1 44 ? 15.891 -22.25 -3.637 1 96.06 44 LYS B C 1
ATOM 3121 O O . LYS B 1 44 ? 16.406 -23.219 -3.086 1 96.06 44 LYS B O 1
ATOM 3126 N N . PRO B 1 45 ? 15.203 -22.469 -4.758 1 96.69 45 PRO B N 1
ATOM 3127 C CA . PRO B 1 45 ? 14.555 -21.453 -5.586 1 96.69 45 PRO B CA 1
ATOM 3128 C C . PRO B 1 45 ? 13.203 -21.016 -5.023 1 96.69 45 PRO B C 1
ATOM 3130 O O . PRO B 1 45 ? 12.688 -19.953 -5.402 1 96.69 45 PRO B O 1
ATOM 3133 N N . ASN B 1 46 ? 12.602 -21.875 -4.199 1 97.44 46 ASN B N 1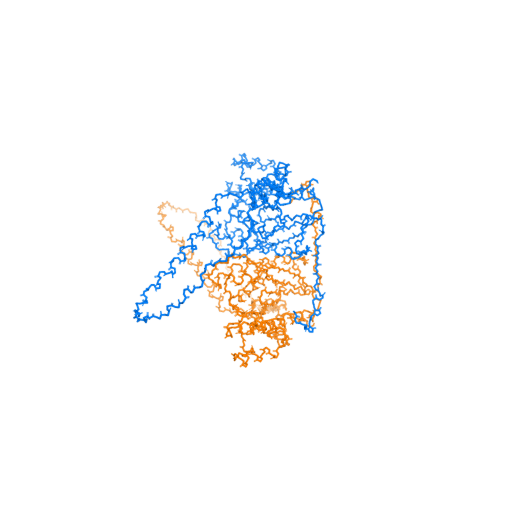
ATOM 3134 C CA . ASN B 1 46 ? 11.297 -21.562 -3.611 1 97.44 46 ASN B CA 1
ATOM 3135 C C . ASN B 1 46 ? 11.344 -21.625 -2.086 1 97.44 46 ASN B C 1
ATOM 3137 O O . ASN B 1 46 ? 11.891 -22.578 -1.515 1 97.44 46 ASN B O 1
ATOM 3141 N N . ASP B 1 47 ? 10.844 -20.641 -1.411 1 98.06 47 ASP B N 1
ATOM 3142 C CA . ASP B 1 47 ? 10.656 -20.641 0.038 1 98.06 47 ASP B CA 1
ATOM 3143 C C . ASP B 1 47 ? 9.18 -20.75 0.406 1 98.06 47 ASP B C 1
ATOM 3145 O O . ASP B 1 47 ? 8.414 -19.812 0.233 1 98.06 47 ASP B O 1
ATOM 3149 N N . LYS B 1 48 ? 8.828 -21.938 0.853 1 98.06 48 LYS B N 1
ATOM 3150 C CA . LYS B 1 48 ? 7.43 -22.219 1.163 1 98.06 48 LYS B CA 1
ATOM 3151 C C . LYS B 1 48 ? 6.863 -21.203 2.15 1 98.06 48 LYS B C 1
ATOM 3153 O O . LYS B 1 48 ? 5.703 -20.797 2.041 1 98.06 48 LYS B O 1
ATOM 3158 N N . ARG B 1 49 ? 7.648 -20.766 3.189 1 98.12 49 ARG B N 1
ATOM 3159 C CA . ARG B 1 49 ? 7.207 -19.75 4.148 1 98.12 49 ARG B CA 1
ATOM 3160 C C . ARG B 1 49 ? 6.816 -18.469 3.438 1 98.12 49 ARG B C 1
ATOM 3162 O O . ARG B 1 49 ? 5.762 -17.891 3.715 1 98.12 49 ARG B O 1
ATOM 3169 N N . GLY B 1 50 ? 7.699 -18.047 2.465 1 98.44 50 GLY B N 1
ATOM 3170 C CA . GLY B 1 50 ? 7.445 -16.828 1.715 1 98.44 50 GLY B CA 1
ATOM 3171 C C . GLY B 1 50 ? 6.211 -16.906 0.838 1 98.44 50 GLY B C 1
ATOM 3172 O O . GLY B 1 50 ? 5.418 -15.969 0.781 1 98.44 50 GLY B O 1
ATOM 3173 N N . LEU B 1 51 ? 6.059 -18.031 0.191 1 98.69 51 LEU B N 1
ATOM 3174 C CA . LEU B 1 51 ? 4.922 -18.219 -0.706 1 98.69 51 LEU B CA 1
ATOM 3175 C C . LEU B 1 51 ? 3.617 -18.312 0.08 1 98.69 51 LEU B C 1
ATOM 3177 O O . LEU B 1 51 ? 2.59 -17.781 -0.356 1 98.69 51 LEU B O 1
ATOM 3181 N N . ASP B 1 52 ? 3.664 -18.969 1.203 1 98.75 52 ASP B N 1
ATOM 3182 C CA . ASP B 1 52 ? 2.475 -19.062 2.045 1 98.75 52 ASP B CA 1
ATOM 3183 C C . ASP B 1 52 ? 2.119 -17.703 2.645 1 98.75 52 ASP B C 1
ATOM 3185 O O . ASP B 1 52 ? 0.941 -17.406 2.844 1 98.75 52 ASP B O 1
ATOM 3189 N N . LEU B 1 53 ? 3.109 -16.922 2.975 1 98.81 53 LEU B N 1
ATOM 3190 C CA . LEU B 1 53 ? 2.873 -15.555 3.432 1 98.81 53 LEU B CA 1
ATOM 3191 C C . LEU B 1 53 ? 2.188 -14.727 2.35 1 98.81 53 LEU B C 1
ATOM 3193 O O . LEU B 1 53 ? 1.266 -13.961 2.639 1 98.81 53 LEU B O 1
ATOM 3197 N N . MET B 1 54 ? 2.648 -14.883 1.092 1 98.88 54 MET B N 1
ATOM 3198 C CA . MET B 1 54 ? 1.978 -14.227 -0.029 1 98.88 54 MET B CA 1
ATOM 3199 C C . MET B 1 54 ? 0.508 -14.633 -0.093 1 98.88 54 MET B C 1
ATOM 3201 O O . MET B 1 54 ? -0.364 -13.789 -0.3 1 98.88 54 MET B O 1
ATOM 3205 N N . ASN B 1 55 ? 0.264 -15.93 0.102 1 98.88 55 ASN B N 1
ATOM 3206 C CA . ASN B 1 55 ? -1.104 -16.438 0.098 1 98.88 55 ASN B CA 1
ATOM 3207 C C . ASN B 1 55 ? -1.937 -15.805 1.213 1 98.88 55 ASN B C 1
ATOM 3209 O O . ASN B 1 55 ? -3.102 -15.469 1.006 1 98.88 55 ASN B O 1
ATOM 3213 N N . LYS B 1 56 ? -1.354 -15.672 2.354 1 98.81 56 LYS B N 1
ATOM 3214 C CA . LYS B 1 56 ? -2.055 -15.07 3.484 1 98.81 56 LYS B CA 1
ATOM 3215 C C . LYS B 1 56 ? -2.42 -13.617 3.193 1 98.81 56 LYS B C 1
ATOM 3217 O O . LYS B 1 56 ? -3.527 -13.172 3.51 1 98.81 56 LYS B O 1
ATOM 3222 N N . ALA B 1 57 ? -1.512 -12.898 2.639 1 98.88 57 ALA B N 1
ATOM 3223 C CA . ALA B 1 57 ? -1.784 -11.523 2.25 1 98.88 57 ALA B CA 1
ATOM 3224 C C . ALA B 1 57 ? -2.914 -11.453 1.227 1 98.88 57 ALA B C 1
ATOM 3226 O O . ALA B 1 57 ? -3.803 -10.602 1.33 1 98.88 57 ALA B O 1
ATOM 3227 N N . ALA B 1 58 ? -2.891 -12.359 0.265 1 98.94 58 ALA B N 1
ATOM 3228 C CA . ALA B 1 58 ? -3.93 -12.398 -0.762 1 98.94 58 ALA B CA 1
ATOM 3229 C C . ALA B 1 58 ? -5.293 -12.719 -0.154 1 98.94 58 ALA B C 1
ATOM 3231 O O . ALA B 1 58 ? -6.309 -12.141 -0.547 1 98.94 58 ALA B O 1
ATOM 3232 N N . GLU B 1 59 ? -5.27 -13.633 0.745 1 98.81 59 GLU B N 1
ATOM 3233 C CA . GLU B 1 59 ? -6.508 -13.977 1.443 1 98.81 59 GLU B CA 1
ATOM 3234 C C . GLU B 1 59 ? -7.098 -12.758 2.146 1 98.81 59 GLU B C 1
ATOM 3236 O O . GLU B 1 59 ? -8.312 -12.531 2.09 1 98.81 59 GLU B O 1
ATOM 3241 N N . SER B 1 60 ? -6.266 -11.977 2.787 1 98.62 60 SER B N 1
ATOM 3242 C CA . SER B 1 60 ? -6.703 -10.766 3.471 1 98.62 60 SER B CA 1
ATOM 3243 C C . SER B 1 60 ? -7.328 -9.773 2.492 1 98.62 60 SER B C 1
ATOM 3245 O O . SER B 1 60 ? -8.328 -9.125 2.812 1 98.62 60 SER B O 1
ATOM 3247 N N . VAL B 1 61 ? -6.758 -9.656 1.311 1 98.88 61 VAL B N 1
ATOM 3248 C CA . VAL B 1 61 ? -7.293 -8.766 0.284 1 98.88 61 VAL B CA 1
ATOM 3249 C C . VAL B 1 61 ? -8.68 -9.234 -0.136 1 98.88 61 VAL B C 1
ATOM 3251 O O . VAL B 1 61 ? -9.617 -8.438 -0.209 1 98.88 61 VAL B O 1
ATOM 3254 N N . MET B 1 62 ? -8.836 -10.516 -0.329 1 98.69 62 MET B N 1
ATOM 3255 C CA . MET B 1 62 ? -10.117 -11.055 -0.767 1 98.69 62 MET B CA 1
ATOM 3256 C C . MET B 1 62 ? -11.164 -10.922 0.334 1 98.69 62 MET B C 1
ATOM 3258 O O . MET B 1 62 ? -12.352 -10.719 0.05 1 98.69 62 MET B O 1
ATOM 3262 N N . GLU B 1 63 ? -10.727 -11.055 1.552 1 97.94 63 GLU B N 1
ATOM 3263 C CA . GLU B 1 63 ? -11.648 -10.852 2.67 1 97.94 63 GLU B CA 1
ATOM 3264 C C . GLU B 1 63 ? -12.125 -9.406 2.734 1 97.94 63 GLU B C 1
ATOM 3266 O O . GLU B 1 63 ? -13.281 -9.148 3.088 1 97.94 63 GLU B O 1
ATOM 3271 N N . THR B 1 64 ? -11.281 -8.531 2.396 1 98.12 64 THR B N 1
ATOM 3272 C CA . THR B 1 64 ? -11.57 -7.105 2.48 1 98.12 64 THR B CA 1
ATOM 3273 C C . THR B 1 64 ? -12.445 -6.66 1.312 1 98.12 64 THR B C 1
ATOM 3275 O O . THR B 1 64 ? -13.359 -5.855 1.489 1 98.12 64 THR B O 1
ATOM 3278 N N . PHE B 1 65 ? -12.133 -7.176 0.129 1 98.19 65 PHE B N 1
ATOM 3279 C CA . PHE B 1 65 ? -12.852 -6.789 -1.078 1 98.19 65 PHE B CA 1
ATOM 3280 C C . PHE B 1 65 ? -13.672 -7.953 -1.616 1 98.19 65 PHE B C 1
ATOM 3282 O O . PHE B 1 65 ? -13.164 -8.789 -2.367 1 98.19 65 PHE B O 1
ATOM 3289 N N . ASN B 1 66 ? -14.891 -7.918 -1.383 1 95.56 66 ASN B N 1
ATOM 3290 C CA . ASN B 1 66 ? -15.773 -9.055 -1.638 1 95.56 66 ASN B CA 1
ATOM 3291 C C . ASN B 1 66 ? -16.062 -9.219 -3.127 1 95.56 66 ASN B C 1
ATOM 3293 O O . ASN B 1 66 ? -16.547 -10.266 -3.559 1 95.56 66 ASN B O 1
ATOM 3297 N N . GLU B 1 67 ? -15.742 -8.227 -3.887 1 97.06 67 GLU B N 1
ATOM 3298 C CA . GLU B 1 67 ? -16.031 -8.305 -5.312 1 97.06 67 GLU B CA 1
ATOM 3299 C C . GLU B 1 67 ? -14.914 -9.008 -6.074 1 97.06 67 GLU B C 1
ATOM 3301 O O . GLU B 1 67 ? -15.016 -9.219 -7.281 1 97.06 67 GLU B O 1
ATOM 3306 N N . ILE B 1 68 ? -13.875 -9.367 -5.359 1 98.25 68 ILE B N 1
ATOM 3307 C CA . ILE B 1 68 ? -12.828 -10.172 -5.969 1 98.25 68 ILE B CA 1
ATOM 3308 C C . ILE B 1 68 ? -13.266 -11.641 -6.02 1 98.25 68 ILE B C 1
ATOM 3310 O O . ILE B 1 68 ? -13.531 -12.25 -4.98 1 98.25 68 ILE B O 1
ATOM 3314 N N . MET B 1 69 ? -13.25 -12.227 -7.152 1 96.5 69 MET B N 1
ATOM 3315 C CA . MET B 1 69 ? -13.781 -13.578 -7.316 1 96.5 69 MET B CA 1
ATOM 3316 C C . MET B 1 69 ? -12.664 -14.609 -7.305 1 96.5 69 MET B C 1
ATOM 3318 O O . MET B 1 69 ? -12.891 -15.781 -7.004 1 96.5 69 MET B O 1
ATOM 3322 N N . LEU B 1 70 ? -11.492 -14.203 -7.711 1 97.94 70 LEU B N 1
ATOM 3323 C CA . LEU B 1 70 ? -10.352 -15.102 -7.867 1 97.94 70 LEU B CA 1
ATOM 3324 C C . LEU B 1 70 ? -9.039 -14.336 -7.727 1 97.94 70 LEU B C 1
ATOM 3326 O O . LEU B 1 70 ? -8.938 -13.18 -8.148 1 97.94 70 LEU B O 1
ATOM 3330 N N . ALA B 1 71 ? -8.07 -14.945 -7.105 1 98.88 71 ALA B N 1
ATOM 3331 C CA . ALA B 1 71 ? -6.703 -14.422 -7.086 1 98.88 71 ALA B CA 1
ATOM 3332 C C . ALA B 1 71 ? -5.699 -15.492 -7.5 1 98.88 71 ALA B C 1
ATOM 3334 O O . ALA B 1 71 ? -5.871 -16.672 -7.168 1 98.88 71 ALA B O 1
ATOM 3335 N N . TYR B 1 72 ? -4.715 -15.125 -8.289 1 98.88 72 TYR B N 1
ATOM 3336 C CA . TYR B 1 72 ? -3.633 -16.016 -8.688 1 98.88 72 TYR B CA 1
ATOM 3337 C C . TYR B 1 72 ? -2.275 -15.422 -8.328 1 98.88 72 TYR B C 1
ATOM 3339 O O . TYR B 1 72 ? -2.006 -14.258 -8.625 1 98.88 72 TYR B O 1
ATOM 3347 N N . GLY B 1 73 ? -1.464 -16.203 -7.66 1 98.81 73 GLY B N 1
ATOM 3348 C CA . GLY B 1 73 ? -0.159 -15.703 -7.246 1 98.81 73 GLY B CA 1
ATOM 3349 C C . GLY B 1 73 ? 0.977 -16.641 -7.629 1 98.81 73 GLY B C 1
ATOM 3350 O O . GLY B 1 73 ? 0.812 -17.859 -7.637 1 98.81 73 GLY B O 1
ATOM 3351 N N . GLN B 1 74 ? 2.111 -16.078 -7.98 1 98.06 74 GLN B N 1
ATOM 3352 C CA . GLN B 1 74 ? 3.398 -16.734 -8.188 1 98.06 74 GLN B CA 1
ATOM 3353 C C . GLN B 1 74 ? 4.551 -15.82 -7.789 1 98.06 74 GLN B C 1
ATOM 3355 O O . GLN B 1 74 ? 4.473 -14.602 -7.969 1 98.06 74 GLN B O 1
ATOM 3360 N N . SER B 1 75 ? 5.57 -16.391 -7.203 1 97 75 SER B N 1
ATOM 3361 C CA . SER B 1 75 ? 6.73 -15.617 -6.762 1 97 75 SER B CA 1
ATOM 3362 C C . SER B 1 75 ? 6.312 -14.445 -5.887 1 97 75 SER B C 1
ATOM 3364 O O . SER B 1 75 ? 5.637 -14.625 -4.871 1 97 75 SER B O 1
ATOM 3366 N N . ASP B 1 76 ? 6.68 -13.25 -6.238 1 98.06 76 ASP B N 1
ATOM 3367 C CA . ASP B 1 76 ? 6.301 -12.062 -5.484 1 98.06 76 ASP B CA 1
ATOM 3368 C C . ASP B 1 76 ? 5.195 -11.281 -6.199 1 98.06 76 ASP B C 1
ATOM 3370 O O . ASP B 1 76 ? 5.043 -10.078 -5.992 1 98.06 76 ASP B O 1
ATOM 3374 N N . GLU B 1 77 ? 4.391 -11.992 -7.031 1 98.62 77 GLU B N 1
ATOM 3375 C CA . GLU B 1 77 ? 3.326 -11.383 -7.824 1 98.62 77 GLU B CA 1
ATOM 3376 C C . GLU B 1 77 ? 1.969 -11.992 -7.488 1 98.62 77 GLU B C 1
ATOM 3378 O O . GLU B 1 77 ? 1.863 -13.203 -7.266 1 98.62 77 GLU B O 1
ATOM 3383 N N . PHE B 1 78 ? 0.953 -11.164 -7.449 1 98.88 78 PHE B N 1
ATOM 3384 C CA . PHE B 1 78 ? -0.422 -11.633 -7.32 1 98.88 78 PHE B CA 1
ATOM 3385 C C . PHE B 1 78 ? -1.352 -10.836 -8.227 1 98.88 78 PHE B C 1
ATOM 3387 O O . PHE B 1 78 ? -1.217 -9.617 -8.352 1 98.88 78 PHE B O 1
ATOM 3394 N N . SER B 1 79 ? -2.271 -11.555 -8.859 1 98.94 79 SER B N 1
ATOM 3395 C CA . SER B 1 79 ? -3.344 -10.961 -9.648 1 98.94 79 SER B CA 1
ATOM 3396 C C . SER B 1 79 ? -4.695 -11.133 -8.969 1 98.94 79 SER B C 1
ATOM 3398 O O . SER B 1 79 ? -5.109 -12.258 -8.664 1 98.94 79 SER B O 1
ATOM 3400 N N . PHE B 1 80 ? -5.379 -10.047 -8.711 1 98.94 80 PHE B N 1
ATOM 3401 C CA . PHE B 1 80 ? -6.719 -10.062 -8.133 1 98.94 80 PHE B CA 1
ATOM 3402 C C . PHE B 1 80 ? -7.773 -9.766 -9.188 1 98.94 80 PHE B C 1
ATOM 3404 O O . PHE B 1 80 ? -7.762 -8.695 -9.805 1 98.94 80 PHE B O 1
ATOM 3411 N N . VAL B 1 81 ? -8.703 -10.695 -9.383 1 98.81 81 VAL B N 1
ATOM 3412 C CA . VAL B 1 81 ? -9.711 -10.586 -10.43 1 98.81 81 VAL B CA 1
ATOM 3413 C C . VAL B 1 81 ? -11.047 -10.172 -9.828 1 98.81 81 VAL B C 1
ATOM 3415 O O . VAL B 1 81 ? -11.641 -10.914 -9.039 1 98.81 81 VAL B O 1
ATOM 3418 N N . PHE B 1 82 ? -11.492 -9 -10.25 1 98.44 82 PHE B N 1
ATOM 3419 C CA . PHE B 1 82 ? -12.82 -8.539 -9.852 1 98.44 82 PHE B CA 1
ATOM 3420 C C . PHE B 1 82 ? -13.883 -9.086 -10.789 1 98.44 82 PHE B C 1
ATOM 3422 O O . PHE B 1 82 ? -13.617 -9.328 -11.969 1 98.44 82 PHE B O 1
ATOM 3429 N N . LYS B 1 83 ? -15.047 -9.234 -10.227 1 96.69 83 LYS B N 1
ATOM 3430 C CA . LYS B 1 83 ? -16.188 -9.602 -11.047 1 96.69 83 LYS B CA 1
ATOM 3431 C C . LYS B 1 83 ? -16.406 -8.602 -12.18 1 96.69 83 LYS B C 1
ATOM 3433 O O . LYS B 1 83 ? -16.078 -7.422 -12.039 1 96.69 83 LYS B O 1
ATOM 3438 N N . LYS B 1 84 ? -17 -9.125 -13.188 1 96.62 84 LYS B N 1
ATOM 3439 C CA . LYS B 1 84 ? -17.203 -8.305 -14.383 1 96.62 84 LYS B CA 1
ATOM 3440 C C . LYS B 1 84 ? -18.078 -7.094 -14.078 1 96.62 84 LYS B C 1
ATOM 3442 O O . LYS B 1 84 ? -17.891 -6.02 -14.648 1 96.62 84 LYS B O 1
ATOM 3447 N N . ASP B 1 85 ? -19.047 -7.211 -13.172 1 95.81 85 ASP B N 1
ATOM 3448 C CA . ASP B 1 85 ? -19.984 -6.152 -12.844 1 95.81 85 ASP B CA 1
ATOM 3449 C C . ASP B 1 85 ? -19.562 -5.406 -11.578 1 95.81 85 ASP B C 1
ATOM 3451 O O . ASP B 1 85 ? -20.359 -4.691 -10.969 1 95.81 85 ASP B O 1
ATOM 3455 N N . ALA B 1 86 ? -18.297 -5.633 -11.148 1 97.12 86 ALA B N 1
ATOM 3456 C CA . ALA B 1 86 ? -17.797 -4.945 -9.961 1 97.12 86 ALA B CA 1
ATOM 3457 C C . ALA B 1 86 ? -17.922 -3.432 -10.109 1 97.12 86 ALA B C 1
ATOM 3459 O O . ALA B 1 86 ? -17.672 -2.887 -11.188 1 97.12 86 ALA B O 1
ATOM 3460 N N . GLU B 1 87 ? -18.344 -2.773 -9.008 1 97.5 87 GLU B N 1
ATOM 3461 C CA . GLU B 1 87 ? -18.531 -1.324 -9.008 1 97.5 87 GLU B CA 1
ATOM 3462 C C . GLU B 1 87 ? -17.766 -0.677 -7.848 1 97.5 87 GLU B C 1
ATOM 3464 O O . GLU B 1 87 ? -18.078 0.45 -7.453 1 97.5 87 GLU B O 1
ATOM 3469 N N . LEU B 1 88 ? -16.844 -1.418 -7.355 1 97.31 88 LEU B N 1
ATOM 3470 C CA . LEU B 1 88 ? -16.047 -0.93 -6.234 1 97.31 88 LEU B CA 1
ATOM 3471 C C . LEU B 1 88 ? -15.516 0.469 -6.516 1 97.31 88 LEU B C 1
ATOM 3473 O O . LEU B 1 88 ? -14.906 0.705 -7.562 1 97.31 88 LEU B O 1
ATOM 3477 N N . TYR B 1 89 ? -15.789 1.443 -5.574 1 97.81 89 TYR B N 1
ATOM 3478 C CA . TYR B 1 89 ? -15.297 2.814 -5.625 1 97.81 89 TYR B CA 1
ATOM 3479 C C . TYR B 1 89 ? -15.633 3.467 -6.961 1 97.81 89 TYR B C 1
ATOM 3481 O O . TYR B 1 89 ? -14.844 4.258 -7.488 1 97.81 89 TYR B O 1
ATOM 3489 N N . GLN B 1 90 ? -16.75 3.072 -7.543 1 97.62 90 GLN B N 1
ATOM 3490 C CA . GLN B 1 90 ? -17.203 3.6 -8.82 1 97.62 90 GLN B CA 1
ATOM 3491 C C . GLN B 1 90 ? -16.156 3.375 -9.914 1 97.62 90 GLN B C 1
ATOM 3493 O O . GLN B 1 90 ? -16 4.215 -10.805 1 97.62 90 GLN B O 1
ATOM 3498 N N . ARG B 1 91 ? -15.281 2.377 -9.727 1 98.06 91 ARG B N 1
ATOM 3499 C CA . ARG B 1 91 ? -14.281 1.897 -10.672 1 98.06 91 ARG B CA 1
ATOM 3500 C C . ARG B 1 91 ? -13.188 2.941 -10.898 1 98.06 91 ARG B C 1
ATOM 3502 O O . ARG B 1 91 ? -12.609 3.021 -11.984 1 98.06 91 ARG B O 1
ATOM 3509 N N . ARG B 1 92 ? -12.953 3.799 -9.891 1 97.81 92 ARG B N 1
ATOM 3510 C CA . ARG B 1 92 ? -11.828 4.73 -9.953 1 97.81 92 ARG B CA 1
ATOM 3511 C C . ARG B 1 92 ? -10.5 3.99 -9.852 1 97.81 92 ARG B C 1
ATOM 3513 O O . ARG B 1 92 ? -10.227 3.32 -8.852 1 97.81 92 ARG B O 1
ATOM 3520 N N . THR B 1 93 ? -9.641 4.207 -10.844 1 98 93 THR B N 1
ATOM 3521 C CA . THR B 1 93 ? -8.43 3.41 -11.023 1 98 93 THR B CA 1
ATOM 3522 C C . THR B 1 93 ? -7.496 3.561 -9.828 1 98 93 THR B C 1
ATOM 3524 O O . THR B 1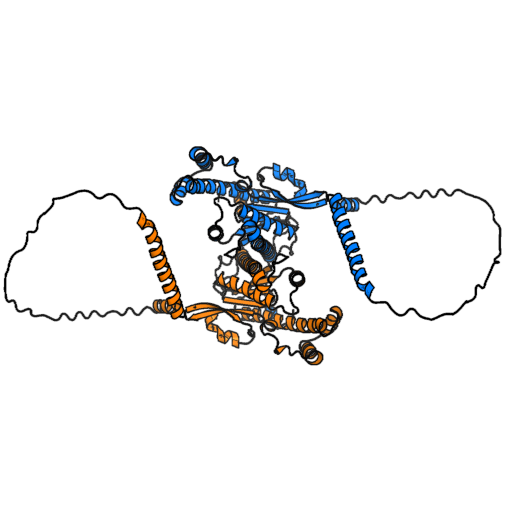 93 ? -7.137 2.572 -9.188 1 98 93 THR B O 1
ATOM 3527 N N . GLU B 1 94 ? -7.18 4.754 -9.438 1 98 94 GLU B N 1
ATOM 3528 C CA . GLU B 1 94 ? -6.199 4.996 -8.391 1 98 94 GLU B CA 1
ATOM 3529 C C . GLU B 1 94 ? -6.715 4.52 -7.031 1 98 94 GLU B C 1
ATOM 3531 O O . GLU B 1 94 ? -5.945 4.023 -6.207 1 98 94 GLU B O 1
ATOM 3536 N N . LYS B 1 95 ? -7.984 4.688 -6.809 1 98.31 95 LYS B N 1
ATOM 3537 C CA . LYS B 1 95 ? -8.555 4.254 -5.535 1 98.31 95 LYS B CA 1
ATOM 3538 C C . LYS B 1 95 ? -8.516 2.734 -5.402 1 98.31 95 LYS B C 1
ATOM 3540 O O . LYS B 1 95 ? -8.117 2.203 -4.363 1 98.31 95 LYS B O 1
ATOM 3545 N N . ILE B 1 96 ? -8.859 2.004 -6.477 1 98.75 96 ILE B N 1
ATOM 3546 C CA . ILE B 1 96 ? -8.844 0.546 -6.461 1 98.75 96 ILE B CA 1
ATOM 3547 C C . ILE B 1 96 ? -7.414 0.044 -6.297 1 98.75 96 ILE B C 1
ATOM 3549 O O . ILE B 1 96 ? -7.129 -0.757 -5.402 1 98.75 96 ILE B O 1
ATOM 3553 N N . VAL B 1 97 ? -6.547 0.569 -7.074 1 98.81 97 VAL B N 1
ATOM 3554 C CA . VAL B 1 97 ? -5.164 0.112 -7.09 1 98.81 97 VAL B CA 1
ATOM 3555 C C . VAL B 1 97 ? -4.516 0.389 -5.734 1 98.81 97 VAL B C 1
ATOM 3557 O O . VAL B 1 97 ? -3.885 -0.494 -5.148 1 98.81 97 VAL B O 1
ATOM 3560 N N . SER B 1 98 ? -4.715 1.582 -5.188 1 98.81 98 SER B N 1
ATOM 3561 C CA . SER B 1 98 ? -4.074 1.978 -3.938 1 98.81 98 SER B CA 1
ATOM 3562 C C . SER B 1 98 ? -4.641 1.2 -2.754 1 98.81 98 SER B C 1
ATOM 3564 O O . SER B 1 98 ? -3.895 0.742 -1.888 1 98.81 98 SER B O 1
ATOM 3566 N N . CYS B 1 99 ? -5.914 0.98 -2.727 1 98.88 99 CYS B N 1
ATOM 3567 C CA . CYS B 1 99 ? -6.516 0.263 -1.608 1 98.88 99 CYS B CA 1
ATOM 3568 C C . CYS B 1 99 ? -6.105 -1.206 -1.62 1 98.88 99 CYS B C 1
ATOM 3570 O O . CYS B 1 99 ? -5.793 -1.775 -0.573 1 98.88 99 CYS B O 1
ATOM 3572 N N . VAL B 1 100 ? -6.07 -1.814 -2.795 1 98.94 100 VAL B N 1
ATOM 3573 C CA . VAL B 1 100 ? -5.73 -3.229 -2.906 1 98.94 100 VAL B CA 1
ATOM 3574 C C . VAL B 1 100 ? -4.277 -3.445 -2.49 1 98.94 100 VAL B C 1
ATOM 3576 O O . VAL B 1 100 ? -3.982 -4.32 -1.676 1 98.94 100 VAL B O 1
ATOM 3579 N N . VAL B 1 101 ? -3.404 -2.605 -2.998 1 98.94 101 VAL B N 1
ATOM 3580 C CA . VAL B 1 101 ? -1.992 -2.812 -2.688 1 98.94 101 VAL B CA 1
ATOM 3581 C C . VAL B 1 101 ? -1.726 -2.451 -1.229 1 98.94 101 VAL B C 1
ATOM 3583 O O . VAL B 1 101 ? -0.895 -3.078 -0.568 1 98.94 101 VAL B O 1
ATOM 3586 N N . SER B 1 102 ? -2.391 -1.418 -0.706 1 98.94 102 SER B N 1
ATOM 3587 C CA . SER B 1 102 ? -2.264 -1.065 0.705 1 98.94 102 SER B CA 1
ATOM 3588 C C . SER B 1 102 ? -2.688 -2.221 1.604 1 98.94 102 SER B C 1
ATOM 3590 O O . SER B 1 102 ? -1.986 -2.561 2.561 1 98.94 102 SER B O 1
ATOM 3592 N N . CYS B 1 103 ? -3.775 -2.857 1.282 1 98.94 103 CYS B N 1
ATOM 3593 C CA . CYS B 1 103 ? -4.277 -4.004 2.031 1 98.94 103 CYS B CA 1
ATOM 3594 C C . CYS B 1 103 ? -3.283 -5.156 1.99 1 98.94 103 CYS B C 1
ATOM 3596 O O . CYS B 1 103 ? -2.953 -5.738 3.027 1 98.94 103 CYS B O 1
ATOM 3598 N N . PHE B 1 104 ? -2.801 -5.449 0.797 1 98.94 104 PHE B N 1
ATOM 3599 C CA . PHE B 1 104 ? -1.843 -6.531 0.604 1 98.94 104 PHE B CA 1
ATOM 3600 C C . PHE B 1 104 ? -0.572 -6.277 1.407 1 98.94 104 PHE B C 1
ATOM 3602 O O . PHE B 1 104 ? -0.096 -7.164 2.119 1 98.94 104 PHE B O 1
ATOM 3609 N N . THR B 1 105 ? -0.066 -5.07 1.364 1 98.94 105 THR B N 1
ATOM 3610 C CA . THR B 1 105 ? 1.166 -4.688 2.045 1 98.94 105 THR B CA 1
ATOM 3611 C C . THR B 1 105 ? 0.995 -4.77 3.559 1 98.94 105 THR B C 1
ATOM 3613 O O . THR B 1 105 ? 1.868 -5.285 4.258 1 98.94 105 THR B O 1
ATOM 3616 N N . ALA B 1 106 ? -0.127 -4.207 4.035 1 98.88 106 ALA B N 1
ATOM 3617 C CA . ALA B 1 106 ? -0.394 -4.266 5.473 1 98.88 106 ALA B CA 1
ATOM 3618 C C . ALA B 1 106 ? -0.408 -5.707 5.969 1 98.88 106 ALA B C 1
ATOM 3620 O O . ALA B 1 106 ? 0.238 -6.035 6.965 1 98.88 106 ALA B O 1
ATOM 3621 N N . ALA B 1 107 ? -1.103 -6.574 5.238 1 98.81 107 ALA B N 1
ATOM 3622 C CA . ALA B 1 107 ? -1.201 -7.98 5.617 1 98.81 107 ALA B CA 1
ATOM 3623 C C . ALA B 1 107 ? 0.165 -8.656 5.574 1 98.81 107 ALA B C 1
ATOM 3625 O O . ALA B 1 107 ? 0.532 -9.391 6.496 1 98.81 107 ALA B O 1
ATOM 3626 N N . TYR B 1 108 ? 0.9 -8.406 4.496 1 98.81 108 TYR B N 1
ATOM 3627 C CA . TYR B 1 108 ? 2.221 -9.008 4.352 1 98.81 108 TYR B CA 1
ATOM 3628 C C . TYR B 1 108 ? 3.131 -8.609 5.508 1 98.81 108 TYR B C 1
ATOM 3630 O O . TYR B 1 108 ? 3.773 -9.461 6.125 1 98.81 108 TYR B O 1
ATOM 3638 N N . ALA B 1 109 ? 3.139 -7.312 5.828 1 98.38 109 ALA B N 1
ATOM 3639 C CA . ALA B 1 109 ? 3.994 -6.789 6.891 1 98.38 109 ALA B CA 1
ATOM 3640 C C . ALA B 1 109 ? 3.57 -7.332 8.25 1 98.38 109 ALA B C 1
ATOM 3642 O O . ALA B 1 109 ? 4.414 -7.746 9.055 1 98.38 109 ALA B O 1
ATOM 3643 N N . MET B 1 110 ? 2.328 -7.383 8.484 1 97.81 110 MET B N 1
ATOM 3644 C CA . MET B 1 110 ? 1.812 -7.754 9.805 1 97.81 110 MET B CA 1
ATOM 3645 C C . MET B 1 110 ? 1.983 -9.25 10.055 1 97.81 110 MET B C 1
ATOM 3647 O O . MET B 1 110 ? 2.207 -9.672 11.188 1 97.81 110 MET B O 1
ATOM 3651 N N . HIS B 1 111 ? 1.929 -10.078 8.969 1 98 111 HIS B N 1
ATOM 3652 C CA . HIS B 1 111 ? 1.967 -11.531 9.156 1 98 111 HIS B CA 1
ATOM 3653 C C . HIS B 1 111 ? 3.367 -12.078 8.914 1 98 111 HIS B C 1
ATOM 3655 O O . HIS B 1 111 ? 3.605 -13.273 9.078 1 98 111 HIS B O 1
ATOM 3661 N N . PHE B 1 112 ? 4.301 -11.242 8.562 1 98.31 112 PHE B N 1
ATOM 3662 C CA . PHE B 1 112 ? 5.648 -11.695 8.227 1 98.31 112 PHE B CA 1
ATOM 3663 C C . PHE B 1 112 ? 6.246 -12.516 9.359 1 98.31 112 PHE B C 1
ATOM 3665 O O . PHE B 1 112 ? 6.762 -13.609 9.133 1 98.31 112 PHE B O 1
ATOM 3672 N N . SER B 1 113 ? 6.133 -12.055 10.594 1 96.69 113 SER B N 1
ATOM 3673 C CA . SER B 1 113 ? 6.762 -12.703 11.742 1 96.69 113 SER B CA 1
ATOM 3674 C C . SER B 1 113 ? 6.105 -14.047 12.039 1 96.69 113 SER B C 1
ATOM 3676 O O . SER B 1 113 ? 6.727 -14.93 12.633 1 96.69 113 SER B O 1
ATOM 3678 N N . ASP B 1 114 ? 4.848 -14.203 11.633 1 97 114 ASP B N 1
ATOM 3679 C CA . ASP B 1 114 ? 4.16 -15.477 11.82 1 97 114 ASP B CA 1
ATOM 3680 C C . ASP B 1 114 ? 4.824 -16.594 11.016 1 97 114 ASP B C 1
ATOM 3682 O O . ASP B 1 114 ? 4.746 -17.766 11.383 1 97 114 ASP B O 1
ATOM 3686 N N . TYR B 1 115 ? 5.492 -16.234 9.961 1 98.06 115 TYR B N 1
ATOM 3687 C CA . TYR B 1 115 ? 6.047 -17.219 9.047 1 98.06 115 TYR B CA 1
ATOM 3688 C C . TYR B 1 115 ? 7.559 -17.312 9.188 1 98.06 115 TYR B C 1
ATOM 3690 O O . TYR B 1 115 ? 8.148 -18.375 8.977 1 98.06 115 TYR B O 1
ATOM 3698 N N . PHE B 1 116 ? 8.195 -16.234 9.617 1 97.5 116 PHE B N 1
ATOM 3699 C CA . PHE B 1 116 ? 9.656 -16.219 9.633 1 97.5 116 PHE B CA 1
ATOM 3700 C C . PHE B 1 116 ? 10.18 -16.078 11.055 1 97.5 116 PHE B C 1
ATOM 3702 O O . PHE B 1 116 ? 11.375 -16.219 11.305 1 97.5 116 PHE B O 1
ATOM 3709 N N . ASN B 1 117 ? 9.344 -15.781 12.008 1 95.5 117 ASN B N 1
ATOM 3710 C CA . ASN B 1 117 ? 9.672 -15.656 13.422 1 95.5 117 ASN B CA 1
ATOM 3711 C C . ASN B 1 117 ? 10.68 -14.539 13.664 1 95.5 117 ASN B C 1
ATOM 3713 O O . ASN B 1 117 ? 11.531 -14.648 14.547 1 95.5 117 ASN B O 1
ATOM 3717 N N . ILE B 1 118 ? 10.734 -13.586 12.758 1 94.19 118 ILE B N 1
ATOM 3718 C CA . ILE B 1 118 ? 11.531 -12.367 12.875 1 94.19 118 ILE B CA 1
ATOM 3719 C C . ILE B 1 118 ? 10.742 -11.18 12.328 1 94.19 118 ILE B C 1
ATOM 3721 O O . ILE B 1 118 ? 9.789 -11.359 11.562 1 94.19 118 ILE B O 1
ATOM 3725 N N . LYS B 1 119 ? 11.133 -10 12.766 1 91.38 119 LYS B N 1
ATOM 3726 C CA . LYS B 1 119 ? 10.594 -8.789 12.148 1 91.38 119 LYS B CA 1
ATOM 3727 C C . LYS B 1 119 ? 11.312 -8.477 10.844 1 91.38 119 LYS B C 1
ATOM 3729 O O . LYS B 1 119 ? 12.516 -8.68 10.727 1 91.38 119 LYS B O 1
ATOM 3734 N N . PRO B 1 120 ? 10.562 -7.961 9.906 1 94.44 120 PRO B N 1
ATOM 3735 C CA . PRO B 1 120 ? 11.25 -7.562 8.672 1 94.44 120 PRO B CA 1
ATOM 3736 C C . PRO B 1 120 ? 12.297 -6.477 8.906 1 94.44 120 PRO B C 1
ATOM 3738 O O . PRO B 1 120 ? 12.078 -5.562 9.711 1 94.44 120 PRO B O 1
ATOM 3741 N N . SER B 1 121 ? 13.422 -6.594 8.258 1 91.44 121 SER B N 1
ATOM 3742 C CA . SER B 1 121 ? 14.5 -5.613 8.367 1 91.44 121 SER B CA 1
ATOM 3743 C C . SER B 1 121 ? 14.312 -4.469 7.379 1 91.44 121 SER B C 1
ATOM 3745 O O . SER B 1 121 ? 14.922 -3.41 7.523 1 91.44 121 SER B O 1
ATOM 3747 N N . PHE B 1 122 ? 13.562 -4.742 6.363 1 93.62 122 PHE B N 1
ATOM 3748 C CA . PHE B 1 122 ? 13.227 -3.785 5.316 1 93.62 122 PHE B CA 1
ATOM 3749 C C . PHE B 1 122 ? 11.719 -3.705 5.125 1 93.62 122 PHE B C 1
ATOM 3751 O O . PHE B 1 122 ? 10.992 -4.648 5.453 1 93.62 122 PHE B O 1
ATOM 3758 N N . LEU B 1 123 ? 11.305 -2.559 4.621 1 97.5 123 LEU B N 1
ATOM 3759 C CA . LEU B 1 123 ? 9.883 -2.426 4.32 1 97.5 123 LEU B CA 1
ATOM 3760 C C . LEU B 1 123 ? 9.508 -3.264 3.104 1 97.5 123 LEU B C 1
ATOM 3762 O O . LEU B 1 123 ? 10.047 -3.068 2.016 1 97.5 123 LEU B O 1
ATOM 3766 N N . PRO B 1 124 ? 8.633 -4.266 3.326 1 98.62 124 PRO B N 1
ATOM 3767 C CA . PRO B 1 124 ? 8.102 -4.898 2.113 1 98.62 124 PRO B CA 1
ATOM 3768 C C . PRO B 1 124 ? 7.254 -3.947 1.276 1 98.62 124 PRO B C 1
ATOM 3770 O O . PRO B 1 124 ? 6.332 -3.312 1.8 1 98.62 124 PRO B O 1
ATOM 3773 N N . MET B 1 125 ? 7.566 -3.791 0.055 1 98.56 125 MET B N 1
ATOM 3774 C CA . MET B 1 125 ? 6.859 -2.865 -0.823 1 98.56 125 MET B CA 1
ATOM 3775 C C . MET B 1 125 ? 6.402 -3.564 -2.098 1 98.56 125 MET B C 1
ATOM 3777 O O . MET B 1 125 ? 7.082 -4.465 -2.596 1 98.56 125 MET B O 1
ATOM 3781 N N . PHE B 1 126 ? 5.289 -3.121 -2.629 1 98.88 126 PHE B N 1
ATOM 3782 C CA . PHE B 1 126 ? 4.699 -3.682 -3.84 1 98.88 126 PHE B CA 1
ATOM 3783 C C . PHE B 1 126 ? 4.223 -2.572 -4.77 1 98.88 126 PHE B C 1
ATOM 3785 O O . PHE B 1 126 ? 3.777 -1.519 -4.312 1 98.88 126 PHE B O 1
ATOM 3792 N N . ASP B 1 127 ? 4.359 -2.76 -6.008 1 98.31 127 ASP B N 1
ATOM 3793 C CA . ASP B 1 127 ? 3.652 -1.929 -6.977 1 98.31 127 ASP B CA 1
ATOM 3794 C C . ASP B 1 127 ? 2.406 -2.639 -7.5 1 98.31 127 ASP B C 1
ATOM 3796 O O . ASP B 1 127 ? 2.229 -3.838 -7.277 1 98.31 127 ASP B O 1
ATOM 3800 N N . ALA B 1 128 ? 1.501 -1.877 -8.07 1 98.75 128 ALA B N 1
ATOM 3801 C CA . ALA B 1 128 ? 0.251 -2.453 -8.562 1 98.75 128 ALA B CA 1
ATOM 3802 C C . ALA B 1 128 ? -0.234 -1.728 -9.812 1 98.75 128 ALA B C 1
ATOM 3804 O O . ALA B 1 128 ? 0.051 -0.542 -10 1 98.75 128 ALA B O 1
ATOM 3805 N N . ARG B 1 129 ? -0.935 -2.439 -10.633 1 98.38 129 ARG B N 1
ATOM 3806 C CA . ARG B 1 129 ? -1.596 -1.89 -11.812 1 98.38 129 ARG B CA 1
ATOM 3807 C C . ARG B 1 129 ? -2.922 -2.596 -12.078 1 98.38 129 ARG B C 1
ATOM 3809 O O . ARG B 1 129 ? -3.102 -3.754 -11.695 1 98.38 129 ARG B O 1
ATOM 3816 N N . ALA B 1 130 ? -3.795 -1.844 -12.68 1 98.62 130 ALA B N 1
ATOM 3817 C CA . ALA B 1 130 ? -5.094 -2.402 -13.039 1 98.62 130 ALA B CA 1
ATOM 3818 C C . ALA B 1 130 ? -5.23 -2.535 -14.555 1 98.62 130 ALA B C 1
ATOM 3820 O O . ALA B 1 130 ? -4.824 -1.64 -15.297 1 98.62 130 ALA B O 1
ATOM 3821 N N . VAL B 1 131 ? -5.758 -3.67 -15.023 1 98.56 131 VAL B N 1
ATOM 3822 C CA . VAL B 1 131 ? -5.996 -3.934 -16.438 1 98.56 131 VAL B CA 1
ATOM 3823 C C . VAL B 1 131 ? -7.418 -4.453 -16.641 1 98.56 131 VAL B C 1
ATOM 3825 O O . VAL B 1 131 ? -7.906 -5.258 -15.844 1 98.56 131 VAL B O 1
ATOM 3828 N N . CYS B 1 132 ? -8.094 -3.996 -17.672 1 98.44 132 CYS B N 1
ATOM 3829 C CA . CYS B 1 132 ? -9.445 -4.438 -17.984 1 98.44 132 CYS B CA 1
ATOM 3830 C C . CYS B 1 132 ? -9.438 -5.48 -19.094 1 98.44 132 CYS B C 1
ATOM 3832 O O . CYS B 1 132 ? -8.789 -5.285 -20.125 1 98.44 132 CYS B O 1
ATOM 3834 N N . TYR B 1 133 ? -10.102 -6.57 -18.859 1 98.25 133 TYR B N 1
ATOM 3835 C CA . TYR B 1 133 ? -10.312 -7.598 -19.875 1 98.25 133 TYR B CA 1
ATOM 3836 C C . TYR B 1 133 ? -11.789 -7.703 -20.234 1 98.25 133 TYR B C 1
ATOM 3838 O O . TYR B 1 133 ? -12.633 -7.969 -19.375 1 98.25 133 TYR B O 1
ATOM 3846 N N . PRO B 1 134 ? -12.148 -7.598 -21.453 1 96.75 134 PRO B N 1
ATOM 3847 C CA . PRO B 1 134 ? -13.547 -7.441 -21.844 1 96.75 134 PRO B CA 1
ATOM 3848 C C . PRO B 1 134 ? -14.344 -8.734 -21.719 1 96.75 134 PRO B C 1
ATOM 3850 O O . PRO B 1 134 ? -15.539 -8.703 -21.406 1 96.75 134 PRO B O 1
ATOM 3853 N N . ASP B 1 135 ? -13.719 -9.906 -22.031 1 95.56 135 ASP B N 1
ATOM 3854 C CA . ASP B 1 135 ? -14.477 -11.148 -21.969 1 95.56 135 ASP B CA 1
ATOM 3855 C C . ASP B 1 135 ? -13.711 -12.227 -21.203 1 95.56 135 ASP B C 1
ATOM 3857 O O . ASP B 1 135 ? -12.539 -12.039 -20.875 1 95.56 135 ASP B O 1
ATOM 3861 N N . PHE B 1 136 ? -14.383 -13.289 -20.953 1 95.81 136 PHE B N 1
ATOM 3862 C CA . PHE B 1 136 ? -13.82 -14.336 -20.109 1 95.81 136 PHE B CA 1
ATOM 3863 C C . PHE B 1 136 ? -12.648 -15.016 -20.812 1 95.81 136 PHE B C 1
ATOM 3865 O O . PHE B 1 136 ? -11.68 -15.414 -20.156 1 95.81 136 PHE B O 1
ATOM 3872 N N . LYS B 1 137 ? -12.734 -15.133 -22.078 1 95.75 137 LYS B N 1
ATOM 3873 C CA . LYS B 1 137 ? -11.633 -15.734 -22.812 1 95.75 137 LYS B CA 1
ATOM 3874 C C . LYS B 1 137 ? -10.344 -14.938 -22.625 1 95.75 137 LYS B C 1
ATOM 3876 O O . LYS B 1 137 ? -9.273 -15.523 -22.406 1 95.75 137 LYS B O 1
ATOM 3881 N N . ASN B 1 138 ? -10.445 -13.602 -22.734 1 97.19 138 ASN B N 1
ATOM 3882 C CA . ASN B 1 138 ? -9.273 -12.75 -22.5 1 97.19 138 ASN B CA 1
ATOM 3883 C C . ASN B 1 138 ? -8.742 -12.891 -21.078 1 97.19 138 ASN B C 1
ATOM 3885 O O . ASN B 1 138 ? -7.527 -12.953 -20.875 1 97.19 138 ASN B O 1
ATOM 3889 N N . LEU B 1 139 ? -9.656 -12.945 -20.156 1 97.56 139 LEU B N 1
ATOM 3890 C CA . LEU B 1 139 ? -9.266 -13.102 -18.766 1 97.56 139 LEU B CA 1
ATOM 3891 C C . LEU B 1 139 ? -8.555 -14.43 -18.531 1 97.56 139 LEU B C 1
ATOM 3893 O O . LEU B 1 139 ? -7.5 -14.484 -17.906 1 97.56 139 LEU B O 1
ATOM 3897 N N . ARG B 1 140 ? -9.156 -15.508 -18.984 1 96.94 140 ARG B N 1
ATOM 3898 C CA . ARG B 1 140 ? -8.57 -16.844 -18.844 1 96.94 140 ARG B CA 1
ATOM 3899 C C . ARG B 1 140 ? -7.184 -16.906 -19.484 1 96.94 140 ARG B C 1
ATOM 3901 O O . ARG B 1 140 ? -6.262 -17.5 -18.906 1 96.94 140 ARG B O 1
ATOM 3908 N N . ASP B 1 141 ? -7.074 -16.328 -20.656 1 97.62 141 ASP B N 1
ATOM 3909 C CA . ASP B 1 141 ? -5.777 -16.312 -21.328 1 97.62 141 ASP B CA 1
ATOM 3910 C C . ASP B 1 141 ? -4.742 -15.547 -20.516 1 97.62 141 ASP B C 1
ATOM 3912 O O . ASP B 1 141 ? -3.564 -15.914 -20.5 1 97.62 141 ASP B O 1
ATOM 3916 N N . TYR B 1 142 ? -5.184 -14.523 -19.875 1 98.25 142 TYR B N 1
ATOM 3917 C CA . TYR B 1 142 ? -4.285 -13.789 -18.984 1 98.25 142 TYR B CA 1
ATOM 3918 C C . TYR B 1 142 ? -3.785 -14.688 -17.859 1 98.25 142 TYR B C 1
ATOM 3920 O O . TYR B 1 142 ? -2.584 -14.742 -17.578 1 98.25 142 TYR B O 1
ATOM 3928 N N . LEU B 1 143 ? -4.688 -15.328 -17.219 1 98.31 143 LEU B N 1
ATOM 3929 C CA . LEU B 1 143 ? -4.32 -16.203 -16.125 1 98.31 143 LEU B CA 1
ATOM 3930 C C . LEU B 1 143 ? -3.443 -17.359 -16.609 1 98.31 143 LEU B C 1
ATOM 3932 O O . LEU B 1 143 ? -2.502 -17.766 -15.922 1 98.31 143 LEU B O 1
ATOM 3936 N N . ASN B 1 144 ? -3.76 -17.875 -17.812 1 97.94 144 ASN B N 1
ATOM 3937 C CA . ASN B 1 144 ? -2.906 -18.875 -18.422 1 97.94 144 ASN B CA 1
ATOM 3938 C C . ASN B 1 144 ? 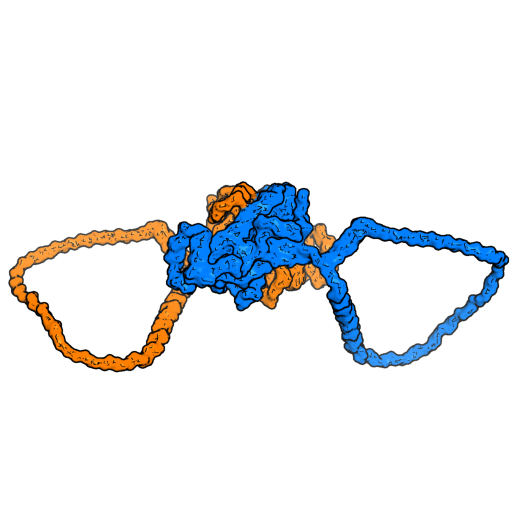-1.486 -18.359 -18.641 1 97.94 144 ASN B C 1
ATOM 3940 O O . ASN B 1 144 ? -0.515 -19.062 -18.375 1 97.94 144 ASN B O 1
ATOM 3944 N N . TRP B 1 145 ? -1.478 -17.172 -19.125 1 97.75 145 TRP B N 1
ATOM 3945 C CA . TRP B 1 145 ? -0.186 -16.547 -19.375 1 97.75 145 TRP B CA 1
ATOM 3946 C C . TRP B 1 145 ? 0.632 -16.469 -18.078 1 97.75 145 TRP B C 1
ATOM 3948 O O . TRP B 1 145 ? 1.832 -16.75 -18.094 1 97.75 145 TRP B O 1
ATOM 3958 N N . ARG B 1 146 ? 0.039 -16.094 -16.984 1 97.81 146 ARG B N 1
ATOM 3959 C CA . ARG B 1 146 ? 0.741 -15.992 -15.703 1 97.81 146 ARG B CA 1
ATOM 3960 C C . ARG B 1 146 ? 1.198 -17.359 -15.219 1 97.81 146 ARG B C 1
ATOM 3962 O O . ARG B 1 146 ? 2.299 -17.5 -14.68 1 97.81 146 ARG B O 1
ATOM 3969 N N . GLN B 1 147 ? 0.356 -18.406 -15.336 1 98 147 GLN B N 1
ATOM 3970 C CA . GLN B 1 147 ? 0.741 -19.719 -14.852 1 98 147 GLN B CA 1
ATOM 3971 C C . GLN B 1 147 ? 1.852 -20.328 -15.711 1 98 147 GLN B C 1
ATOM 3973 O O . GLN B 1 147 ? 2.748 -21 -15.195 1 98 147 GLN B O 1
ATOM 3978 N N . VAL B 1 148 ? 1.776 -20.094 -17.031 1 96.62 148 VAL B N 1
ATOM 3979 C CA . VAL B 1 148 ? 2.857 -20.531 -17.891 1 96.62 148 VAL B CA 1
ATOM 3980 C C . VAL B 1 148 ? 4.168 -19.875 -17.484 1 96.62 148 VAL B C 1
ATOM 3982 O O . VAL B 1 148 ? 5.207 -20.531 -17.406 1 96.62 148 VAL B O 1
ATOM 3985 N N . ASP B 1 149 ? 4.066 -18.594 -17.219 1 96.19 149 ASP B N 1
ATOM 3986 C CA . ASP B 1 149 ? 5.238 -17.875 -16.75 1 96.19 149 ASP B CA 1
ATOM 3987 C C . ASP B 1 149 ? 5.781 -18.469 -15.453 1 96.19 149 ASP B C 1
ATOM 3989 O O . ASP B 1 149 ? 6.996 -18.562 -15.273 1 96.19 149 ASP B O 1
ATOM 3993 N N . CYS B 1 150 ? 4.91 -18.812 -14.555 1 97.56 150 CYS B N 1
ATOM 3994 C CA . CYS B 1 150 ? 5.289 -19.469 -13.312 1 97.56 150 CYS B CA 1
ATOM 3995 C C . CYS B 1 150 ? 6.078 -20.734 -13.578 1 97.56 150 CYS B C 1
ATOM 3997 O O . CYS B 1 150 ? 7.141 -20.953 -12.992 1 97.56 150 CYS B O 1
ATOM 3999 N N . HIS B 1 151 ? 5.602 -21.578 -14.461 1 96.19 151 HIS B N 1
ATOM 4000 C CA . HIS B 1 151 ? 6.234 -22.859 -14.805 1 96.19 151 HIS B CA 1
ATOM 4001 C C . HIS B 1 151 ? 7.609 -22.641 -15.422 1 96.19 151 HIS B C 1
ATOM 4003 O O . HIS B 1 151 ? 8.586 -23.281 -15.016 1 96.19 151 HIS B O 1
ATOM 4009 N N . ILE B 1 152 ? 7.672 -21.734 -16.328 1 94.88 152 ILE B N 1
ATOM 4010 C CA . ILE B 1 152 ? 8.914 -21.469 -17.062 1 94.88 152 ILE B CA 1
ATOM 4011 C C . ILE B 1 152 ? 9.977 -20.953 -16.078 1 94.88 152 ILE B C 1
ATOM 4013 O O . ILE B 1 152 ? 11.094 -21.469 -16.047 1 94.88 152 ILE B O 1
ATOM 4017 N N . ASN B 1 153 ? 9.602 -20 -15.312 1 95.62 153 ASN B N 1
ATOM 4018 C CA . ASN B 1 153 ? 10.547 -19.391 -14.383 1 95.62 153 ASN B CA 1
ATOM 4019 C C . ASN B 1 153 ? 10.977 -20.375 -13.297 1 95.62 153 ASN B C 1
ATOM 4021 O O . ASN B 1 153 ? 12.148 -20.438 -12.93 1 95.62 153 ASN B O 1
ATOM 4025 N N . ASN B 1 154 ? 10.039 -21.109 -12.781 1 97.5 154 ASN B N 1
ATOM 4026 C CA . ASN B 1 154 ? 10.383 -22.047 -11.711 1 97.5 154 ASN B CA 1
ATOM 4027 C C . ASN B 1 154 ? 11.258 -23.188 -12.227 1 97.5 154 ASN B C 1
ATOM 4029 O O . ASN B 1 154 ? 12.156 -23.641 -11.516 1 97.5 154 ASN B O 1
ATOM 4033 N N . LEU B 1 155 ? 10.977 -23.719 -13.43 1 97.38 155 LEU B N 1
ATOM 4034 C CA . LEU B 1 155 ? 11.82 -24.75 -14.008 1 97.38 155 LEU B CA 1
ATOM 4035 C C . LEU B 1 155 ? 13.258 -24.266 -14.156 1 97.38 155 LEU B C 1
ATOM 4037 O O . LEU B 1 155 ? 14.203 -24.969 -13.781 1 97.38 155 LEU B O 1
ATOM 4041 N N . TYR B 1 156 ? 13.383 -23.078 -14.703 1 96.81 156 TYR B N 1
ATOM 4042 C CA . TYR B 1 156 ? 14.703 -22.484 -14.828 1 96.81 156 TYR B CA 1
ATOM 4043 C C . TYR B 1 156 ? 15.375 -22.359 -13.469 1 96.81 156 TYR B C 1
ATOM 4045 O O . TYR B 1 156 ? 16.516 -22.781 -13.289 1 96.81 156 TYR B O 1
ATOM 4053 N N . ASN B 1 157 ? 14.688 -21.734 -12.547 1 97.12 157 ASN B N 1
ATOM 4054 C CA . ASN B 1 157 ? 15.258 -21.469 -11.227 1 97.12 157 ASN B CA 1
ATOM 4055 C C . ASN B 1 157 ? 15.602 -22.766 -10.492 1 97.12 157 ASN B C 1
ATOM 4057 O O . ASN B 1 157 ? 16.594 -22.828 -9.766 1 97.12 157 ASN B O 1
ATOM 4061 N N . THR B 1 158 ? 14.727 -23.75 -10.617 1 97.81 158 THR B N 1
ATOM 4062 C CA . THR B 1 158 ? 15.008 -25.047 -10.008 1 97.81 158 THR B CA 1
ATOM 4063 C C . THR B 1 158 ? 16.297 -25.641 -10.555 1 97.81 158 THR B C 1
ATOM 4065 O O . THR B 1 158 ? 17.141 -26.109 -9.797 1 97.81 158 THR B O 1
ATOM 4068 N N . CYS B 1 159 ? 16.422 -25.609 -11.82 1 97.62 159 CYS B N 1
ATOM 4069 C CA . CYS B 1 159 ? 17.641 -26.125 -12.445 1 97.62 159 CYS B CA 1
ATOM 4070 C C . CYS B 1 159 ? 18.859 -25.312 -11.992 1 97.62 159 CYS B C 1
ATOM 4072 O O . CYS B 1 159 ? 19.859 -25.891 -11.578 1 97.62 159 CYS B O 1
ATOM 4074 N N . PHE B 1 160 ? 18.797 -24.047 -12.102 1 97.81 160 PHE B N 1
ATOM 4075 C CA . PHE B 1 160 ? 19.875 -23.125 -11.758 1 97.81 160 PHE B CA 1
ATOM 4076 C C . PHE B 1 160 ? 20.359 -23.375 -10.336 1 97.81 160 PHE B C 1
ATOM 4078 O O . PHE B 1 160 ? 21.547 -23.641 -10.117 1 97.81 160 PHE B O 1
ATOM 4085 N N . TRP B 1 161 ? 19.438 -23.328 -9.422 1 97.44 161 TRP B N 1
ATOM 4086 C CA . TRP B 1 161 ? 19.828 -23.406 -8.016 1 97.44 161 TRP B CA 1
ATOM 4087 C C . TRP B 1 161 ? 20.25 -24.812 -7.652 1 97.44 161 TRP B C 1
ATOM 4089 O O . TRP B 1 161 ? 21.094 -25 -6.766 1 97.44 161 TRP B O 1
ATOM 4099 N N . THR B 1 162 ? 19.688 -25.844 -8.328 1 97.62 162 THR B N 1
ATOM 4100 C CA . THR B 1 162 ? 20.156 -27.203 -8.125 1 97.62 162 THR B CA 1
ATOM 4101 C C . THR B 1 162 ? 21.625 -27.328 -8.547 1 97.62 162 THR B C 1
ATOM 4103 O O . THR B 1 162 ? 22.438 -27.922 -7.832 1 97.62 162 THR B O 1
ATOM 4106 N N . MET B 1 163 ? 21.906 -26.75 -9.68 1 97.5 163 MET B N 1
ATOM 4107 C CA . MET B 1 163 ? 23.281 -26.797 -10.18 1 97.5 163 MET B CA 1
ATOM 4108 C C . MET B 1 163 ? 24.219 -26.047 -9.25 1 97.5 163 MET B C 1
ATOM 4110 O O . MET B 1 163 ? 25.359 -26.469 -9.031 1 97.5 163 MET B O 1
ATOM 4114 N N . VAL B 1 164 ? 23.781 -24.969 -8.727 1 97.44 164 VAL B N 1
ATOM 4115 C CA . VAL B 1 164 ? 24.609 -24.141 -7.859 1 97.44 164 VAL B CA 1
ATOM 4116 C C . VAL B 1 164 ? 24.766 -24.812 -6.5 1 97.44 164 VAL B C 1
ATOM 4118 O O . VAL B 1 164 ? 25.891 -24.969 -6 1 97.44 164 VAL B O 1
ATOM 4121 N N . GLN B 1 165 ? 23.688 -25.219 -5.949 1 96.88 165 GLN B N 1
ATOM 4122 C CA . GLN B 1 165 ? 23.688 -25.703 -4.574 1 96.88 165 GLN B CA 1
ATOM 4123 C C . GLN B 1 165 ? 24.172 -27.156 -4.504 1 96.88 165 GLN B C 1
ATOM 4125 O O . GLN B 1 165 ? 25 -27.5 -3.654 1 96.88 165 GLN B O 1
ATOM 4130 N N . LYS B 1 166 ? 23.672 -28 -5.301 1 95.69 166 LYS B N 1
ATOM 4131 C CA . LYS B 1 166 ? 24.016 -29.422 -5.266 1 95.69 166 LYS B CA 1
ATOM 4132 C C . LYS B 1 166 ? 25.188 -29.734 -6.195 1 95.69 166 LYS B C 1
ATOM 4134 O O . LYS B 1 166 ? 25.969 -30.641 -5.926 1 95.69 166 LYS B O 1
ATOM 4139 N N . GLY B 1 167 ? 25.25 -28.984 -7.258 1 95.31 167 GLY B N 1
ATOM 4140 C CA . GLY B 1 167 ? 26.297 -29.234 -8.234 1 95.31 167 GLY B CA 1
ATOM 4141 C C . GLY B 1 167 ? 27.562 -28.438 -7.965 1 95.31 167 GLY B C 1
ATOM 4142 O O . GLY B 1 167 ? 28.562 -28.594 -8.672 1 95.31 167 GLY B O 1
ATOM 4143 N N . ASN B 1 168 ? 27.484 -27.562 -6.961 1 95.12 168 ASN B N 1
ATOM 4144 C CA . ASN B 1 168 ? 28.609 -26.719 -6.566 1 95.12 168 ASN B CA 1
ATOM 4145 C C . ASN B 1 168 ? 29.109 -25.891 -7.73 1 95.12 168 ASN B C 1
ATOM 4147 O O . ASN B 1 168 ? 30.328 -25.703 -7.891 1 95.12 168 ASN B O 1
ATOM 4151 N N . MET B 1 169 ? 28.219 -25.531 -8.562 1 95.69 169 MET B N 1
ATOM 4152 C CA . MET B 1 169 ? 28.562 -24.656 -9.68 1 95.69 169 MET B CA 1
ATOM 4153 C C . MET B 1 169 ? 28.453 -23.203 -9.281 1 95.69 169 MET B C 1
ATOM 4155 O O . MET B 1 169 ? 27.641 -22.844 -8.414 1 95.69 169 MET B O 1
ATOM 4159 N N . THR B 1 170 ? 29.281 -22.422 -9.93 1 97.06 170 THR B N 1
ATOM 4160 C CA . THR B 1 170 ? 29.109 -20.984 -9.734 1 97.06 170 THR B CA 1
ATOM 4161 C C . THR B 1 170 ? 27.859 -20.5 -10.453 1 97.06 170 THR B C 1
ATOM 4163 O O . THR B 1 170 ? 27.438 -21.078 -11.453 1 97.06 170 THR B O 1
ATOM 4166 N N . PRO B 1 171 ? 27.266 -19.438 -9.984 1 95.88 171 PRO B N 1
ATOM 4167 C CA . PRO B 1 171 ? 26.094 -18.875 -10.664 1 95.88 171 PRO B CA 1
ATOM 4168 C C . PRO B 1 171 ? 26.359 -18.547 -12.133 1 95.88 171 PRO B C 1
ATOM 4170 O O . PRO B 1 171 ? 25.5 -18.781 -12.984 1 95.88 171 PRO B O 1
ATOM 4173 N N . GLN B 1 172 ? 27.469 -18.078 -12.375 1 96.25 172 GLN B N 1
ATOM 4174 C CA . GLN B 1 172 ? 27.828 -17.703 -13.742 1 96.25 172 GLN B CA 1
ATOM 4175 C C . GLN B 1 172 ? 27.844 -18.922 -14.656 1 96.25 172 GLN B C 1
ATOM 4177 O O . GLN B 1 172 ? 27.328 -18.875 -15.773 1 96.25 172 GLN B O 1
ATOM 4182 N N . LYS B 1 173 ? 28.469 -19.938 -14.227 1 95.81 173 LYS B N 1
ATOM 4183 C CA . LYS B 1 173 ? 28.547 -21.172 -15.008 1 95.81 173 LYS B CA 1
ATOM 4184 C C . LYS B 1 173 ? 27.156 -21.766 -15.227 1 95.81 173 LYS B C 1
ATOM 4186 O O . LYS B 1 173 ? 26.844 -22.234 -16.312 1 95.81 173 LYS B O 1
ATOM 4191 N N . ALA B 1 174 ? 26.422 -21.859 -14.172 1 96.62 174 ALA B N 1
ATOM 4192 C CA . ALA B 1 174 ? 25.047 -22.391 -14.266 1 96.62 174 ALA B CA 1
ATOM 4193 C C . ALA B 1 174 ? 24.25 -21.609 -15.305 1 96.62 174 ALA B C 1
ATOM 4195 O O . ALA B 1 174 ? 23.516 -22.203 -16.109 1 96.62 174 ALA B O 1
ATOM 4196 N N . GLN B 1 175 ? 24.359 -20.297 -15.25 1 95.81 175 GLN B N 1
ATOM 4197 C CA . GLN B 1 175 ? 23.656 -19.438 -16.203 1 95.81 175 GLN B CA 1
ATOM 4198 C C . GLN B 1 175 ? 24.078 -19.719 -17.625 1 95.81 175 GLN B C 1
ATOM 4200 O O . GLN B 1 175 ? 23.25 -19.734 -18.547 1 95.81 175 GLN B O 1
ATOM 4205 N N . GLU B 1 176 ? 25.312 -19.891 -17.828 1 95.06 176 GLU B N 1
ATOM 4206 C CA . GLU B 1 176 ? 25.844 -20.156 -19.156 1 95.06 176 GLU B CA 1
ATOM 4207 C C . GLU B 1 176 ? 25.281 -21.469 -19.719 1 95.06 176 GLU B C 1
ATOM 4209 O O . GLU B 1 176 ? 24.969 -21.547 -20.906 1 95.06 176 GLU B O 1
ATOM 4214 N N . ILE B 1 177 ? 25.203 -22.438 -18.906 1 93.62 177 ILE B N 1
ATOM 4215 C CA . ILE B 1 177 ? 24.703 -23.75 -19.312 1 93.62 177 ILE B CA 1
ATOM 4216 C C . ILE B 1 177 ? 23.219 -23.641 -19.672 1 93.62 177 ILE B C 1
ATOM 4218 O O . ILE B 1 177 ? 22.766 -24.25 -20.641 1 93.62 177 ILE B O 1
ATOM 4222 N N . LEU B 1 178 ? 22.516 -22.781 -18.953 1 95.56 178 LEU B N 1
ATOM 4223 C CA . LEU B 1 178 ? 21.062 -22.766 -19.047 1 95.56 178 LEU B CA 1
ATOM 4224 C C . LEU B 1 178 ? 20.609 -21.766 -20.109 1 95.56 178 LEU B C 1
ATOM 4226 O O . LEU B 1 178 ? 19.469 -21.812 -20.562 1 95.56 178 LEU B O 1
ATOM 4230 N N . LYS B 1 179 ? 21.312 -20.719 -20.438 1 90.12 179 LYS B N 1
ATOM 4231 C CA . LYS B 1 179 ? 20.953 -19.562 -21.266 1 90.12 179 LYS B CA 1
ATOM 4232 C C . LYS B 1 179 ? 20.25 -20.016 -22.547 1 90.12 179 LYS B C 1
ATOM 4234 O O . LYS B 1 179 ? 19.266 -19.391 -22.969 1 90.12 179 LYS B O 1
ATOM 4239 N N . ASP B 1 180 ? 20.625 -21.094 -23.109 1 85.88 180 ASP B N 1
ATOM 4240 C CA . ASP B 1 180 ? 20.031 -21.453 -24.391 1 85.88 180 ASP B CA 1
ATOM 4241 C C . ASP B 1 180 ? 19.359 -22.828 -24.328 1 85.88 180 ASP B C 1
ATOM 4243 O O . ASP B 1 180 ? 19.219 -23.5 -25.344 1 85.88 180 ASP B O 1
ATOM 4247 N N . THR B 1 181 ? 18.891 -23.109 -23.203 1 88.56 181 THR B N 1
ATOM 4248 C CA . THR B 1 181 ? 18.25 -24.406 -23.062 1 88.56 181 THR B CA 1
ATOM 4249 C C . THR B 1 181 ? 16.734 -24.281 -23.141 1 88.56 181 THR B C 1
ATOM 4251 O O . THR B 1 181 ? 16.172 -23.25 -22.766 1 88.56 181 THR B O 1
ATOM 4254 N N . LEU B 1 182 ? 16.141 -25.25 -23.672 1 90.25 182 LEU B N 1
ATOM 4255 C CA . LEU B 1 182 ? 14.688 -25.375 -23.688 1 90.25 182 LEU B CA 1
ATOM 4256 C C . LEU B 1 182 ? 14.203 -26.234 -22.531 1 90.25 182 LEU B C 1
ATOM 4258 O O . LEU B 1 182 ? 15.008 -26.766 -21.766 1 90.25 182 LEU B O 1
ATOM 4262 N N . SER B 1 183 ? 12.93 -26.359 -22.359 1 93 183 SER B N 1
ATOM 4263 C CA . SER B 1 183 ? 12.32 -27.062 -21.25 1 93 183 SER B CA 1
ATOM 4264 C C . SER B 1 183 ? 12.82 -28.5 -21.156 1 93 183 SER B C 1
ATOM 4266 O O . SER B 1 183 ? 13.102 -29 -20.062 1 93 183 SER B O 1
ATOM 4268 N N . ASP B 1 184 ? 12.93 -29.125 -22.266 1 94.12 184 ASP B N 1
ATOM 4269 C CA . ASP B 1 184 ? 13.328 -30.531 -22.297 1 94.12 184 ASP B CA 1
ATOM 4270 C C . ASP B 1 184 ? 14.727 -30.719 -21.719 1 94.12 184 ASP B C 1
ATOM 4272 O O . ASP B 1 184 ? 14.969 -31.656 -20.953 1 94.12 184 ASP B O 1
ATOM 4276 N N . ARG B 1 185 ? 15.625 -29.922 -22.141 1 94.81 185 ARG B N 1
ATOM 4277 C CA . ARG B 1 185 ? 17 -30.016 -21.672 1 94.81 185 ARG B CA 1
ATOM 4278 C C . ARG B 1 185 ? 17.094 -29.766 -20.172 1 94.81 185 ARG B C 1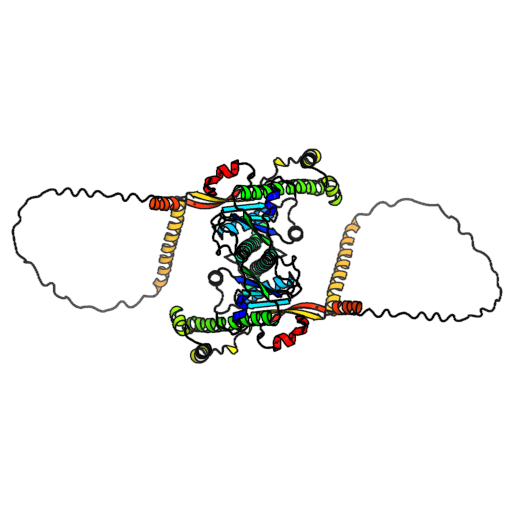
ATOM 4280 O O . ARG B 1 185 ? 17.875 -30.422 -19.469 1 94.81 185 ARG B O 1
ATOM 4287 N N . LYS B 1 186 ? 16.391 -28.828 -19.656 1 97.12 186 LYS B N 1
ATOM 4288 C CA . LYS B 1 186 ? 16.391 -28.547 -18.219 1 97.12 186 LYS B CA 1
ATOM 4289 C C . LYS B 1 186 ? 15.859 -29.734 -17.438 1 97.12 186 LYS B C 1
ATOM 4291 O O . LYS B 1 186 ? 16.422 -30.094 -16.391 1 97.12 186 LYS B O 1
ATOM 4296 N N . ASN B 1 187 ? 14.812 -30.328 -17.969 1 96.56 187 ASN B N 1
ATOM 4297 C CA . ASN B 1 187 ? 14.281 -31.531 -17.328 1 96.56 187 ASN B CA 1
ATOM 4298 C C . ASN B 1 187 ? 15.305 -32.656 -17.328 1 96.56 187 ASN B C 1
ATOM 4300 O O . ASN B 1 187 ? 15.406 -33.406 -16.359 1 96.56 187 ASN B O 1
ATOM 4304 N N . GLU B 1 188 ? 16 -32.75 -18.391 1 96.56 188 GLU B N 1
ATOM 4305 C CA . GLU B 1 188 ? 17.031 -33.75 -18.5 1 96.56 188 GLU B CA 1
ATOM 4306 C C . GLU B 1 188 ? 18.141 -33.531 -17.484 1 96.56 188 GLU B C 1
ATOM 4308 O O . GLU B 1 188 ? 18.594 -34.5 -16.828 1 96.56 188 GLU B O 1
ATOM 4313 N N . ILE B 1 189 ? 18.547 -32.312 -17.422 1 96.06 189 ILE B N 1
ATOM 4314 C CA . ILE B 1 189 ? 19.578 -31.984 -16.453 1 96.06 189 ILE B CA 1
ATOM 4315 C C . ILE B 1 189 ? 19.125 -32.344 -15.047 1 96.06 189 ILE B C 1
ATOM 4317 O O . ILE B 1 189 ? 19.844 -33.031 -14.312 1 96.06 189 ILE B O 1
ATOM 4321 N N . LEU B 1 190 ? 17.984 -31.953 -14.648 1 97.62 190 LEU B N 1
ATOM 4322 C CA . LEU B 1 190 ? 17.453 -32.219 -13.312 1 97.62 190 LEU B CA 1
ATOM 4323 C C . LEU B 1 190 ? 17.359 -33.719 -13.055 1 97.62 190 LEU B C 1
ATOM 4325 O O . LEU B 1 190 ? 17.781 -34.188 -12.008 1 97.62 190 LEU B O 1
ATOM 4329 N N . PHE B 1 191 ? 16.812 -34.406 -14.016 1 97.31 191 PHE B N 1
ATOM 4330 C CA . PHE B 1 191 ? 16.531 -35.844 -13.836 1 97.31 191 PHE B CA 1
ATOM 4331 C C . PHE B 1 191 ? 17.828 -36.656 -13.906 1 97.31 191 PHE B C 1
ATOM 4333 O O . PHE B 1 191 ? 18.125 -37.406 -13 1 97.31 191 PHE B O 1
ATOM 4340 N N . ASN B 1 192 ? 18.594 -36.469 -14.922 1 97.19 192 ASN B N 1
ATOM 4341 C CA . ASN B 1 192 ? 19.766 -37.281 -15.188 1 97.19 192 ASN B CA 1
ATOM 4342 C C . ASN B 1 192 ? 20.922 -36.969 -14.25 1 97.19 192 ASN B C 1
ATOM 4344 O O . ASN B 1 192 ? 21.609 -37.844 -13.758 1 97.19 192 ASN B O 1
ATOM 4348 N N . ASP B 1 193 ? 21.078 -35.688 -14.047 1 96.19 193 ASP B N 1
ATOM 4349 C CA . ASP B 1 193 ? 22.266 -35.281 -13.305 1 96.19 193 ASP B CA 1
ATOM 4350 C C . ASP B 1 193 ? 21.984 -35.219 -11.812 1 96.19 193 ASP B C 1
ATOM 4352 O O . ASP B 1 193 ? 22.891 -35.406 -10.992 1 96.19 193 ASP B O 1
ATOM 4356 N N . TYR B 1 194 ? 20.781 -34.969 -11.438 1 97.25 194 TYR B N 1
ATOM 4357 C CA . TYR B 1 194 ? 20.562 -34.719 -10.023 1 97.25 194 TYR B CA 1
ATOM 4358 C C . TYR B 1 194 ? 19.422 -35.562 -9.477 1 97.25 194 TYR B C 1
ATOM 4360 O O . TYR B 1 194 ? 19.094 -35.469 -8.297 1 97.25 194 TYR B O 1
ATOM 4368 N N . GLY B 1 195 ? 18.734 -36.344 -10.328 1 97.44 195 GLY B N 1
ATOM 4369 C CA . GLY B 1 195 ? 17.688 -37.25 -9.883 1 97.44 195 GLY B CA 1
ATOM 4370 C C . GLY B 1 195 ? 16.422 -36.531 -9.461 1 97.44 195 GLY B C 1
ATOM 4371 O O . GLY B 1 195 ? 15.664 -37.062 -8.625 1 97.44 195 GLY B O 1
ATOM 4372 N N . ILE B 1 196 ? 16.234 -35.375 -9.938 1 97.44 196 ILE B N 1
ATOM 4373 C CA . ILE B 1 196 ? 15.062 -34.594 -9.578 1 97.44 196 ILE B CA 1
ATOM 4374 C C . ILE B 1 196 ? 14.031 -34.656 -10.703 1 97.44 196 ILE B C 1
ATOM 4376 O O . ILE B 1 196 ? 14.336 -34.312 -11.852 1 97.44 196 ILE B O 1
ATOM 4380 N N . ASN B 1 197 ? 12.852 -35.219 -10.422 1 97.75 197 ASN B N 1
ATOM 4381 C CA . ASN B 1 197 ? 11.711 -35.125 -11.336 1 97.75 197 ASN B CA 1
ATOM 4382 C C . ASN B 1 197 ? 10.883 -33.875 -11.102 1 97.75 197 ASN B C 1
ATOM 4384 O O . ASN B 1 197 ? 10.133 -33.781 -10.133 1 97.75 197 ASN B O 1
ATOM 4388 N N . TYR B 1 198 ? 11.016 -32.969 -11.984 1 97.25 198 TYR B N 1
ATOM 4389 C CA . TYR B 1 198 ? 10.375 -31.672 -11.836 1 97.25 198 TYR B CA 1
ATOM 4390 C C . TYR B 1 198 ? 8.867 -31.812 -11.648 1 97.25 198 TYR B C 1
ATOM 4392 O O . TYR B 1 198 ? 8.258 -31.078 -10.875 1 97.25 198 TYR B O 1
ATOM 4400 N N . ALA B 1 199 ? 8.211 -32.75 -12.289 1 95.5 199 ALA B N 1
ATOM 4401 C CA . ALA B 1 199 ? 6.762 -32.938 -12.281 1 95.5 199 ALA B CA 1
ATOM 4402 C C . ALA B 1 199 ? 6.273 -33.344 -10.898 1 95.5 199 ALA B C 1
ATOM 4404 O O . ALA B 1 199 ? 5.082 -33.25 -10.594 1 95.5 199 ALA B O 1
ATOM 4405 N N . LYS B 1 200 ? 7.199 -33.781 -10.047 1 96.31 200 LYS B N 1
ATOM 4406 C CA . LYS B 1 200 ? 6.828 -34.312 -8.727 1 96.31 200 LYS B CA 1
ATOM 4407 C C . LYS B 1 200 ? 7.078 -33.25 -7.645 1 96.31 200 LYS B C 1
ATOM 4409 O O . LYS B 1 200 ? 6.727 -33.469 -6.48 1 96.31 200 LYS B O 1
ATOM 4414 N N . LEU B 1 201 ? 7.648 -32.156 -8.055 1 96.69 201 LEU B N 1
ATOM 4415 C CA . LEU B 1 201 ? 7.852 -31.078 -7.09 1 96.69 201 LEU B CA 1
ATOM 4416 C C . LEU B 1 201 ? 6.52 -30.531 -6.594 1 96.69 201 LEU B C 1
ATOM 4418 O O . LEU B 1 201 ? 5.477 -30.781 -7.203 1 96.69 201 LEU B O 1
ATOM 4422 N N . GLU B 1 202 ? 6.535 -29.844 -5.449 1 96.94 202 GLU B N 1
ATOM 4423 C CA . GLU B 1 202 ? 5.344 -29.234 -4.871 1 96.94 202 GLU B CA 1
ATOM 4424 C C . GLU B 1 202 ? 4.562 -28.453 -5.914 1 96.94 202 GLU B C 1
ATOM 4426 O O . GLU B 1 202 ? 5.129 -27.594 -6.602 1 96.94 202 GLU B O 1
ATOM 4431 N N . PRO B 1 203 ? 3.225 -28.703 -6.082 1 98.06 203 PRO B N 1
ATOM 4432 C CA . PRO B 1 203 ? 2.424 -28.047 -7.109 1 98.06 203 PRO B CA 1
ATOM 4433 C C . PRO B 1 203 ? 2.438 -26.516 -6.977 1 98.06 203 PRO B C 1
ATOM 4435 O O . PRO B 1 203 ? 2.4 -25.812 -7.984 1 98.06 203 PRO B O 1
ATOM 4438 N N . GLN B 1 204 ? 2.471 -26.062 -5.777 1 98.44 204 GLN B N 1
ATOM 4439 C CA . GLN B 1 204 ? 2.488 -24.625 -5.578 1 98.44 204 GLN B CA 1
ATOM 4440 C C . GLN B 1 204 ? 3.668 -23.969 -6.301 1 98.44 204 GLN B C 1
ATOM 4442 O O . GLN B 1 204 ? 3.549 -22.875 -6.84 1 98.44 204 GLN B O 1
ATOM 4447 N N . PHE B 1 205 ? 4.832 -24.688 -6.285 1 98.31 205 PHE B N 1
ATOM 4448 C CA . PHE B 1 205 ? 6.035 -24.156 -6.918 1 98.31 205 PHE B CA 1
ATOM 4449 C C . PHE B 1 205 ? 5.883 -24.141 -8.43 1 98.31 205 PHE B C 1
ATOM 4451 O O . PHE B 1 205 ? 6.328 -23.188 -9.086 1 98.31 205 PHE B O 1
ATOM 4458 N N . ARG B 1 206 ? 5.176 -25.094 -8.953 1 97.81 206 ARG B N 1
ATOM 4459 C CA . ARG B 1 206 ? 5.121 -25.297 -10.398 1 97.81 206 ARG B CA 1
ATOM 4460 C C . ARG B 1 206 ? 3.943 -24.547 -11.016 1 97.81 206 ARG B C 1
ATOM 4462 O O . ARG B 1 206 ? 3.998 -24.156 -12.18 1 97.81 206 ARG B O 1
ATOM 4469 N N . LYS B 1 207 ? 2.936 -24.422 -10.195 1 98.31 207 LYS B N 1
ATOM 4470 C CA . LYS B 1 207 ? 1.678 -23.953 -10.766 1 98.31 207 LYS B CA 1
ATOM 4471 C C . LYS B 1 207 ? 1.209 -22.672 -10.086 1 98.31 207 LYS B C 1
ATOM 4473 O O . LYS B 1 207 ? 0.208 -22.078 -10.492 1 98.31 207 LYS B O 1
ATOM 4478 N N . GLY B 1 208 ? 1.814 -22.203 -9.07 1 98.62 208 GLY B N 1
ATOM 4479 C CA . GLY B 1 208 ? 1.384 -21.031 -8.32 1 98.62 208 GLY B CA 1
ATOM 4480 C C . GLY B 1 208 ? 0.237 -21.328 -7.375 1 98.62 208 GLY B C 1
ATOM 4481 O O . GLY B 1 208 ? 0.021 -22.469 -6.984 1 98.62 208 GLY B O 1
ATOM 4482 N N . SER B 1 209 ? -0.343 -20.281 -6.887 1 98.81 209 SER B N 1
ATOM 4483 C CA . SER B 1 209 ? -1.474 -20.375 -5.969 1 98.81 209 SER B CA 1
ATOM 4484 C C . SER B 1 209 ? -2.719 -19.719 -6.559 1 98.81 209 SER B C 1
ATOM 4486 O O . SER B 1 209 ? -2.643 -18.609 -7.109 1 98.81 209 SER B O 1
ATOM 4488 N N . THR B 1 210 ? -3.826 -20.406 -6.457 1 98.75 210 THR B N 1
ATOM 4489 C CA . THR B 1 210 ? -5.125 -19.859 -6.848 1 98.75 210 THR B CA 1
ATOM 4490 C C . THR B 1 210 ? -6.062 -19.797 -5.645 1 98.75 210 THR B C 1
ATOM 4492 O O . THR B 1 210 ? -6.27 -20.797 -4.953 1 98.75 210 THR B O 1
ATOM 4495 N N . LEU B 1 211 ? -6.547 -18.625 -5.375 1 98.75 211 LEU B N 1
ATOM 4496 C CA . LEU B 1 211 ? -7.531 -18.453 -4.316 1 98.75 211 LEU B CA 1
ATOM 4497 C C . LEU B 1 211 ? -8.914 -18.172 -4.898 1 98.75 211 LEU B C 1
ATOM 4499 O O . LEU B 1 211 ? -9.055 -17.328 -5.801 1 98.75 211 LEU B O 1
ATOM 4503 N N . ILE B 1 212 ? -9.93 -18.891 -4.406 1 97.81 212 ILE B N 1
ATOM 4504 C CA . ILE B 1 212 ? -11.305 -18.672 -4.855 1 97.81 212 ILE B CA 1
ATOM 4505 C C . ILE B 1 212 ? -12.242 -18.703 -3.654 1 97.81 212 ILE B C 1
ATOM 4507 O O . ILE B 1 212 ? -11.875 -19.172 -2.574 1 97.81 212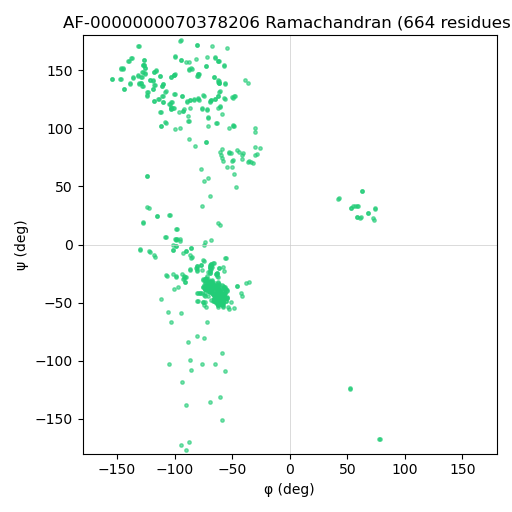 ILE B O 1
ATOM 4511 N N . ARG B 1 213 ? -13.398 -18.141 -3.869 1 94.75 213 ARG B N 1
ATOM 4512 C CA . ARG B 1 213 ? -14.469 -18.188 -2.883 1 94.75 213 ARG B CA 1
ATOM 4513 C C . ARG B 1 213 ? -15.406 -19.359 -3.154 1 94.75 213 ARG B C 1
ATOM 4515 O O . ARG B 1 213 ? -15.906 -19.516 -4.27 1 94.75 213 ARG B O 1
ATOM 4522 N N . VAL B 1 214 ? -15.625 -20.172 -2.107 1 92.19 214 VAL B N 1
ATOM 4523 C CA . VAL B 1 214 ? -16.547 -21.281 -2.248 1 92.19 214 VAL B CA 1
ATOM 4524 C C . VAL B 1 214 ? -17.609 -21.219 -1.151 1 92.19 214 VAL B C 1
ATOM 4526 O O . VAL B 1 214 ? -17.406 -20.609 -0.106 1 92.19 214 VAL B O 1
ATOM 4529 N N . LEU B 1 215 ? -18.766 -21.75 -1.476 1 86.38 215 LEU B N 1
ATOM 4530 C CA . LEU B 1 215 ? -19.844 -21.844 -0.497 1 86.38 215 LEU B CA 1
ATOM 4531 C C . LEU B 1 215 ? -19.766 -23.141 0.285 1 86.38 215 LEU B C 1
ATOM 4533 O O . LEU B 1 215 ? -19.594 -24.219 -0.304 1 86.38 215 LEU B O 1
ATOM 4537 N N . VAL B 1 216 ? -19.688 -22.969 1.559 1 86.12 216 VAL B N 1
ATOM 4538 C CA . VAL B 1 216 ? -19.656 -24.156 2.404 1 86.12 216 VAL B CA 1
ATOM 4539 C C . VAL B 1 216 ? -20.859 -24.156 3.344 1 86.12 216 VAL B C 1
ATOM 4541 O O . VAL B 1 216 ? -21.312 -23.094 3.775 1 86.12 216 VAL B O 1
ATOM 4544 N N . LEU B 1 217 ? -21.469 -25.328 3.6 1 81.25 217 LEU B N 1
ATOM 4545 C CA . LEU B 1 217 ? -22.609 -25.469 4.504 1 81.25 217 LEU B CA 1
ATOM 4546 C C . LEU B 1 217 ? -22.219 -25.078 5.926 1 81.25 217 LEU B C 1
ATOM 4548 O O . LEU B 1 217 ? -21.125 -25.422 6.395 1 81.25 217 LEU B O 1
ATOM 4552 N N . LYS B 1 218 ? -23.047 -24.156 6.508 1 72.94 218 LYS B N 1
ATOM 4553 C CA . LYS B 1 218 ? -22.812 -23.781 7.902 1 72.94 218 LYS B CA 1
ATOM 4554 C C . LYS B 1 218 ? -23.016 -24.984 8.828 1 72.94 218 LYS B C 1
ATOM 4556 O O . LYS B 1 218 ? -23.984 -25.734 8.664 1 72.94 218 LYS B O 1
ATOM 4561 N N . ASP B 1 219 ? -22.094 -25.672 9.398 1 60.28 219 ASP B N 1
ATOM 4562 C CA . ASP B 1 219 ? -22.297 -26.766 10.336 1 60.28 219 ASP B CA 1
ATOM 4563 C C . ASP B 1 219 ? -23.281 -26.375 11.438 1 60.28 219 ASP B C 1
ATOM 4565 O O . ASP B 1 219 ? -23.094 -25.359 12.125 1 60.28 219 ASP B O 1
ATOM 4569 N N . LYS B 1 220 ? -24.469 -26.719 11.469 1 51 220 LYS B N 1
ATOM 4570 C CA . LYS B 1 220 ? -25.453 -26.516 12.523 1 51 220 LYS B CA 1
ATOM 4571 C C . LYS B 1 220 ? -24.844 -26.75 13.898 1 51 220 LYS B C 1
ATOM 4573 O O . LYS B 1 220 ? -25.391 -26.297 14.914 1 51 220 LYS B O 1
ATOM 4578 N N . HIS B 1 221 ? -24.094 -27.734 14.148 1 48.84 221 HIS B N 1
ATOM 4579 C CA . HIS B 1 221 ? -23.734 -28.109 15.508 1 48.84 221 HIS B CA 1
ATOM 4580 C C . HIS B 1 221 ? -22.75 -27.094 16.109 1 48.84 221 HIS B C 1
ATOM 4582 O O . HIS B 1 221 ? -22.594 -27.047 17.328 1 48.84 221 HIS B O 1
ATOM 4588 N N . ALA B 1 222 ? -21.922 -26.453 15.414 1 43.38 222 ALA B N 1
ATOM 4589 C CA . ALA B 1 222 ? -20.922 -25.578 16.016 1 43.38 222 ALA B CA 1
ATOM 4590 C C . ALA B 1 222 ? -21.547 -24.266 16.5 1 43.38 222 ALA B C 1
ATOM 4592 O O . ALA B 1 222 ? -20.969 -23.578 17.328 1 43.38 222 ALA B O 1
ATOM 4593 N N . ASN B 1 223 ? -22.547 -23.844 15.867 1 42.72 223 ASN B N 1
ATOM 4594 C CA . ASN B 1 223 ? -23.219 -22.625 16.328 1 42.72 223 ASN B CA 1
ATOM 4595 C C . ASN B 1 223 ? -23.984 -22.859 17.625 1 42.72 223 ASN B C 1
ATOM 4597 O O . ASN B 1 223 ? -24.547 -21.938 18.203 1 42.72 223 ASN B O 1
ATOM 4601 N N . LYS B 1 224 ? -24.484 -24.078 17.859 1 41.03 224 LYS B N 1
ATOM 4602 C CA . LYS B 1 224 ? -25.125 -24.328 19.141 1 41.03 224 LYS B CA 1
ATOM 4603 C C . LYS B 1 224 ? -24.141 -24.172 20.297 1 41.03 224 LYS B C 1
ATOM 4605 O O . LYS B 1 224 ? -24.516 -23.781 21.406 1 41.03 224 LYS B O 1
ATOM 4610 N N . GLU B 1 225 ? -22.875 -24.531 20.156 1 41.16 225 GLU B N 1
ATOM 4611 C CA . GLU B 1 225 ? -21.922 -24.406 21.25 1 41.16 225 GLU B CA 1
ATOM 4612 C C . GLU B 1 225 ? -21.516 -22.953 21.453 1 41.16 225 GLU B C 1
ATOM 4614 O O . GLU B 1 225 ? -21.281 -22.516 22.578 1 41.16 225 GLU B O 1
ATOM 4619 N N . ALA B 1 226 ? -21.391 -22.156 20.328 1 41.34 226 ALA B N 1
ATOM 4620 C CA . ALA B 1 226 ? -21.047 -20.734 20.484 1 41.34 226 ALA B CA 1
ATOM 4621 C C . ALA B 1 226 ? -22.25 -19.938 21 1 41.34 226 ALA B C 1
ATOM 4623 O O . ALA B 1 226 ? -22.078 -19.031 21.812 1 41.34 226 ALA B O 1
ATOM 4624 N N . GLU B 1 227 ? -23.391 -20.266 20.625 1 41.66 227 GLU B N 1
ATOM 4625 C CA . GLU B 1 227 ? -24.594 -19.641 21.172 1 41.66 227 GLU B CA 1
ATOM 4626 C C . GLU B 1 227 ? -24.844 -20.078 22.609 1 41.66 227 GLU B C 1
ATOM 4628 O O . GLU B 1 227 ? -25.266 -19.266 23.453 1 41.66 227 GLU B O 1
ATOM 4633 N N . GLN B 1 228 ? -24.625 -21.344 22.938 1 42.38 228 GLN B N 1
ATOM 4634 C CA . GLN B 1 228 ? -24.719 -21.812 24.312 1 42.38 228 GLN B CA 1
ATOM 4635 C C . GLN B 1 228 ? -23.594 -21.25 25.172 1 42.38 228 GLN B C 1
ATOM 4637 O O . GLN B 1 228 ? -23.797 -20.953 26.344 1 42.38 228 GLN B O 1
ATOM 4642 N N . ALA B 1 229 ? -22.359 -21.125 24.594 1 43.59 229 ALA B N 1
ATOM 4643 C CA . ALA B 1 229 ? -21.266 -20.516 25.328 1 43.59 229 ALA B CA 1
ATOM 4644 C C . ALA B 1 229 ? -21.516 -19.031 25.547 1 43.59 229 ALA B C 1
ATOM 4646 O O . ALA B 1 229 ? -21.219 -18.484 26.625 1 43.59 229 ALA B O 1
ATOM 4647 N N . GLU B 1 230 ? -22.062 -18.297 24.609 1 42.47 230 GLU B N 1
ATOM 4648 C CA . GLU B 1 230 ? -22.422 -16.906 24.797 1 42.47 230 GLU B CA 1
ATOM 4649 C C . GLU B 1 230 ? -23.609 -16.766 25.75 1 42.47 230 GLU B C 1
ATOM 4651 O O . GLU B 1 230 ? -23.656 -15.828 26.547 1 42.47 230 GLU B O 1
ATOM 4656 N N . SER B 1 231 ? -24.516 -17.688 25.719 1 45.16 231 SER B N 1
ATOM 4657 C CA . SER B 1 231 ? -25.625 -17.688 26.656 1 45.16 231 SER B CA 1
ATOM 4658 C C . SER B 1 231 ? -25.188 -18.078 28.062 1 45.16 231 SER B C 1
ATOM 4660 O O . SER B 1 231 ? -25.688 -17.531 29.047 1 45.16 231 SER B O 1
ATOM 4662 N N . GLN B 1 232 ? -24.266 -19.031 28.156 1 41.94 232 GLN B N 1
ATOM 4663 C CA . GLN B 1 232 ? -23.75 -19.406 29.469 1 41.94 232 GLN B CA 1
ATOM 4664 C C . GLN B 1 232 ? -22.875 -18.297 30.062 1 41.94 232 GLN B C 1
ATOM 4666 O O . GLN B 1 232 ? -22.906 -18.047 31.266 1 41.94 232 GLN B O 1
ATOM 4671 N N . GLN B 1 233 ? -22.047 -17.609 29.172 1 39.31 233 GLN B N 1
ATOM 4672 C CA . GLN B 1 233 ? -21.219 -16.531 29.672 1 39.31 233 GLN B CA 1
ATOM 4673 C C . GLN B 1 233 ? -22.062 -15.336 30.125 1 39.31 233 GLN B C 1
ATOM 4675 O O . GLN B 1 233 ? -21.656 -14.57 31 1 39.31 233 GLN B O 1
ATOM 4680 N N . LYS B 1 234 ? -23.156 -15.164 29.453 1 41.31 234 LYS B N 1
ATOM 4681 C CA . LYS B 1 234 ? -24.094 -14.133 29.891 1 41.31 234 LYS B CA 1
ATOM 4682 C C . LYS B 1 234 ? -24.797 -14.531 31.188 1 41.31 234 LYS B C 1
ATOM 4684 O O . LYS B 1 234 ? -25.125 -13.68 32 1 41.31 234 LYS B O 1
ATOM 4689 N N . ARG B 1 235 ? -25.094 -15.797 31.281 1 39.47 235 ARG B N 1
ATOM 4690 C CA . ARG B 1 235 ? -25.734 -16.219 32.531 1 39.47 235 ARG B CA 1
ATOM 4691 C C . ARG B 1 235 ? -24.75 -16.172 33.688 1 39.47 235 ARG B C 1
ATOM 4693 O O . ARG B 1 235 ? -25.125 -15.844 34.812 1 39.47 235 ARG B O 1
ATOM 4700 N N . GLU B 1 236 ? -23.469 -16.547 33.406 1 42.44 236 GLU B N 1
ATOM 4701 C CA . GLU B 1 236 ? -22.516 -16.562 34.5 1 42.44 236 GLU B CA 1
ATOM 4702 C C . GLU B 1 236 ? -22.141 -15.141 34.906 1 42.44 236 GLU B C 1
ATOM 4704 O O . GLU B 1 236 ? -21.703 -14.906 36.031 1 42.44 236 GLU B O 1
ATOM 4709 N N . LYS B 1 237 ? -22.078 -14.297 33.812 1 36.84 237 LYS B N 1
ATOM 4710 C CA . LYS B 1 237 ? -21.75 -12.922 34.156 1 36.84 237 LYS B CA 1
ATOM 4711 C C . LYS B 1 237 ? -22.891 -12.258 34.906 1 36.84 237 LYS B C 1
ATOM 4713 O O . LYS B 1 237 ? -22.703 -11.234 35.562 1 36.84 237 LYS B O 1
ATOM 4718 N N . CYS B 1 238 ? -24.109 -12.672 34.562 1 35.62 238 CYS B N 1
ATOM 4719 C CA . CYS B 1 238 ? -25.188 -12.062 35.312 1 35.62 238 CYS B CA 1
ATOM 4720 C C . CYS B 1 238 ? -25.125 -12.492 36.781 1 35.62 238 CYS B C 1
ATOM 4722 O O . CYS B 1 238 ? -25.594 -11.773 37.656 1 35.62 238 CYS B O 1
ATOM 4724 N N . GLU B 1 239 ? -24.719 -13.773 37 1 39.19 239 GLU B N 1
ATOM 4725 C CA . GLU B 1 239 ? -24.766 -14.258 38.375 1 39.19 239 GLU B CA 1
ATOM 4726 C C . GLU B 1 239 ? -23.656 -13.641 39.219 1 39.19 239 GLU B C 1
ATOM 4728 O O . GLU B 1 239 ? -23.766 -13.555 40.438 1 39.19 239 GLU B O 1
ATOM 4733 N N . GLU B 1 240 ? -22.484 -13.438 38.469 1 37.19 240 GLU B N 1
ATOM 4734 C CA . GLU B 1 240 ? -21.391 -13.016 39.344 1 37.19 240 GLU B CA 1
ATOM 4735 C C . GLU B 1 240 ? -21.625 -11.609 39.875 1 37.19 240 GLU B C 1
ATOM 4737 O O . GLU B 1 240 ? -21.047 -11.227 40.906 1 37.19 240 GLU B O 1
ATOM 4742 N N . ASN B 1 241 ? -22.25 -10.82 39 1 31.77 241 ASN B N 1
ATOM 4743 C CA . ASN B 1 241 ? -22.312 -9.445 39.5 1 31.77 241 ASN B CA 1
ATOM 4744 C C . ASN B 1 241 ? -23.25 -9.32 40.688 1 31.77 241 ASN B C 1
ATOM 4746 O O . ASN B 1 241 ? -23.484 -8.219 41.188 1 31.77 241 ASN B O 1
ATOM 4750 N N . GLN B 1 242 ? -24.141 -10.383 40.719 1 31.19 242 GLN B N 1
ATOM 4751 C CA . GLN B 1 242 ? -25.156 -10.172 41.719 1 31.19 242 GLN B CA 1
ATOM 4752 C C . GLN B 1 242 ? -24.578 -10.305 43.125 1 31.19 242 GLN B C 1
ATOM 4754 O O . GLN B 1 242 ? -25.266 -10.07 44.125 1 31.19 242 GLN B O 1
ATOM 4759 N N . GLY B 1 243 ? -23.438 -11.078 43.094 1 30.66 243 GLY B N 1
ATOM 4760 C CA . GLY B 1 243 ? -23.125 -11.523 44.469 1 30.66 243 GLY B CA 1
ATOM 4761 C C . GLY B 1 243 ? -22.766 -10.383 45.375 1 30.66 243 GLY B C 1
ATOM 4762 O O . GLY B 1 243 ? -22.594 -10.586 46.594 1 30.66 243 GLY B O 1
ATOM 4763 N N . LEU B 1 244 ? -22.031 -9.477 44.625 1 28.62 244 LEU B N 1
ATOM 4764 C CA . LEU B 1 244 ? -21.234 -8.758 45.594 1 28.62 244 LEU B CA 1
ATOM 4765 C C . LEU B 1 244 ? -22.109 -7.949 46.531 1 28.62 244 LEU B C 1
ATOM 4767 O O . LEU B 1 244 ? -21.641 -7.465 47.562 1 28.62 244 LEU B O 1
ATOM 4771 N N . ASN B 1 245 ? -23.203 -7.527 45.844 1 25.73 245 ASN B N 1
ATOM 4772 C CA . ASN B 1 245 ? -23.703 -6.348 46.531 1 25.73 245 ASN B CA 1
ATOM 4773 C C . ASN B 1 245 ? -24.391 -6.719 47.844 1 25.73 245 ASN B C 1
ATOM 4775 O O . ASN B 1 245 ? -25.219 -5.961 48.375 1 25.73 245 ASN B O 1
ATOM 4779 N N . LYS B 1 246 ? -24.328 -8.07 48.062 1 25.8 246 LYS B N 1
ATOM 4780 C CA . LYS B 1 246 ? -25.312 -8.461 49.062 1 25.8 246 LYS B CA 1
ATOM 4781 C C . LYS B 1 246 ? -25.094 -7.703 50.375 1 25.8 246 LYS B C 1
ATOM 4783 O O . LYS B 1 246 ? -25.781 -7.949 51.375 1 25.8 246 LYS B O 1
ATOM 4788 N N . GLU B 1 247 ? -23.797 -7.191 50.406 1 22.69 247 GLU B N 1
ATOM 4789 C CA . GLU B 1 247 ? -23.531 -7.145 51.844 1 22.69 247 GLU B CA 1
ATOM 4790 C C . GLU B 1 247 ? -24.5 -6.199 52.531 1 22.69 247 GLU B C 1
ATOM 4792 O O . GLU B 1 247 ? -24.922 -6.469 53.688 1 22.69 247 GLU B O 1
ATOM 4797 N N . GLY B 1 248 ? -24.484 -4.961 51.938 1 20.78 248 GLY B N 1
ATOM 4798 C CA . GLY B 1 248 ? -24.516 -3.943 52.969 1 20.78 248 GLY B CA 1
ATOM 4799 C C . GLY B 1 248 ? -25.906 -3.752 53.594 1 20.78 248 GLY B C 1
ATOM 4800 O O . GLY B 1 248 ? -26.141 -2.805 54.344 1 20.78 248 GLY B O 1
ATOM 4801 N N . ALA B 1 249 ? -26.891 -4.215 52.75 1 21 249 ALA B N 1
ATOM 4802 C CA . ALA B 1 249 ? -28.156 -3.484 52.875 1 21 249 ALA B CA 1
ATOM 4803 C C . ALA B 1 249 ? -28.828 -3.781 54.219 1 21 249 ALA B C 1
ATOM 4805 O O . ALA B 1 249 ? -29.594 -4.746 54.312 1 21 249 ALA B O 1
ATOM 4806 N N . LEU B 1 250 ? -28.094 -3.82 55.188 1 19.98 250 LEU B N 1
ATOM 4807 C CA . LEU B 1 250 ? -28.688 -4.359 56.406 1 19.98 250 LEU B CA 1
ATOM 4808 C C . LEU B 1 250 ? -30.016 -3.662 56.719 1 19.98 250 LEU B C 1
ATOM 4810 O O . LEU B 1 250 ? -30.969 -4.301 57.156 1 19.98 250 LEU B O 1
ATOM 4814 N N . GLN B 1 251 ? -30 -2.26 56.688 1 17.25 251 GLN B N 1
ATOM 4815 C CA . GLN B 1 251 ? -30.484 -1.837 58 1 17.25 251 GLN B CA 1
ATOM 4816 C C . GLN B 1 251 ? -32 -1.909 58.062 1 17.25 251 GLN B C 1
ATOM 4818 O O . GLN B 1 251 ? -32.562 -2.385 59.062 1 17.25 251 GLN B O 1
ATOM 4823 N N . GLN B 1 252 ? -32.781 -0.84 57.438 1 18.77 252 GLN B N 1
ATOM 4824 C CA . GLN B 1 252 ? -33.719 -0.08 58.25 1 18.77 252 GLN B CA 1
ATOM 4825 C C . GLN B 1 252 ? -35.062 -0.76 58.312 1 18.77 252 GLN B C 1
ATOM 4827 O O . GLN B 1 252 ? -35.656 -1.074 57.281 1 18.77 252 GLN B O 1
ATOM 4832 N N . GLN B 1 253 ? -35.625 -1.23 59.469 1 18.03 253 GLN B N 1
ATOM 4833 C CA . GLN B 1 253 ? -36.656 -2.145 59.906 1 18.03 253 GLN B CA 1
ATOM 4834 C C . GLN B 1 253 ? -38.062 -1.575 59.594 1 18.03 253 GLN B C 1
ATOM 4836 O O . GLN B 1 253 ? -38.969 -2.318 59.281 1 18.03 253 GLN B O 1
ATOM 4841 N N . ASN B 1 254 ? -38.406 -0.206 59.844 1 16.91 254 ASN B N 1
ATOM 4842 C CA . ASN B 1 254 ? -39.469 -0.132 60.812 1 16.91 254 ASN B CA 1
ATOM 4843 C C . ASN B 1 254 ? -40.812 -0.477 60.219 1 16.91 254 ASN B C 1
ATOM 4845 O O . ASN B 1 254 ? -41.531 -1.324 60.75 1 16.91 254 ASN B O 1
ATOM 4849 N N . GLU B 1 255 ? -41.75 0.601 59.906 1 17.58 255 GLU B N 1
ATOM 4850 C CA . GLU B 1 255 ? -43.031 0.852 60.594 1 17.58 255 GLU B CA 1
ATOM 4851 C C . GLU B 1 255 ? -44.188 0.194 59.875 1 17.58 255 GLU B C 1
ATOM 4853 O O . GLU B 1 255 ? -44.094 -0.135 58.688 1 17.58 255 GLU B O 1
ATOM 4858 N N . GLU B 1 256 ? -45.594 0.462 60.312 1 17.28 256 GLU B N 1
ATOM 4859 C CA . GLU B 1 256 ? -46.75 -0.275 60.781 1 17.28 256 GLU B CA 1
ATOM 4860 C C . GLU B 1 256 ? -47.688 -0.624 59.594 1 17.28 256 GLU B C 1
ATOM 4862 O O . GLU B 1 256 ? -47.781 -1.788 59.219 1 17.28 256 GLU B O 1
ATOM 4867 N N . GLY B 1 257 ? -49 -0.098 59.625 1 16.48 257 GLY B N 1
ATOM 4868 C CA . GLY B 1 257 ? -50.312 -0.663 59.875 1 16.48 257 GLY B CA 1
ATOM 4869 C C . GLY B 1 257 ? -51.156 -0.844 58.625 1 16.48 257 GLY B C 1
ATOM 4870 O O . GLY B 1 257 ? -51.562 -1.96 58.312 1 16.48 257 GLY B O 1
ATOM 4871 N N . GLU B 1 258 ? -52.188 0.042 58.312 1 16.91 258 GLU B N 1
ATOM 4872 C CA . GLU B 1 258 ? -53.656 -0.141 58.438 1 16.91 258 GLU B CA 1
ATOM 4873 C C . GLU B 1 258 ? -54.312 -0.417 57.094 1 16.91 258 GLU B C 1
ATOM 4875 O O . GLU B 1 258 ? -55.125 -1.312 57 1 16.91 258 GLU B O 1
ATOM 4880 N N . GLU B 1 259 ? -54.344 0.545 56.094 1 16.44 259 GLU B N 1
ATOM 4881 C CA . GLU B 1 259 ? -55.719 1.028 55.812 1 16.44 259 GLU B CA 1
ATOM 4882 C C . GLU B 1 259 ? -56.406 0.162 54.75 1 16.44 259 GLU B C 1
ATOM 4884 O O . GLU B 1 259 ? -57.531 -0.232 54.938 1 16.44 259 GLU B O 1
ATOM 4889 N N . GLN B 1 260 ? -56.219 0.37 53.375 1 16.39 260 GLN B N 1
ATOM 4890 C CA . GLN B 1 260 ? -57.375 0.775 52.594 1 16.39 260 GLN B CA 1
ATOM 4891 C C . GLN B 1 260 ? -58.062 -0.429 51.938 1 16.39 260 GLN B C 1
ATOM 4893 O O . GLN B 1 260 ? -57.438 -1.137 51.156 1 16.39 260 GLN B O 1
ATOM 4898 N N . LYS B 1 261 ? -59.188 -0.99 52.469 1 17.53 261 LYS B N 1
ATOM 4899 C CA . LYS B 1 261 ? -60.062 -2.148 52.281 1 17.53 261 LYS B CA 1
ATOM 4900 C C . LYS B 1 261 ? -60.844 -2.039 50.969 1 17.53 261 LYS B C 1
ATOM 4902 O O . LYS B 1 261 ? -61.719 -2.875 50.688 1 17.53 261 LYS B O 1
ATOM 4907 N N . GLU B 1 262 ? -60.719 -1.049 50.031 1 16.19 262 GLU B N 1
ATOM 4908 C CA . GLU B 1 262 ? -62.031 -0.753 49.469 1 16.19 262 GLU B CA 1
ATOM 4909 C C . GLU B 1 262 ? -62.625 -1.996 48.844 1 16.19 262 GLU B C 1
ATOM 4911 O O . GLU B 1 262 ? -61.938 -2.975 48.562 1 16.19 262 GLU B O 1
ATOM 4916 N N . ASN B 1 263 ? -63.562 -1.791 47.688 1 16.84 263 ASN B N 1
ATOM 4917 C CA . ASN B 1 263 ? -64.938 -1.981 47.312 1 16.84 263 ASN B CA 1
ATOM 4918 C C . ASN B 1 263 ? -65.125 -3.236 46.469 1 16.84 263 ASN B C 1
ATOM 4920 O O . ASN B 1 263 ? -64.625 -3.33 45.375 1 16.84 263 ASN B O 1
ATOM 4924 N N . ALA B 1 264 ? -65.562 -4.41 46.969 1 16.25 264 ALA B N 1
ATOM 4925 C CA . ALA B 1 264 ? -65.75 -5.828 46.688 1 16.25 264 ALA B CA 1
ATOM 4926 C C . ALA B 1 264 ? -66.875 -6.027 45.625 1 16.25 264 ALA B C 1
ATOM 4928 O O . ALA B 1 264 ? -67 -7.121 45.094 1 16.25 264 ALA B O 1
ATOM 4929 N N . GLU B 1 265 ? -67.875 -5.016 45.344 1 15.9 265 GLU B N 1
ATOM 4930 C CA . GLU B 1 265 ? -69.25 -5.535 45.5 1 15.9 265 GLU B CA 1
ATOM 4931 C C . GLU B 1 265 ? -69.562 -6.504 44.344 1 15.9 265 GLU B C 1
ATOM 4933 O O . GLU B 1 265 ? -70.188 -7.535 44.594 1 15.9 265 GLU B O 1
ATOM 4938 N N . GLU B 1 266 ? -69.688 -6.133 42.969 1 17.73 266 GLU B N 1
ATOM 4939 C CA . GLU B 1 266 ? -71 -6.312 42.344 1 17.73 266 GLU B CA 1
ATOM 4940 C C . GLU B 1 266 ? -71.25 -7.746 41.875 1 17.73 266 GLU B C 1
ATOM 4942 O O . GLU B 1 266 ? -70.562 -8.172 40.906 1 17.73 266 GLU B O 1
ATOM 4947 N N . LEU B 1 267 ? -71.688 -8.742 42.562 1 16.48 267 LEU B N 1
ATOM 4948 C CA . LEU B 1 267 ? -71.75 -10.203 42.562 1 16.48 267 LEU B CA 1
ATOM 4949 C C . LEU B 1 267 ? -72.75 -10.703 41.5 1 16.48 267 LEU B C 1
ATOM 4951 O O . LEU B 1 267 ? -72.438 -11.703 40.812 1 16.48 267 LEU B O 1
ATOM 4955 N N . LEU B 1 268 ? -74.062 -10.297 41.406 1 16.02 268 LEU B N 1
ATOM 4956 C CA . LEU B 1 268 ? -75 -11.367 41.781 1 16.02 268 LEU B CA 1
ATOM 4957 C C . LEU B 1 268 ? -75.312 -12.25 40.562 1 16.02 268 LEU B C 1
ATOM 4959 O O . LEU B 1 268 ? -75.188 -13.477 40.656 1 16.02 268 LEU B O 1
ATOM 4963 N N . LYS B 1 269 ? -76.625 -12.008 39.781 1 17.28 269 LYS B N 1
ATOM 4964 C CA . LYS B 1 269 ? -77.812 -12.898 39.75 1 17.28 269 LYS B CA 1
ATOM 4965 C C . LYS B 1 269 ? -77.688 -13.898 38.594 1 17.28 269 LYS B C 1
ATOM 4967 O O . LYS B 1 269 ? -77 -13.641 37.594 1 17.28 269 LYS B O 1
ATOM 4972 N N . GLU B 1 270 ? -78.875 -14.922 38.281 1 17.41 270 GLU B N 1
ATOM 4973 C CA . GLU B 1 270 ? -79.25 -16.344 38.281 1 17.41 270 GLU B CA 1
ATOM 4974 C C . GLU B 1 270 ? -79.438 -16.859 36.875 1 17.41 270 GLU B C 1
ATOM 4976 O O . GLU B 1 270 ? -79.125 -18 36.562 1 17.41 270 GLU B O 1
ATOM 4981 N N . GLU B 1 271 ? -80.188 -16.188 35.875 1 19.59 271 GLU B N 1
ATOM 4982 C CA . GLU B 1 271 ? -81.375 -16.875 35.375 1 19.59 271 GLU B CA 1
ATOM 4983 C C . GLU B 1 271 ? -81 -17.906 34.312 1 19.59 271 GLU B C 1
ATOM 4985 O O . GLU B 1 271 ? -80 -17.75 33.625 1 19.59 271 GLU B O 1
ATOM 4990 N N . SER B 1 272 ? -81.938 -19.031 33.969 1 18.89 272 SER B N 1
ATOM 4991 C CA . SER B 1 272 ? -82 -20.469 33.688 1 18.89 272 SER B CA 1
ATOM 4992 C C . SER B 1 272 ? -82 -20.719 32.188 1 18.89 272 SER B C 1
ATOM 4994 O O . SER B 1 272 ? -81.5 -21.781 31.734 1 18.89 272 SER B O 1
ATOM 4996 N N . ASP B 1 273 ? -82.625 -19.938 31.281 1 21.44 273 ASP B N 1
ATOM 4997 C CA . ASP B 1 273 ? -83.562 -20.547 30.328 1 21.44 273 ASP B CA 1
ATOM 4998 C C . ASP B 1 273 ? -82.812 -21.359 29.281 1 21.44 273 ASP B C 1
ATOM 5000 O O . ASP B 1 273 ? -81.625 -21.109 29.047 1 21.44 273 ASP B O 1
ATOM 5004 N N . SER B 1 274 ? -83.5 -22.344 28.5 1 21.66 274 SER B N 1
ATOM 5005 C CA . SER B 1 274 ? -83.375 -23.672 27.891 1 21.66 274 SER B CA 1
ATOM 5006 C C . SER B 1 274 ? -82.75 -23.594 26.5 1 21.66 274 SER B C 1
ATOM 5008 O O . SER B 1 274 ? -82.5 -24.609 25.859 1 21.66 274 SER B O 1
ATOM 5010 N N . VAL B 1 275 ? -82.562 -22.422 25.906 1 21.94 275 VAL B N 1
ATOM 5011 C CA . VAL B 1 275 ? -82.688 -22.344 24.453 1 21.94 275 VAL B CA 1
ATOM 5012 C C . VAL B 1 275 ? -81.625 -23.234 23.797 1 21.94 275 VAL B C 1
ATOM 5014 O O . VAL B 1 275 ? -80.438 -23.25 24.219 1 21.94 275 VAL B O 1
ATOM 5017 N N . MET B 1 276 ? -82.125 -24.297 23.016 1 23.58 276 MET B N 1
ATOM 5018 C CA . MET B 1 276 ? -81.562 -25.422 22.25 1 23.58 276 MET B CA 1
ATOM 5019 C C . MET B 1 276 ? -80.5 -24.938 21.25 1 23.58 276 MET B C 1
ATOM 5021 O O . MET B 1 276 ? -80.812 -24.047 20.438 1 23.58 276 MET B O 1
ATOM 5025 N N . THR B 1 277 ? -79.188 -25.031 21.5 1 20.78 277 THR B N 1
ATOM 5026 C CA . THR B 1 277 ? -78 -24.406 20.938 1 20.78 277 THR B CA 1
ATOM 5027 C C . THR B 1 277 ? -77.625 -25.047 19.594 1 20.78 277 THR B C 1
ATOM 5029 O O . THR B 1 277 ? -77.312 -26.219 19.531 1 20.78 277 THR B O 1
ATOM 5032 N N . LYS B 1 278 ? -78.562 -24.875 18.547 1 23.72 278 LYS B N 1
ATOM 5033 C CA . LYS B 1 278 ? -78.312 -25.422 17.219 1 23.72 278 LYS B CA 1
ATOM 5034 C C . LYS B 1 278 ? -76.875 -25.094 16.797 1 23.72 278 LYS B C 1
ATOM 5036 O O . LYS B 1 278 ? -76.5 -23.922 16.641 1 23.72 278 LYS B O 1
ATOM 5041 N N . GLY B 1 279 ? -75.812 -25.797 17.188 1 21.58 279 GLY B N 1
ATOM 5042 C CA . GLY B 1 279 ? -74.438 -25.516 17.109 1 21.58 279 GLY B CA 1
ATOM 5043 C C . GLY B 1 279 ? -73.875 -25.578 15.703 1 21.58 279 GLY B C 1
ATOM 5044 O O . GLY B 1 279 ? -73.75 -26.656 15.109 1 21.58 279 GLY B O 1
ATOM 5045 N N . GLU B 1 280 ? -74.5 -24.734 14.789 1 23.5 280 GLU B N 1
ATOM 5046 C CA . GLU B 1 280 ? -74 -24.766 13.414 1 23.5 280 GLU B CA 1
ATOM 5047 C C . GLU B 1 280 ? -72.5 -24.641 13.344 1 23.5 280 GLU B C 1
ATOM 5049 O O . GLU B 1 280 ? -71.938 -23.75 13.969 1 23.5 280 GLU B O 1
ATOM 5054 N N . LYS B 1 281 ? -71.812 -25.781 13.109 1 23.12 281 LYS B N 1
ATOM 5055 C CA . LYS B 1 281 ? -70.375 -26 12.953 1 23.12 281 LYS B CA 1
ATOM 5056 C C . LYS B 1 281 ? -69.75 -25.109 11.867 1 23.12 281 LYS B C 1
ATOM 5058 O O . LYS B 1 281 ? -70.062 -25.281 10.688 1 23.12 281 LYS B O 1
ATOM 5063 N N . LYS B 1 282 ? -69.688 -23.797 12.039 1 24.88 282 LYS B N 1
ATOM 5064 C CA . LYS B 1 282 ? -69 -22.938 11.109 1 24.88 282 LYS B CA 1
ATOM 5065 C C . LYS B 1 282 ? -67.562 -23.438 10.875 1 24.88 282 LYS B C 1
ATOM 5067 O O . LYS B 1 282 ? -66.75 -23.484 11.797 1 24.88 282 LYS B O 1
ATOM 5072 N N . TYR B 1 283 ? -67.312 -24.516 10 1 22.36 283 TYR B N 1
ATOM 5073 C CA . TYR B 1 283 ? -66 -24.969 9.523 1 22.36 283 TYR B CA 1
ATOM 5074 C C . TYR B 1 283 ? -65.188 -23.812 8.969 1 22.36 283 TYR B C 1
ATOM 5076 O O . TYR B 1 283 ? -65.625 -23.141 8.016 1 22.36 283 TYR B O 1
ATOM 5084 N N . ILE B 1 284 ? -64.688 -22.922 9.836 1 24.62 284 ILE B N 1
ATOM 5085 C CA . ILE B 1 284 ? -63.719 -21.922 9.383 1 24.62 284 ILE B CA 1
ATOM 5086 C C . ILE B 1 284 ? -62.594 -22.594 8.641 1 24.62 284 ILE B C 1
ATOM 5088 O O . ILE B 1 284 ? -61.844 -23.406 9.219 1 24.62 284 ILE B O 1
ATOM 5092 N N . ALA B 1 285 ? -62.75 -23 7.352 1 25.94 285 ALA B N 1
ATOM 5093 C CA . ALA B 1 285 ? -61.688 -23.359 6.41 1 25.94 285 ALA B CA 1
ATOM 5094 C C . ALA B 1 285 ? -60.562 -22.328 6.434 1 25.94 285 ALA B C 1
ATOM 5096 O O . ALA B 1 285 ? -60.688 -21.234 5.898 1 25.94 285 ALA B O 1
ATOM 5097 N N . GLY B 1 286 ? -60.062 -21.953 7.523 1 26.5 286 GLY B N 1
ATOM 5098 C CA . GLY B 1 286 ? -58.844 -21.156 7.449 1 26.5 286 GLY B CA 1
ATOM 5099 C C . GLY B 1 286 ? -57.781 -21.766 6.559 1 26.5 286 GLY B C 1
ATOM 5100 O O . GLY B 1 286 ? -57.281 -22.859 6.84 1 26.5 286 GLY B O 1
ATOM 5101 N N . GLN B 1 287 ? -57.938 -21.75 5.246 1 28.59 287 GLN B N 1
ATOM 5102 C CA . GLN B 1 287 ? -56.844 -22.031 4.316 1 28.59 287 GLN B CA 1
ATOM 5103 C C . GLN B 1 287 ? -55.562 -21.359 4.781 1 28.59 287 GLN B C 1
ATOM 5105 O O . GLN B 1 287 ? -55.469 -20.141 4.867 1 28.59 287 GLN B O 1
ATOM 5110 N N . LYS B 1 288 ? -54.969 -21.844 5.754 1 28.19 288 LYS B N 1
ATOM 5111 C CA . LYS B 1 288 ? -53.594 -21.438 5.945 1 28.19 288 LYS B CA 1
ATOM 5112 C C . LYS B 1 288 ? -52.844 -21.359 4.613 1 28.19 288 LYS B C 1
ATOM 5114 O O . LYS B 1 288 ? -52.688 -22.375 3.918 1 28.19 288 LYS B O 1
ATOM 5119 N N . LYS B 1 289 ? -53.031 -20.312 3.857 1 31.86 289 LYS B N 1
ATOM 5120 C CA . LYS B 1 289 ? -52.031 -19.953 2.863 1 31.86 289 LYS B CA 1
ATOM 5121 C C . LYS B 1 289 ? -50.625 -20.234 3.385 1 31.86 289 LYS B C 1
ATOM 5123 O O . LYS B 1 289 ? -50.188 -19.625 4.359 1 31.86 289 LYS B O 1
ATOM 5128 N N . GLN B 1 290 ? -50.188 -21.438 3.533 1 31 290 GLN B N 1
ATOM 5129 C CA . GLN B 1 290 ? -48.781 -21.719 3.576 1 31 290 GLN B CA 1
ATOM 5130 C C . GLN B 1 290 ? -48 -20.75 2.701 1 31 290 GLN B C 1
ATOM 5132 O O . GLN B 1 290 ? -48.156 -20.719 1.481 1 31 290 GLN B O 1
ATOM 5137 N N . LYS B 1 291 ? -47.906 -19.562 3.072 1 34.25 291 LYS B N 1
ATOM 5138 C CA . LYS B 1 291 ? -46.969 -18.672 2.385 1 34.25 291 LYS B CA 1
ATOM 5139 C C . LYS B 1 291 ? -45.781 -19.438 1.841 1 34.25 291 LYS B C 1
ATOM 5141 O O . LYS B 1 291 ? -44.969 -19.984 2.609 1 34.25 291 LYS B O 1
ATOM 5146 N N . LYS B 1 292 ? -45.875 -20.156 0.754 1 36.56 292 LYS B N 1
ATOM 5147 C CA . LYS B 1 292 ? -44.75 -20.5 -0.096 1 36.56 292 LYS B CA 1
ATOM 5148 C C . LYS B 1 292 ? -43.625 -19.469 0.03 1 36.56 292 LYS B C 1
ATOM 5150 O O . LYS B 1 292 ? -43.844 -18.281 -0.22 1 36.56 292 LYS B O 1
ATOM 5155 N N . LEU B 1 293 ? -42.906 -19.672 1.003 1 42.91 293 LEU B N 1
ATOM 5156 C CA . LEU B 1 293 ? -41.719 -18.828 0.977 1 42.91 293 LEU B CA 1
ATOM 5157 C C . LEU B 1 293 ? -41.312 -18.516 -0.458 1 42.91 293 LEU B C 1
ATOM 5159 O O . LEU B 1 293 ? -41.156 -19.438 -1.275 1 42.91 293 LEU B O 1
ATOM 5163 N N . ASN B 1 294 ? -41.688 -17.375 -1.038 1 45.59 294 ASN B N 1
ATOM 5164 C CA . ASN B 1 294 ? -41.281 -16.969 -2.385 1 45.59 294 ASN B CA 1
ATOM 5165 C C . ASN B 1 294 ? -39.844 -17.391 -2.691 1 45.59 294 ASN B C 1
ATOM 5167 O O . ASN B 1 294 ? -39.062 -17.641 -1.778 1 45.59 294 ASN B O 1
ATOM 5171 N N . SER B 1 295 ? -39.688 -17.859 -3.949 1 49.38 295 SER B N 1
ATOM 5172 C CA . SER B 1 295 ? -38.406 -18.281 -4.441 1 49.38 295 SER B CA 1
ATOM 5173 C C . SER B 1 295 ? -37.281 -17.406 -3.857 1 49.38 295 SER B C 1
ATOM 5175 O O . SER B 1 295 ? -36.219 -17.906 -3.52 1 49.38 295 SER B O 1
ATOM 5177 N N . LYS B 1 296 ? -37.625 -16.219 -3.643 1 55.19 296 LYS B N 1
ATOM 5178 C CA . LYS B 1 296 ? -36.656 -15.289 -3.107 1 55.19 296 LYS B CA 1
ATOM 5179 C C . LYS B 1 296 ? -36.375 -15.562 -1.628 1 55.19 296 LYS B C 1
ATOM 5181 O O . LYS B 1 296 ? -35.25 -15.477 -1.17 1 55.19 296 LYS B O 1
ATOM 5186 N N . GLN B 1 297 ? -37.5 -15.781 -0.951 1 56.5 297 GLN B N 1
ATOM 5187 C CA . GLN B 1 297 ? -37.344 -16.062 0.473 1 56.5 297 GLN B CA 1
ATOM 5188 C C . GLN B 1 297 ? -36.656 -17.406 0.698 1 56.5 297 GLN B C 1
ATOM 5190 O O . GLN B 1 297 ? -35.875 -17.562 1.623 1 56.5 297 GLN B O 1
ATOM 5195 N N . LEU B 1 298 ? -37.031 -18.344 -0.093 1 50.81 298 LEU B N 1
ATOM 5196 C CA . LEU B 1 298 ? -36.375 -19.641 -0.041 1 50.81 298 LEU B CA 1
ATOM 5197 C C . LEU B 1 298 ? -34.875 -19.516 -0.39 1 50.81 298 LEU B C 1
ATOM 5199 O O . LEU B 1 298 ? -34.031 -20.172 0.225 1 50.81 298 LEU B O 1
ATOM 5203 N N . GLU B 1 299 ? -34.594 -18.719 -1.383 1 53.28 299 GLU B N 1
ATOM 5204 C CA . GLU B 1 299 ? -33.219 -18.422 -1.743 1 53.28 299 GLU B CA 1
ATOM 5205 C C . GLU B 1 299 ? -32.469 -17.766 -0.585 1 53.28 299 GLU B C 1
ATOM 5207 O O . GLU B 1 299 ? -31.297 -18.062 -0.354 1 53.28 299 GLU B O 1
ATOM 5212 N N . LYS B 1 300 ? -33.156 -16.938 0.091 1 55.34 300 LYS B N 1
ATOM 5213 C CA . LYS B 1 300 ? -32.562 -16.312 1.267 1 55.34 300 LYS B CA 1
ATOM 5214 C C . LYS B 1 300 ? -32.344 -17.328 2.381 1 55.34 300 LYS B C 1
ATOM 5216 O O . LYS B 1 300 ? -31.297 -17.297 3.057 1 55.34 300 LYS B O 1
ATOM 5221 N N . ILE B 1 301 ? -33.281 -18.047 2.633 1 55.47 301 ILE B N 1
ATOM 5222 C CA . ILE B 1 301 ? -33.188 -19.062 3.662 1 55.47 301 ILE B CA 1
ATOM 5223 C C . ILE B 1 301 ? -32.125 -20.078 3.285 1 55.47 301 ILE B C 1
ATOM 5225 O O . ILE B 1 301 ? -31.328 -20.5 4.137 1 55.47 301 ILE B O 1
ATOM 5229 N N . GLU B 1 302 ? -32.125 -20.516 2.055 1 52.28 302 GLU B N 1
ATOM 5230 C CA . GLU B 1 302 ? -31.078 -21.438 1.615 1 52.28 302 GLU B CA 1
ATOM 5231 C C . GLU B 1 302 ? -29.703 -20.781 1.638 1 52.28 302 GLU B C 1
ATOM 5233 O O . GLU B 1 302 ? -28.703 -21.422 2.012 1 52.28 302 GLU B O 1
ATOM 5238 N N . LYS B 1 303 ? -29.609 -19.5 1.205 1 58.84 303 LYS B N 1
ATOM 5239 C CA . LYS B 1 303 ? -28.344 -18.766 1.25 1 58.84 303 LYS B CA 1
ATOM 5240 C C . LYS B 1 303 ? -27.859 -18.578 2.688 1 58.84 303 LYS B C 1
ATOM 5242 O O . LYS B 1 303 ? -26.656 -18.484 2.938 1 58.84 303 LYS B O 1
ATOM 5247 N N . SER B 1 304 ? -28.906 -18.578 3.506 1 63.47 304 SER B N 1
ATOM 5248 C CA . SER B 1 304 ? -28.547 -18.453 4.914 1 63.47 304 SER B CA 1
ATOM 5249 C C . SER B 1 304 ? -27.828 -19.688 5.426 1 63.47 304 SER B C 1
ATOM 5251 O O . SER B 1 304 ? -27.141 -19.641 6.449 1 63.47 304 SER B O 1
ATOM 5253 N N . LYS B 1 305 ? -27.922 -20.766 4.727 1 67 305 LYS B N 1
ATOM 5254 C CA . LYS B 1 305 ? -27.312 -22 5.199 1 67 305 LYS B CA 1
ATOM 5255 C C . LYS B 1 305 ? -25.844 -22.078 4.797 1 67 305 LYS B C 1
ATOM 5257 O O . LYS B 1 305 ? -25.094 -22.906 5.328 1 67 305 LYS B O 1
ATOM 5262 N N . TYR B 1 306 ? -25.406 -21.172 3.912 1 77.56 306 TYR B N 1
ATOM 5263 C CA . TYR B 1 306 ? -24.047 -21.297 3.389 1 77.56 306 TYR B CA 1
ATOM 5264 C C . TYR B 1 306 ? -23.203 -20.078 3.777 1 77.56 306 TYR B C 1
ATOM 5266 O O . TYR B 1 306 ? -23.734 -18.984 3.939 1 77.56 306 TYR B O 1
ATOM 5274 N N . ARG B 1 307 ? -21.953 -20.484 4.172 1 83 307 ARG B N 1
ATOM 5275 C CA . ARG B 1 307 ? -20.984 -19.422 4.418 1 83 307 ARG B CA 1
ATOM 5276 C C . ARG B 1 307 ? -19.891 -19.406 3.35 1 83 307 ARG B C 1
ATOM 5278 O O . ARG B 1 307 ? -19.453 -20.469 2.893 1 83 307 ARG B O 1
ATOM 5285 N N . SER B 1 308 ? -19.547 -18.234 2.926 1 88.75 308 SER B N 1
ATOM 5286 C CA . SER B 1 308 ? -18.469 -18.078 1.952 1 88.75 308 SER B CA 1
ATOM 5287 C C . SER B 1 308 ? -17.109 -18.297 2.6 1 88.75 308 SER B C 1
ATOM 5289 O O . SER B 1 308 ? -16.859 -17.797 3.701 1 88.75 308 SER B O 1
ATOM 5291 N N . LYS B 1 309 ? -16.375 -19.188 1.935 1 93.62 309 LYS B N 1
ATOM 5292 C CA . LYS B 1 309 ? -15.023 -19.469 2.42 1 93.62 309 LYS B CA 1
ATOM 5293 C C . LYS B 1 309 ? -13.992 -19.328 1.301 1 93.62 309 LYS B C 1
ATOM 5295 O O . LYS B 1 309 ? -14.242 -19.734 0.165 1 93.62 309 LYS B O 1
ATOM 5300 N N . ILE B 1 310 ? -12.867 -18.672 1.638 1 97.62 310 ILE B N 1
ATOM 5301 C CA . ILE B 1 310 ? -11.773 -18.562 0.68 1 97.62 310 ILE B CA 1
ATOM 5302 C C . ILE B 1 310 ? -10.867 -19.781 0.793 1 97.62 310 ILE B C 1
ATOM 5304 O O . ILE B 1 310 ? -10.414 -20.125 1.888 1 97.62 310 ILE B O 1
ATOM 5308 N N . ILE B 1 311 ? -10.633 -20.5 -0.296 1 97.5 311 ILE B N 1
ATOM 5309 C CA . ILE B 1 311 ? -9.734 -21.641 -0.29 1 97.5 311 ILE B CA 1
ATOM 5310 C C . ILE B 1 311 ? -8.539 -21.359 -1.203 1 97.5 311 ILE B C 1
ATOM 5312 O O . ILE B 1 311 ? -8.648 -20.594 -2.158 1 97.5 311 ILE B O 1
ATOM 5316 N N . THR B 1 312 ? -7.461 -21.922 -0.869 1 98.25 312 THR B N 1
ATOM 5317 C CA . THR B 1 312 ? -6.23 -21.812 -1.644 1 98.25 312 THR B CA 1
ATOM 5318 C C . THR B 1 312 ? -5.887 -23.125 -2.322 1 98.25 312 THR B C 1
ATOM 5320 O O . THR B 1 312 ? -5.828 -24.172 -1.667 1 98.25 312 THR B O 1
ATOM 5323 N N . LEU B 1 313 ? -5.66 -23.047 -3.646 1 97.75 313 LEU B N 1
ATOM 5324 C CA . LEU B 1 313 ? -5.367 -24.219 -4.465 1 97.75 313 LEU B CA 1
ATOM 5325 C C . LEU B 1 313 ? -4.078 -24.031 -5.254 1 97.75 313 LEU B C 1
ATOM 5327 O O . LEU B 1 313 ? -3.598 -22.906 -5.398 1 97.75 313 LEU B O 1
ATOM 5331 N N . SER B 1 314 ? -3.484 -25.094 -5.672 1 97.44 314 SER B N 1
ATOM 5332 C CA . SER B 1 314 ? -2.381 -25.094 -6.625 1 97.44 314 SER B CA 1
ATOM 5333 C C . SER B 1 314 ? -2.689 -25.969 -7.832 1 97.44 314 SER B C 1
ATOM 5335 O O . SER B 1 314 ? -1.906 -26.859 -8.18 1 97.44 314 SER B O 1
ATOM 5337 N N . ASP B 1 315 ? -3.766 -25.609 -8.508 1 93.81 315 ASP B N 1
ATOM 5338 C CA . ASP B 1 315 ? -4.297 -26.406 -9.617 1 93.81 315 ASP B CA 1
ATOM 5339 C C . ASP B 1 315 ? -3.771 -25.906 -10.953 1 93.81 315 ASP B C 1
ATOM 5341 O O . ASP B 1 315 ? -3.27 -24.781 -11.055 1 93.81 315 ASP B O 1
ATOM 5345 N N . ASP B 1 316 ? -3.859 -26.828 -11.891 1 96.38 316 ASP B N 1
ATOM 5346 C CA . ASP B 1 316 ? -3.686 -26.422 -13.281 1 96.38 316 ASP B CA 1
ATOM 5347 C C . ASP B 1 316 ? -4.875 -25.609 -13.766 1 96.38 316 ASP B C 1
ATOM 5349 O O . ASP B 1 316 ? -5.969 -26.141 -13.977 1 96.38 316 ASP B O 1
ATOM 5353 N N . ILE B 1 317 ? -4.699 -24.297 -13.977 1 95.81 317 ILE B N 1
ATOM 5354 C CA . ILE B 1 317 ? -5.816 -23.453 -14.359 1 95.81 317 ILE B CA 1
ATOM 5355 C C . ILE B 1 317 ? -5.793 -23.219 -15.867 1 95.81 317 ILE B C 1
ATOM 5357 O O . ILE B 1 317 ? -6.578 -22.422 -16.391 1 95.81 317 ILE B O 1
ATOM 5361 N N . ILE B 1 318 ? -4.887 -23.844 -16.578 1 94.94 318 ILE B N 1
ATOM 5362 C CA . ILE B 1 318 ? -4.809 -23.75 -18.031 1 94.94 318 ILE B CA 1
ATOM 5363 C C . ILE B 1 318 ? -5.832 -24.672 -18.672 1 94.94 318 ILE B C 1
ATOM 5365 O O . ILE B 1 318 ? -6.547 -24.281 -19.594 1 94.94 318 ILE B O 1
ATOM 5369 N N . GLN B 1 319 ? -5.938 -25.875 -18.094 1 94 319 GLN B N 1
ATOM 5370 C CA . GLN B 1 319 ? -6.895 -26.859 -18.609 1 94 319 GLN B CA 1
ATOM 5371 C C . GLN B 1 319 ? -8.305 -26.562 -18.094 1 94 319 GLN B C 1
ATOM 5373 O O . GLN B 1 319 ? -8.477 -25.781 -17.156 1 94 319 GLN B O 1
ATOM 5378 N N . ASN B 1 320 ? -9.289 -27.203 -18.562 1 94.94 320 ASN B N 1
ATOM 5379 C CA . ASN B 1 320 ? -10.695 -26.906 -18.297 1 94.94 320 ASN B CA 1
ATOM 5380 C C . ASN B 1 320 ? -11.148 -27.453 -16.953 1 94.94 320 ASN B C 1
ATOM 5382 O O . ASN B 1 320 ? -12.164 -27.031 -16.406 1 94.94 320 ASN B O 1
ATOM 5386 N N . GLU B 1 321 ? -10.398 -28.391 -16.422 1 94.38 321 GLU B N 1
ATOM 5387 C CA . GLU B 1 321 ? -10.844 -29.109 -15.242 1 94.38 321 GLU B CA 1
ATOM 5388 C C . GLU B 1 321 ? -11.117 -28.156 -14.078 1 94.38 321 GLU B C 1
ATOM 5390 O O . GLU B 1 321 ? -12.148 -28.25 -13.414 1 94.38 321 GLU B O 1
ATOM 5395 N N . PHE B 1 322 ? -10.25 -27.25 -13.836 1 95.81 322 PHE B N 1
ATOM 5396 C CA . PHE B 1 322 ? -10.398 -26.281 -12.766 1 95.81 322 PHE B CA 1
ATOM 5397 C C . PHE B 1 322 ? -11.648 -25.438 -12.977 1 95.81 322 PHE B C 1
ATOM 5399 O O . PHE B 1 322 ? -12.43 -25.234 -12.039 1 95.81 322 PHE B O 1
ATOM 5406 N N . TRP B 1 323 ? -11.844 -24.906 -14.148 1 95 323 TRP B N 1
ATOM 5407 C CA . TRP B 1 323 ? -12.938 -24 -14.469 1 95 323 TRP B CA 1
ATOM 5408 C C . TRP B 1 323 ? -14.281 -24.719 -14.422 1 95 323 TRP B C 1
ATOM 5410 O O . TRP B 1 323 ? -15.289 -24.141 -14.016 1 95 323 TRP B O 1
ATOM 5420 N N . ASP B 1 324 ? -14.281 -26.016 -14.852 1 93.62 324 ASP B N 1
ATOM 5421 C CA . ASP B 1 324 ? -15.5 -26.812 -14.781 1 93.62 324 ASP B CA 1
ATOM 5422 C C . ASP B 1 324 ? -15.875 -27.125 -13.336 1 93.62 324 ASP B C 1
ATOM 5424 O O . ASP B 1 324 ? -17.047 -27.062 -12.969 1 93.62 324 ASP B O 1
ATOM 5428 N N . LYS B 1 325 ? -14.898 -27.406 -12.57 1 93.19 325 LYS B N 1
ATOM 5429 C CA . LYS B 1 325 ? -15.102 -27.781 -11.18 1 93.19 325 LYS B CA 1
ATOM 5430 C C . LYS B 1 325 ? -15.656 -26.609 -10.367 1 93.19 325 LYS B C 1
ATOM 5432 O O . LYS B 1 325 ? -16.5 -26.797 -9.492 1 93.19 325 LYS B O 1
ATOM 5437 N N . TYR B 1 326 ? -15.227 -25.391 -10.68 1 93.19 326 TYR B N 1
ATOM 5438 C CA . TYR B 1 326 ? -15.586 -24.25 -9.844 1 93.19 326 TYR B CA 1
ATOM 5439 C C . TYR B 1 326 ? -16.453 -23.266 -10.609 1 93.19 326 TYR B C 1
ATOM 5441 O O . TYR B 1 326 ? -16.5 -22.062 -10.281 1 93.19 326 TYR B O 1
ATOM 5449 N N . LYS B 1 327 ? -17.141 -23.688 -11.602 1 90.88 327 LYS B N 1
ATOM 5450 C CA . LYS B 1 327 ? -17.969 -22.859 -12.453 1 90.88 327 LYS B CA 1
ATOM 5451 C C . LYS B 1 327 ? -19.031 -22.125 -11.641 1 90.88 327 LYS B C 1
ATOM 5453 O O . LYS B 1 327 ? -19.266 -20.922 -11.852 1 90.88 327 LYS B O 1
ATOM 5458 N N . ASP B 1 328 ? -19.609 -22.734 -10.703 1 86.06 328 ASP B N 1
ATOM 5459 C CA . ASP B 1 328 ? -20.672 -22.172 -9.891 1 86.06 328 ASP B CA 1
ATOM 5460 C C . ASP B 1 328 ? -20.125 -21.141 -8.906 1 86.06 328 ASP B C 1
ATOM 5462 O O . ASP B 1 328 ? -20.734 -20.094 -8.68 1 86.06 328 ASP B O 1
ATOM 5466 N N . SER B 1 329 ? -18.938 -21.453 -8.375 1 86 329 SER B N 1
ATOM 5467 C CA . SER B 1 329 ? -18.312 -20.562 -7.414 1 86 329 SER B CA 1
ATOM 5468 C C . SER B 1 329 ? -17.859 -19.266 -8.086 1 86 329 SER B C 1
ATOM 5470 O O . SER B 1 329 ? -17.938 -18.188 -7.48 1 86 329 SER B O 1
ATOM 5472 N N . LEU B 1 330 ? -17.484 -19.359 -9.328 1 88.44 330 LEU B N 1
ATOM 5473 C CA . LEU B 1 330 ? -16.938 -18.203 -10.047 1 88.44 330 LEU B CA 1
ATOM 5474 C C . LEU B 1 330 ? -18.016 -17.484 -10.836 1 88.44 330 LEU B C 1
ATOM 5476 O O . LEU B 1 330 ? -17.75 -16.438 -11.43 1 88.44 330 LEU B O 1
ATOM 5480 N N . LYS B 1 331 ? -19.188 -17.906 -10.695 1 78 331 LYS B N 1
ATOM 5481 C CA . LYS B 1 331 ? -20.328 -17.328 -11.398 1 78 331 LYS B CA 1
ATOM 5482 C C . LYS B 1 331 ? -19.969 -17.031 -12.852 1 78 331 LYS B C 1
ATOM 5484 O O . LYS B 1 331 ? -20.25 -15.93 -13.344 1 78 331 LYS B O 1
ATOM 5489 N N . LEU B 1 332 ? -19.25 -17.922 -13.383 1 70.25 332 LEU B N 1
ATOM 5490 C CA . LEU B 1 332 ? -18.875 -17.734 -14.781 1 70.25 332 LEU B CA 1
ATOM 5491 C C . LEU B 1 332 ? -20.062 -17.969 -15.711 1 70.25 332 LEU B C 1
ATOM 5493 O O . LEU B 1 332 ? -20.812 -18.938 -15.531 1 70.25 332 LEU B O 1
ATOM 5497 N N . GLN B 1 333 ? -20.812 -16.906 -15.945 1 52.75 333 GLN B N 1
ATOM 5498 C CA . GLN B 1 333 ? -21.984 -17.062 -16.828 1 52.75 333 GLN B CA 1
ATOM 5499 C C . GLN B 1 333 ? -21.562 -17.516 -18.219 1 52.75 333 GLN B C 1
ATOM 5501 O O . GLN B 1 333 ? -20.531 -17.078 -18.734 1 52.75 333 GLN B O 1
ATOM 5506 N N . GLU B 1 334 ? -22.031 -18.688 -18.641 1 46.12 334 GLU B N 1
ATOM 5507 C CA . GLU B 1 334 ? -21.969 -19.031 -20.047 1 46.12 334 GLU B CA 1
ATOM 5508 C C . GLU B 1 334 ? -22.422 -17.875 -20.922 1 46.12 334 GLU B C 1
ATOM 5510 O O . GLU B 1 334 ? -23.297 -17.094 -20.531 1 46.12 334 GLU B O 1
#

Solvent-accessible surface area (backbone atoms only — not comparable to full-atom values): 38002 Å² total; per-residue (Å²): 131,80,90,47,95,35,56,68,52,59,71,53,60,69,86,55,63,55,72,78,69,19,28,40,33,41,37,35,37,50,51,64,47,72,61,51,38,60,76,66,63,55,50,79,70,67,32,67,53,59,48,52,43,52,48,51,11,49,49,52,36,42,70,71,38,76,52,42,48,38,32,42,34,43,89,64,32,37,37,40,30,32,37,43,82,57,57,67,81,75,29,29,44,49,49,53,37,16,36,50,42,7,37,29,23,13,38,38,55,66,47,40,35,80,60,66,75,44,77,79,92,61,75,61,31,35,31,26,43,66,35,63,26,73,46,67,68,55,45,50,35,40,53,31,39,52,36,51,46,32,34,55,52,40,54,51,38,45,43,41,43,43,34,29,69,76,59,67,36,52,69,67,57,37,45,63,68,48,72,81,53,54,72,66,55,48,51,43,46,32,35,75,73,66,69,40,60,73,90,74,49,63,46,49,64,46,38,16,38,39,34,38,48,38,78,37,75,56,66,71,70,62,57,53,53,53,52,47,48,53,50,45,51,52,50,50,54,55,50,58,68,58,57,69,66,62,68,71,78,67,73,90,76,77,76,93,80,76,84,82,79,82,83,83,70,94,82,78,80,86,84,85,87,88,76,89,80,85,77,77,82,77,79,77,79,72,73,72,73,70,72,66,61,47,72,64,50,42,48,48,55,55,51,65,43,42,40,83,39,79,46,80,40,44,58,67,70,73,53,62,65,48,56,67,74,41,31,77,58,57,62,61,74,129,129,79,90,47,96,35,56,68,51,59,71,54,57,70,84,56,63,57,70,79,69,18,29,39,33,40,37,34,36,52,54,64,47,71,60,50,38,59,76,67,64,54,52,77,70,68,32,67,54,61,49,51,42,51,50,50,10,50,49,51,36,42,68,72,38,76,52,42,48,36,35,42,32,42,90,64,31,37,35,41,30,33,37,43,80,56,56,66,81,75,31,28,44,49,50,53,37,16,36,51,42,6,37,28,24,14,38,38,54,67,46,41,35,81,61,67,76,44,78,78,91,61,74,61,32,35,31,28,42,66,34,63,26,71,47,68,68,54,44,51,35,40,54,32,39,52,36,51,46,31,33,55,51,40,54,51,37,44,42,41,42,44,34,29,67,76,60,68,37,52,68,66,58,37,46,62,68,49,73,81,53,53,72,67,55,48,50,43,47,30,34,74,73,67,68,40,60,75,91,73,47,62,44,48,66,47,38,16,39,37,35,38,49,36,80,38,74,55,65,71,70,62,55,52,53,53,52,48,47,53,49,47,50,50,50,51,52,56,54,57,67,57,58,68,67,63,68,74,78,64,74,90,78,81,88,90,87,82,78,91,74,80,88,84,70,95,72,84,94,85,89,84,83,80,79,81,76,78,73,76,78,76,77,75,77,72,73,71,72,70,72,66,61,46,74,65,50,43,48,47,56,55,51,65,42,43,40,82,40,80,46,79,41,44,57,66,69,72,51,62,64,47,56,66,74,41,32,77,57,57,63,62,75,129

Radius of gyration: 38.39 Å; Cα contacts (8 Å, |Δi|>4): 841; chains: 2; bounding box: 170×71×88 Å

Secondary structure (DSSP, 8-state):
----TTGGGGGG----BPPTTSEEEEEEEESSHHHHHHHTT--SS--HHHHHHHHHHHHHHHHH-TTEEEEEEETTEEEEEEPTT--GGGGBHHHHHHHHHHHHHHHHHHHHHHHHSS--SS---EEEEEEEESSHHHHHHHHHHHHHHHHHHHHHHHHHHHHHHTS---HHHHHHHHTT--HHHHHHIIIIIH---GGGS-HHHHH-EEEEEEEEE--TTHHHHHHHHHHHHHHHHHHHTTSGGGGS----------------------------------------------HHHHHHHHHTTEEEEEEEE----SSHHHHHHTTTTTT---/----TTGGGGGG----BPPTTSEEEEEEEESSHHHHHHHTT--SS--HHHHHHHHHHHHHHHHH-TTEEEEEEETTEEEEEEPTT--GGGGBHHHHHHHHHHHHHHHHHHHHHHHHSS--SS---EEEEEEEESSHHHHHHHHHHHHHHHHHHHHHHHHHHHHHHTS---HHHHHHHHTT--HHHHHHIIIIIH---GGGS-HHHHH-EEEEEEEEE--TTHHHHHHHHHHHHHHHHHHHTTSGGGSSTT--------------------------------------------HHHHHHHHHTTEEEEEEEE----SSHHHHHHTTTTTT---

InterPro domains:
  IPR007537 tRNAHis guanylyltransferase Thg1 [PIRSF028980] (1-331)
  IPR007537 tRNAHis guanylyltransferase Thg1 [PTHR12729] (1-237)
  IPR024956 tRNAHis guanylyltransferase catalytic domain [PF04446] (6-134)
  IPR025845 Thg1 C-terminal domain [PF14413] (137-317)
  IPR038469 tRNAHis guanylyltransferase Thg1 superfamily [G3DSA:3.30.70.3000] (1-330)